Protein AF-A0A401SLL2-F1 (afdb_monomer)

Organism: Chiloscyllium punctatum (NCBI:txid137246)

Nearest PDB structures (foldseek):
  3jcm-assembly1_N  TM=8.603E-01  e=2.961E-40  Saccharomyces cerevisiae S288C
  2zj8-assembly1_A  TM=7.951E-01  e=1.320E-30  Pyrococcus furiosus
  6ro1-assembly1_A  TM=6.504E-01  e=1.255E-24  Homo sapiens
  6bb8-assembly1_A  TM=6.537E-01  e=3.709E-24  Neurospora crassa
  7s7c-assembly1_A  TM=6.342E-01  e=1.038E-23  Homo sapiens

pLDDT: mean 78.73, std 22.01, range [20.64, 98.0]

InterPro domains:
  IPR001650 Helicase, C-terminal domain-like [PF00271] (369-467)
  IPR001650 Helicase, C-terminal domain-like [PS51194] (328-529)
  IPR001650 Helicase, C-terminal domain-like [SM00490] (378-468)
  IPR011545 DEAD/DEAH-box helicase domain [PF00270] (92-275)
  IPR014001 Helicase superfamily 1/2, ATP-binding domain [PS51192] (99-287)
  IPR014001 Helicase superfamily 1/2, ATP-binding domain [SM00487] (86-301)
  IPR027417 P-loop containing nucleoside triphosphate hydrolase [G3DSA:3.40.50.300] (80-296)
  IPR027417 P-loop containing nucleoside triphosphate hydrolase [G3DSA:3.40.50.300] (297-491)
  IPR027417 P-loop containing nucleoside triphosphate hydrolase [SSF52540] (102-480)
  IPR036388 Winged helix-like DNA-binding domain superfamily [G3DSA:1.10.10.10] (499-579)
  IPR036390 Winged helix DNA-binding domain superfamily [SSF46785] (497-596)
  IPR052247 Meiotic Crossover Helicase [PTHR47835] (80-617)
  IPR057842 MER3 helicase-like, winged helix domain [PF23445] (498-556)

Mean predicted aligned error: 12.1 Å

Foldseek 3Di:
DDDDDDDDDDDDDDDPDDDDDDDDDDDDDDDDDDDDDDDDDDDDDDDDDDDDDPDDPPPPPPDDDQPWCPPVVCVLCVVQCLLVVPDRGQDPVCVVCLCQQQVDLFAEEEAAAQPNPVVVSVVSNVSNVPSVDDPPPALAAAEEEDADPLVLVVVQVSCCVRCVVVPAAEDEFEPVDDPVCPVVVNRHRYYRYYLVRLLLVCLVPQPCSSLLSYAEYEAEALLCLLPQPRNLSNQLSLLLSLLVQVVVVVVDPDPPPHGRHHYYYHNFAPPQQLVQQLNDNVPDGGHGYYDDLVSNQAREDEAEAADADDPPDDPVNLLLVCLLVVQVVCVVFQPLWAEEEADQDPVSLLSSLVSCLVVDQRDADPVLLVVLVVLLVQAPDPSQSVSSSRLEHEDEPPGDPSNNVSVQVCQQVRSRRYYYYYLVCLRNRQRAIQEYEYREQWHDDPNDIDGDDLVSVSSSVSSHDDRPPHNYGYYYYYYHPVCRVVVVVSVVSPDHRAGSNLVQVLLSVLSCLSSVSAFFLVSVLVSCCSGSNVSRCLVPVVVVPDPDDNPCSSVVVSVSVVVSVVLCVVLPQWDADPVRTIDGDVLSSVCNNVVPGPVVSVVVSVDPVPDDPVRVVD

Sequence (618 aa):
MHAPIKHKTFEIALNNSLKDQSQLRFRSDNSVLSTTLLNDNSKGHSRHQHEETFDNLNYLTTSHHKAEAKDESAPSLSRNRNVFKEFPYFNYIQSKALDDLLYTEKNFVICSPTGSGKTVLFELAIVRLLMQVPKPWSNIKIVYMAPIKALCNQRNEDWKEKFGPIGLNCKELTGDTEMDDYFEIQDTHIIITTPEKWDTMTRKWRDNSLVQLVRLFLIDEVHVVKDECRGATLEVVVSRMKTAQLAVSRMCNHFNDKALRFVAVSATIPNVEDIAEWLSDGKGPGTATKIDESFRPVKLRKVVLGFPCSSTQTEFKFDLSLNYKMANIIQTYSEQKPALVFCATRKGVQQAASVLAKDAKFIMTPDHKQRLQKYTNSIKDSKLRDLLIYGVGYHHAGMDVSDRKATEAAFTAGDVPVLFTTSTLAMGVNLPAHLVVIKSTVHYAGGMFQEYSETDILQMMGRAGRPQFDTTATVVIMTRIQTKDKYTQMLDGVHTIESSLHKHLVEHLNAEIILNTITDVNVALEWIRSTFLYIRAFKNPNHYGKNESFLKLHLSLQHYFSRNLHALSSIGLIKMDEEINFKPTETGRLMARYCIAFDTMKLFYLVTGSETLNELVT

Radius of gyration: 28.36 Å; Cα contacts (8 Å, |Δi|>4): 890; chains: 1; bounding box: 73×83×79 Å

Structure (mmCIF, N/CA/C/O backbone):
data_AF-A0A401SLL2-F1
#
_entry.id   AF-A0A401SLL2-F1
#
loop_
_atom_site.group_PDB
_atom_site.id
_atom_site.type_symbol
_atom_site.label_atom_id
_atom_site.label_alt_id
_atom_site.label_comp_id
_atom_site.label_asym_id
_atom_site.label_entity_id
_atom_site.label_seq_id
_atom_site.pdbx_PDB_ins_code
_atom_site.Cartn_x
_atom_site.Cartn_y
_atom_site.Cartn_z
_atom_site.occupancy
_atom_site.B_iso_or_equiv
_atom_site.auth_seq_id
_atom_site.auth_comp_id
_atom_site.auth_asym_id
_atom_site.auth_atom_id
_atom_site.pdbx_PDB_model_num
ATOM 1 N N . MET A 1 1 ? 44.101 -0.768 23.902 1.00 31.48 1 MET A N 1
ATOM 2 C CA . MET A 1 1 ? 42.758 -0.373 24.381 1.00 31.48 1 MET A CA 1
ATOM 3 C C . MET A 1 1 ? 42.382 0.959 23.746 1.00 31.48 1 MET A C 1
ATOM 5 O O . MET A 1 1 ? 42.830 1.986 24.224 1.00 31.48 1 MET A O 1
ATOM 9 N N . HIS A 1 2 ? 41.597 0.945 22.670 1.00 23.80 2 HIS A N 1
ATOM 10 C CA . HIS A 1 2 ? 40.882 2.122 22.169 1.00 23.80 2 HIS A CA 1
ATOM 11 C C . HIS A 1 2 ? 39.556 1.636 21.580 1.00 23.80 2 HIS A C 1
ATOM 13 O O . HIS A 1 2 ? 39.548 0.836 20.649 1.00 23.80 2 HIS A O 1
ATOM 19 N N . ALA A 1 3 ? 38.449 2.054 22.193 1.00 23.83 3 ALA A N 1
ATOM 20 C CA . ALA A 1 3 ? 37.090 1.768 21.744 1.00 23.83 3 ALA A CA 1
ATOM 21 C C . ALA A 1 3 ? 36.615 2.873 20.779 1.00 23.83 3 ALA A C 1
ATOM 23 O O . ALA A 1 3 ? 36.970 4.037 20.989 1.00 23.83 3 ALA A O 1
ATOM 24 N N . PRO A 1 4 ? 35.818 2.552 19.744 1.00 26.28 4 PRO A N 1
ATOM 25 C CA . PRO A 1 4 ? 35.406 3.521 18.739 1.00 26.28 4 PRO A CA 1
ATOM 26 C C . PRO A 1 4 ? 34.200 4.353 19.202 1.00 26.28 4 PRO A C 1
ATOM 28 O O . PRO A 1 4 ? 33.251 3.855 19.812 1.00 26.28 4 PRO A O 1
ATOM 31 N N . ILE A 1 5 ? 34.248 5.641 18.870 1.00 24.56 5 ILE A N 1
ATOM 32 C CA . ILE A 1 5 ? 33.210 6.644 19.114 1.00 24.56 5 ILE A CA 1
ATOM 33 C C . ILE A 1 5 ? 32.054 6.410 18.128 1.00 24.56 5 ILE A C 1
ATOM 35 O O . ILE A 1 5 ? 32.251 6.415 16.915 1.00 24.56 5 ILE A O 1
ATOM 39 N N . LYS A 1 6 ? 30.835 6.210 18.643 1.00 24.77 6 LYS A N 1
ATOM 40 C CA . LYS A 1 6 ? 29.602 6.138 17.842 1.00 24.77 6 LYS A CA 1
ATOM 41 C C . LYS A 1 6 ? 29.131 7.553 17.488 1.00 24.77 6 LYS A C 1
ATOM 43 O O . LYS A 1 6 ? 28.774 8.315 18.385 1.00 24.77 6 LYS A O 1
ATOM 48 N N . HIS A 1 7 ? 29.070 7.886 16.201 1.00 23.77 7 HIS A N 1
ATOM 49 C CA . HIS A 1 7 ? 28.390 9.091 15.724 1.00 23.77 7 HIS A CA 1
ATOM 50 C C . HIS A 1 7 ? 26.866 8.928 15.867 1.00 23.77 7 HIS A C 1
ATOM 52 O O . HIS A 1 7 ? 26.292 7.960 15.373 1.00 23.77 7 HIS A O 1
ATOM 58 N N . LYS A 1 8 ? 26.212 9.864 16.566 1.00 23.73 8 LYS A N 1
ATOM 59 C CA . LYS A 1 8 ? 24.753 10.043 16.558 1.00 23.73 8 LYS A CA 1
ATOM 60 C C . LYS A 1 8 ? 24.407 11.152 15.569 1.00 23.73 8 LYS A C 1
ATOM 62 O O . LYS A 1 8 ? 24.936 12.254 15.689 1.00 23.73 8 LYS A O 1
ATOM 67 N N . THR A 1 9 ? 23.513 10.865 14.633 1.00 23.12 9 THR A N 1
ATOM 68 C CA . THR A 1 9 ? 22.916 11.852 13.727 1.00 23.12 9 THR A CA 1
ATOM 69 C C . THR A 1 9 ? 21.749 12.537 14.443 1.00 23.12 9 THR A C 1
ATOM 71 O O . THR A 1 9 ? 20.909 11.855 15.027 1.00 23.12 9 THR A O 1
ATOM 74 N N . PHE A 1 10 ? 21.699 13.868 14.418 1.00 24.45 10 PHE A N 1
ATOM 75 C CA . PHE A 1 10 ? 20.557 14.665 14.876 1.00 24.45 10 PHE A CA 1
ATOM 76 C C . PHE A 1 10 ? 20.069 15.521 13.702 1.00 24.45 10 PHE A C 1
ATOM 78 O O . PHE A 1 10 ? 20.880 16.190 13.065 1.00 24.45 10 PHE A O 1
ATOM 85 N N . GLU A 1 11 ? 18.765 15.511 13.426 1.00 24.86 11 GLU A N 1
ATOM 86 C CA . GLU A 1 11 ? 18.124 16.481 12.534 1.00 24.86 11 GLU A CA 1
ATOM 87 C C . GLU A 1 11 ? 17.775 17.742 13.332 1.00 24.86 11 GLU A C 1
ATOM 89 O O . GLU A 1 11 ? 17.109 17.672 14.366 1.00 24.86 11 GLU A O 1
ATOM 94 N N . ILE A 1 12 ? 18.238 18.901 12.864 1.00 23.59 12 ILE A N 1
ATOM 95 C CA . ILE A 1 12 ? 17.865 20.216 13.394 1.00 23.59 12 ILE A CA 1
ATOM 96 C C . ILE A 1 12 ? 17.010 20.900 12.328 1.00 23.59 12 ILE A C 1
ATOM 98 O O . ILE A 1 12 ? 17.465 21.101 11.203 1.00 23.59 12 ILE A O 1
ATOM 102 N N . ALA A 1 13 ? 15.781 21.274 12.682 1.00 27.17 13 ALA A N 1
ATOM 103 C CA . ALA A 1 13 ? 14.927 22.096 11.835 1.00 27.17 13 ALA A CA 1
ATOM 104 C C . ALA A 1 13 ? 15.448 23.545 11.817 1.00 27.17 13 ALA A C 1
ATOM 106 O O . ALA A 1 13 ? 15.509 24.207 12.854 1.00 27.17 13 ALA A O 1
ATOM 107 N N . LEU A 1 14 ? 15.832 24.040 10.638 1.00 24.25 14 LEU A N 1
ATOM 108 C CA . LEU A 1 14 ? 16.165 25.447 10.412 1.00 24.25 14 LEU A CA 1
ATOM 109 C C . LEU A 1 14 ? 14.873 26.236 10.155 1.00 24.25 14 LEU A C 1
ATOM 111 O O . LEU A 1 14 ? 14.240 26.075 9.114 1.00 24.25 14 LEU A O 1
ATOM 115 N N . ASN A 1 15 ? 14.494 27.105 11.094 1.00 26.30 15 ASN A N 1
ATOM 116 C CA . ASN A 1 15 ? 13.473 28.128 10.864 1.00 26.30 15 ASN A CA 1
ATOM 117 C C . ASN A 1 15 ? 14.078 29.280 10.050 1.00 26.30 15 ASN A C 1
ATOM 119 O O . ASN A 1 15 ? 15.069 29.886 10.459 1.00 26.30 15 ASN A O 1
ATOM 123 N N . ASN A 1 16 ? 13.454 29.624 8.923 1.00 26.41 16 ASN A N 1
ATOM 124 C CA . ASN A 1 16 ? 13.786 30.824 8.158 1.00 26.41 16 ASN A CA 1
ATOM 125 C C . ASN A 1 16 ? 13.341 32.084 8.920 1.00 26.41 16 ASN A C 1
ATOM 127 O O . ASN A 1 16 ? 12.218 32.553 8.773 1.00 26.41 16 ASN A O 1
ATOM 131 N N . SER A 1 17 ? 14.252 32.651 9.709 1.00 25.50 17 SER A N 1
ATOM 132 C CA . SER A 1 17 ? 14.246 34.063 10.093 1.00 25.50 17 SER A CA 1
ATOM 133 C C . SER A 1 17 ? 15.694 34.543 10.150 1.00 25.50 17 SER A C 1
ATOM 135 O O . SER A 1 17 ? 16.411 34.302 11.117 1.00 25.50 17 SER A O 1
ATOM 137 N N . LEU A 1 18 ? 16.145 35.196 9.080 1.00 24.98 18 LEU A N 1
ATOM 138 C CA . LEU A 1 18 ? 17.442 35.865 9.027 1.00 24.98 18 LEU A CA 1
ATOM 139 C C . LEU A 1 18 ? 17.437 37.078 9.968 1.00 24.98 18 LEU A C 1
ATOM 141 O O . LEU A 1 18 ? 16.912 38.130 9.609 1.00 24.98 18 LEU A O 1
ATOM 145 N N . LYS A 1 19 ? 18.053 36.932 11.144 1.00 25.53 19 LYS A N 1
ATOM 146 C CA . LYS A 1 19 ? 19.106 37.819 11.674 1.00 25.53 19 LYS A CA 1
ATOM 147 C C . LYS A 1 19 ? 19.623 37.277 13.015 1.00 25.53 19 LYS A C 1
ATOM 149 O O . LYS A 1 19 ? 18.863 36.768 13.827 1.00 25.53 19 LYS A O 1
ATOM 154 N N . ASP A 1 20 ? 20.927 37.458 13.180 1.00 25.52 20 ASP A N 1
ATOM 155 C CA . ASP A 1 20 ? 21.780 37.234 14.350 1.00 25.52 20 ASP A CA 1
ATOM 156 C C . ASP A 1 20 ? 22.435 35.854 14.556 1.00 25.52 20 ASP A C 1
ATOM 158 O O . ASP A 1 20 ? 21.840 34.782 14.525 1.00 25.52 20 ASP A O 1
ATOM 162 N N . GLN A 1 21 ? 23.758 35.946 14.709 1.00 23.92 21 GLN A N 1
ATOM 163 C CA . GLN A 1 21 ? 24.774 34.900 14.713 1.00 23.92 21 GLN A CA 1
ATOM 164 C C . GLN A 1 21 ? 24.574 33.879 15.845 1.00 23.92 21 GLN A C 1
ATOM 166 O O . GLN A 1 21 ? 24.638 34.225 17.024 1.00 23.92 21 GLN A O 1
ATOM 171 N N . SER A 1 22 ? 24.456 32.592 15.513 1.00 23.75 22 SER A N 1
ATOM 172 C CA . SER A 1 22 ? 24.534 31.508 16.497 1.00 23.75 22 SER A CA 1
ATOM 173 C C . SER A 1 22 ? 25.997 31.209 16.867 1.00 23.75 22 SER A C 1
ATOM 175 O O . SER A 1 22 ? 26.697 30.505 16.138 1.00 23.75 22 SER A O 1
ATOM 177 N N . GLN A 1 23 ? 26.468 31.716 18.013 1.00 22.56 23 GLN A N 1
ATOM 178 C CA . GLN A 1 23 ? 27.661 31.187 18.689 1.00 22.56 23 GLN A CA 1
ATOM 179 C C . GLN A 1 23 ? 27.301 29.892 19.437 1.00 22.56 23 GLN A C 1
ATOM 181 O O . GLN A 1 23 ? 26.509 29.908 20.377 1.00 22.56 23 GLN A O 1
ATOM 186 N N . LEU A 1 24 ? 27.922 28.772 19.057 1.00 20.64 24 LEU A N 1
ATOM 187 C CA . LEU A 1 24 ? 27.938 27.535 19.844 1.00 20.64 24 LEU A CA 1
ATOM 188 C C . LEU A 1 24 ? 28.725 27.768 21.147 1.00 20.64 24 LEU A C 1
ATOM 190 O O . LEU A 1 24 ? 29.927 28.023 21.105 1.00 20.64 24 LEU A O 1
ATOM 194 N N . ARG A 1 25 ? 28.074 27.659 22.312 1.00 21.09 25 ARG A N 1
ATOM 195 C CA . ARG A 1 25 ? 28.744 27.595 23.624 1.00 21.09 25 ARG A CA 1
ATOM 196 C C . ARG A 1 25 ? 28.339 26.322 24.362 1.00 21.09 25 ARG A C 1
ATOM 198 O O . ARG A 1 25 ? 27.187 26.167 24.747 1.00 21.09 25 ARG A O 1
ATOM 205 N N . PHE A 1 26 ? 29.311 25.447 24.609 1.00 21.34 26 PHE A N 1
ATOM 206 C CA . PHE A 1 26 ? 29.228 24.427 25.653 1.00 21.34 26 PHE A CA 1
ATOM 207 C C . PHE A 1 26 ? 29.495 25.091 27.007 1.00 21.34 26 PHE A C 1
ATOM 209 O O . PHE A 1 26 ? 30.497 25.795 27.144 1.00 21.34 26 PHE A O 1
ATOM 216 N N . ARG A 1 27 ? 28.647 24.858 28.016 1.00 21.62 27 ARG A N 1
ATOM 217 C CA . ARG A 1 27 ? 28.998 25.136 29.416 1.00 21.62 27 ARG A CA 1
ATOM 218 C C . ARG A 1 27 ? 28.480 24.055 30.359 1.00 21.62 27 ARG A C 1
ATOM 220 O O . ARG A 1 27 ? 27.327 23.649 30.287 1.00 21.62 27 ARG A O 1
ATOM 227 N N . SER A 1 28 ? 29.411 23.625 31.203 1.00 21.47 28 SER A N 1
ATOM 228 C CA . SER A 1 28 ? 29.289 22.772 32.377 1.00 21.47 28 SER A CA 1
ATOM 229 C C . SER A 1 28 ? 28.672 23.512 33.565 1.00 21.47 28 SER A C 1
ATOM 231 O O . SER A 1 28 ? 28.677 24.742 33.610 1.00 21.47 28 SER A O 1
ATOM 233 N N . ASP A 1 29 ? 28.200 22.719 34.523 1.00 23.06 29 ASP A N 1
ATOM 234 C CA . ASP A 1 29 ? 27.522 23.100 35.759 1.00 23.06 29 ASP A CA 1
ATOM 235 C C . ASP A 1 29 ? 28.223 24.151 36.640 1.00 23.06 29 ASP A C 1
ATOM 237 O O . ASP A 1 29 ? 29.448 24.278 36.666 1.00 23.06 29 ASP A O 1
ATOM 241 N N . ASN A 1 30 ? 27.367 24.763 37.467 1.00 22.86 30 ASN A N 1
ATOM 242 C CA . ASN A 1 30 ? 27.579 25.563 38.678 1.00 22.86 30 ASN A CA 1
ATOM 243 C C . ASN A 1 30 ? 27.634 27.098 38.570 1.00 22.86 30 ASN A C 1
ATOM 245 O O . ASN A 1 30 ? 28.366 27.697 37.788 1.00 22.86 30 ASN A O 1
ATOM 249 N N . SER A 1 31 ? 26.934 27.683 39.553 1.00 23.41 31 SER A N 1
ATOM 250 C CA . SER A 1 31 ? 27.032 29.016 40.172 1.00 23.41 31 SER A CA 1
ATOM 251 C C . SER A 1 31 ? 25.944 30.073 39.880 1.00 23.41 31 SER A C 1
ATOM 253 O O . SER A 1 31 ? 25.708 30.529 38.767 1.00 23.41 31 SER A O 1
ATOM 255 N N . VAL A 1 32 ? 25.296 30.412 41.000 1.00 22.66 32 VAL A N 1
ATOM 256 C CA . VAL A 1 32 ? 24.453 31.549 41.410 1.00 22.66 32 VAL A CA 1
ATOM 257 C C . VAL A 1 32 ? 24.896 32.910 40.835 1.00 22.66 32 VAL A C 1
ATOM 259 O O . VAL A 1 32 ? 26.077 33.225 40.920 1.00 22.66 32 VAL A O 1
ATOM 262 N N . LEU A 1 33 ? 23.950 33.747 40.367 1.00 22.92 33 LEU A N 1
ATOM 263 C CA . LEU A 1 33 ? 23.648 35.115 40.867 1.00 22.92 33 LEU A CA 1
ATOM 264 C C . LEU A 1 33 ? 22.879 35.996 39.854 1.00 22.92 33 LEU A C 1
ATOM 266 O O . LEU A 1 33 ? 23.301 36.189 38.721 1.00 22.92 33 LEU A O 1
ATOM 270 N N . SER A 1 34 ? 21.761 36.541 40.353 1.00 21.25 34 SER A N 1
ATOM 271 C CA . SER A 1 34 ? 21.148 37.870 40.137 1.00 21.25 34 SER A CA 1
ATOM 272 C C . SER A 1 34 ? 21.254 38.591 38.785 1.00 21.25 34 SER A C 1
ATOM 274 O O . SER A 1 34 ? 22.347 38.956 38.356 1.00 21.25 34 SER A O 1
ATOM 276 N N . THR A 1 35 ? 20.110 39.037 38.245 1.00 22.53 35 THR A N 1
ATOM 277 C CA . THR A 1 35 ? 20.022 40.362 37.588 1.00 22.53 35 THR A CA 1
ATOM 278 C C . THR A 1 35 ? 18.584 40.909 37.526 1.00 22.53 35 THR A C 1
ATOM 280 O O . THR A 1 35 ? 17.718 40.398 36.828 1.00 22.53 35 THR A O 1
ATOM 283 N N . THR A 1 36 ? 18.361 41.909 38.378 1.00 22.09 36 THR A N 1
ATOM 284 C CA . THR A 1 36 ? 17.729 43.228 38.188 1.00 22.09 36 THR A CA 1
ATOM 285 C C . THR A 1 36 ? 16.671 43.459 37.094 1.00 22.09 36 THR A C 1
ATOM 287 O O . THR A 1 36 ? 16.937 43.379 35.899 1.00 22.09 36 THR A O 1
ATOM 290 N N . LEU A 1 37 ? 15.501 43.913 37.560 1.00 21.72 37 LEU A N 1
ATOM 291 C CA . LEU A 1 37 ? 14.467 44.655 36.833 1.00 21.72 37 LEU A CA 1
ATOM 292 C C . LEU A 1 37 ? 14.968 46.043 36.407 1.00 21.72 37 LEU A C 1
ATOM 294 O O . LEU A 1 37 ? 15.508 46.767 37.240 1.00 21.72 37 LEU A O 1
ATOM 298 N N . LEU A 1 38 ? 14.664 46.446 35.173 1.00 22.81 38 LEU A N 1
ATOM 299 C CA . LEU A 1 38 ? 14.522 47.848 34.773 1.00 22.81 38 LEU A CA 1
ATOM 300 C C . LEU A 1 38 ? 13.327 47.962 33.815 1.00 22.81 38 LEU A C 1
ATOM 302 O O . LEU A 1 38 ? 13.306 47.363 32.742 1.00 22.81 38 LEU A O 1
ATOM 306 N N . ASN A 1 39 ? 12.323 48.700 34.279 1.00 21.81 39 ASN A N 1
ATOM 307 C CA . ASN A 1 39 ? 11.150 49.169 33.548 1.00 21.81 39 ASN A CA 1
ATOM 308 C C . ASN A 1 39 ? 11.466 50.542 32.946 1.00 21.81 39 ASN A C 1
ATOM 310 O O . ASN A 1 39 ? 12.170 51.305 33.601 1.00 21.81 39 ASN A O 1
ATOM 314 N N . ASP A 1 40 ? 10.893 50.840 31.776 1.00 22.09 40 ASP A N 1
ATOM 315 C CA . ASP A 1 40 ? 10.378 52.152 31.323 1.00 22.09 40 ASP A CA 1
ATOM 316 C C . ASP A 1 40 ? 10.356 52.198 29.780 1.00 22.09 40 ASP A C 1
ATOM 318 O O . ASP A 1 40 ? 11.234 51.647 29.130 1.00 22.09 40 ASP A O 1
ATOM 322 N N . ASN A 1 41 ? 9.455 52.875 29.067 1.00 22.30 41 ASN A N 1
ATOM 323 C CA . ASN A 1 41 ? 8.109 53.374 29.325 1.00 22.30 41 ASN A CA 1
ATOM 324 C C . ASN A 1 41 ? 7.574 53.902 27.971 1.00 22.30 41 ASN A C 1
ATOM 326 O O . ASN A 1 41 ? 8.239 54.691 27.306 1.00 22.30 41 ASN A O 1
ATOM 330 N N . SER A 1 42 ? 6.316 53.584 27.661 1.00 22.66 42 SER A N 1
ATOM 331 C CA . SER A 1 42 ? 5.324 54.463 27.008 1.00 22.66 42 SER A CA 1
ATOM 332 C C . SER A 1 42 ? 5.315 54.789 25.487 1.00 22.66 42 SER A C 1
ATOM 334 O O . SER A 1 42 ? 6.318 55.139 24.875 1.00 22.66 42 SER A O 1
ATOM 336 N N . LYS A 1 43 ? 4.048 54.870 25.010 1.00 23.64 43 LYS A N 1
ATOM 337 C CA . LYS A 1 43 ? 3.440 55.578 23.847 1.00 23.64 43 LYS A CA 1
ATOM 338 C C . LYS A 1 43 ? 3.414 54.809 22.513 1.00 23.64 43 LYS A C 1
ATOM 340 O O . LYS A 1 43 ? 4.439 54.338 22.061 1.00 23.64 43 LYS A O 1
ATOM 345 N N . GLY A 1 44 ? 2.303 54.663 21.783 1.00 22.03 44 GLY A N 1
ATOM 346 C CA . GLY A 1 44 ? 0.930 55.178 21.880 1.00 22.03 44 GLY A CA 1
ATOM 347 C C . GLY A 1 44 ? 0.309 55.262 20.466 1.00 22.03 44 GLY A C 1
ATOM 348 O O . GLY A 1 44 ? 1.027 55.608 19.538 1.00 22.03 44 GLY A O 1
ATOM 349 N N . HIS A 1 45 ? -1.007 55.000 20.354 1.00 23.83 45 HIS A N 1
ATOM 350 C CA . HIS A 1 45 ? -1.916 55.182 19.185 1.00 23.83 45 HIS A CA 1
ATOM 351 C C . HIS A 1 45 ? -1.880 54.084 18.099 1.00 23.83 45 HIS A C 1
ATOM 353 O O . HIS A 1 45 ? -0.819 53.606 17.739 1.00 23.83 45 HIS A O 1
ATOM 359 N N . SER A 1 46 ? -2.980 53.612 17.500 1.00 22.84 46 SER A N 1
ATOM 360 C CA . SER A 1 46 ? -4.431 53.818 17.662 1.00 22.84 46 SER A CA 1
ATOM 361 C C . SER A 1 46 ? -5.148 52.666 16.936 1.00 22.84 46 SER A C 1
ATOM 363 O O . SER A 1 46 ? -4.758 52.293 15.832 1.00 22.84 46 SER A O 1
ATOM 365 N N . ARG A 1 47 ? -6.190 52.103 17.560 1.00 22.05 47 ARG A N 1
ATOM 366 C CA . ARG A 1 47 ? -7.095 51.091 16.991 1.00 22.05 47 ARG A CA 1
ATOM 367 C C . ARG A 1 47 ? -8.069 51.747 16.007 1.00 22.05 47 ARG A C 1
ATOM 369 O O . ARG A 1 47 ? -8.745 52.692 16.399 1.00 22.05 47 ARG A O 1
ATOM 376 N N . HIS A 1 48 ? -8.221 51.175 14.814 1.00 23.75 48 HIS A N 1
ATOM 377 C CA . HIS A 1 48 ? -9.461 51.273 14.045 1.00 23.75 48 HIS A CA 1
ATOM 378 C C . HIS A 1 48 ? -10.172 49.919 14.081 1.00 23.75 48 HIS A C 1
ATOM 380 O O . HIS A 1 48 ? -9.602 48.889 13.728 1.00 23.75 48 HIS A O 1
ATOM 386 N N . GLN A 1 49 ? -11.397 49.953 14.600 1.00 22.73 49 GLN A N 1
ATOM 387 C CA . GLN A 1 49 ? -12.375 48.875 14.589 1.00 22.73 49 GLN A CA 1
ATOM 388 C C . GLN A 1 49 ? -12.941 48.717 13.173 1.00 22.73 49 GLN A C 1
ATOM 390 O O . GLN A 1 49 ? -13.351 49.703 12.570 1.00 22.73 49 GLN A O 1
ATOM 395 N N . HIS A 1 50 ? -13.021 47.478 12.698 1.00 24.05 50 HIS A N 1
ATOM 396 C CA . HIS A 1 50 ? -14.061 47.034 11.776 1.00 24.05 50 HIS A CA 1
ATOM 397 C C . HIS A 1 50 ? -14.590 45.707 12.329 1.00 24.05 50 HIS A C 1
ATOM 399 O O . HIS A 1 50 ? -14.010 44.645 12.119 1.00 24.05 50 HIS A O 1
ATOM 405 N N . GLU A 1 51 ? -15.650 45.808 13.131 1.00 23.58 51 GLU A N 1
ATOM 406 C CA . GLU A 1 51 ? -16.607 44.724 13.329 1.00 23.58 51 GLU A CA 1
ATOM 407 C C . GLU A 1 51 ? -17.507 44.710 12.093 1.00 23.58 51 GLU A C 1
ATOM 409 O O . GLU A 1 51 ? -18.318 45.614 11.910 1.00 23.58 51 GLU A O 1
ATOM 414 N N . GLU A 1 52 ? -17.364 43.695 11.243 1.00 23.86 52 GLU A N 1
ATOM 415 C CA . GLU A 1 52 ? -18.444 43.282 10.351 1.00 23.86 52 GLU A CA 1
ATOM 416 C C . GLU A 1 52 ? -18.869 41.858 10.715 1.00 23.86 52 GLU A C 1
ATOM 418 O O . GLU A 1 52 ? -18.114 40.887 10.666 1.00 23.86 52 GLU A O 1
ATOM 423 N N . THR A 1 53 ? -20.116 41.808 11.159 1.00 24.17 53 THR A N 1
ATOM 424 C CA . THR A 1 53 ? -20.981 40.672 11.446 1.00 24.17 53 THR A CA 1
ATOM 425 C C . THR A 1 53 ? -20.946 39.595 10.354 1.00 24.17 53 THR A C 1
ATOM 427 O O . THR A 1 53 ? -21.434 39.802 9.243 1.00 24.17 53 THR A O 1
ATOM 430 N N . PHE A 1 54 ? -20.438 38.407 10.697 1.00 25.14 54 PHE A N 1
ATOM 431 C CA . PHE A 1 54 ? -20.560 37.175 9.910 1.00 25.14 54 PHE A CA 1
ATOM 432 C C . PHE A 1 54 ? -21.910 36.499 10.190 1.00 25.14 54 PHE A C 1
ATOM 434 O O . PHE A 1 54 ? -21.976 35.506 10.901 1.00 25.14 54 PHE A O 1
ATOM 441 N N . ASP A 1 55 ? -22.979 37.026 9.603 1.00 24.75 55 ASP A N 1
ATOM 442 C CA . ASP A 1 55 ? -24.282 36.355 9.523 1.00 24.75 55 ASP A CA 1
ATOM 443 C C . ASP A 1 55 ? -24.874 36.625 8.137 1.00 24.75 55 ASP A C 1
ATOM 445 O O . ASP A 1 55 ? -25.733 37.484 7.991 1.00 24.75 55 ASP A O 1
ATOM 449 N N . ASN A 1 56 ? -24.342 35.970 7.090 1.00 23.72 56 ASN A N 1
ATOM 450 C CA . ASN A 1 56 ? -24.986 35.873 5.762 1.00 23.72 56 ASN A CA 1
ATOM 451 C C . ASN A 1 56 ? -24.297 34.904 4.766 1.00 23.72 56 ASN A C 1
ATOM 453 O O . ASN A 1 56 ? -24.347 35.115 3.558 1.00 23.72 56 ASN A O 1
ATOM 457 N N . LEU A 1 57 ? -23.679 33.802 5.224 1.00 24.30 57 LEU A N 1
ATOM 458 C CA . LEU A 1 57 ? -23.067 32.803 4.316 1.00 24.30 57 LEU A CA 1
ATOM 459 C C . LEU A 1 57 ? -23.900 31.527 4.073 1.00 24.30 57 LEU A C 1
ATOM 461 O O . LEU A 1 57 ? -23.410 30.588 3.451 1.00 24.30 57 LEU A O 1
ATOM 465 N N . ASN A 1 58 ? -25.163 31.484 4.512 1.00 24.92 58 ASN A N 1
ATOM 466 C CA . ASN A 1 58 ? -26.009 30.280 4.430 1.00 24.92 58 ASN A CA 1
ATOM 467 C C . ASN A 1 58 ? -26.977 30.219 3.229 1.00 24.92 58 ASN A C 1
ATOM 469 O O . ASN A 1 58 ? -27.836 29.344 3.204 1.00 24.92 58 ASN A O 1
ATOM 473 N N . TYR A 1 59 ? -26.838 31.081 2.212 1.00 23.58 59 TYR A N 1
ATOM 474 C CA . TYR A 1 59 ? -27.780 31.113 1.074 1.00 23.58 59 TYR A CA 1
ATOM 475 C C . TYR A 1 59 ? -27.165 30.993 -0.335 1.00 23.58 59 TYR A C 1
ATOM 477 O O . TYR A 1 59 ? -27.876 31.189 -1.316 1.00 23.58 59 TYR A O 1
ATOM 485 N N . LEU A 1 60 ? -25.888 30.610 -0.482 1.00 22.98 60 LEU A N 1
ATOM 486 C CA . LEU A 1 60 ? -25.215 30.566 -1.800 1.00 22.98 60 LEU A CA 1
ATOM 487 C C . LEU A 1 60 ? -24.577 29.219 -2.208 1.00 22.98 60 LEU A C 1
ATOM 489 O O . LEU A 1 60 ? -23.833 29.175 -3.181 1.00 22.98 60 LEU A O 1
ATOM 493 N N . THR A 1 61 ? -24.882 28.096 -1.547 1.00 25.02 61 THR A N 1
ATOM 494 C CA . THR A 1 61 ? -24.239 26.787 -1.837 1.00 25.02 61 THR A CA 1
ATOM 495 C C . THR A 1 61 ? -25.124 25.730 -2.516 1.00 25.02 61 THR A C 1
ATOM 497 O O . THR A 1 61 ? -24.764 24.554 -2.555 1.00 25.02 61 THR A O 1
ATOM 500 N N . THR A 1 62 ? -26.247 26.105 -3.133 1.00 25.91 62 THR A N 1
ATOM 501 C CA . THR A 1 62 ? -27.160 25.169 -3.826 1.00 25.91 62 THR A CA 1
ATOM 502 C C . THR A 1 62 ? -27.181 25.332 -5.350 1.00 25.91 62 THR A C 1
ATOM 504 O O . THR A 1 62 ? -28.237 25.441 -5.963 1.00 25.91 62 THR A O 1
ATOM 507 N N . SER A 1 63 ? -26.014 25.285 -5.999 1.00 25.86 63 SER A N 1
ATOM 508 C CA . SER A 1 63 ? -25.928 25.001 -7.446 1.00 25.86 63 SER A CA 1
ATOM 509 C C . SER A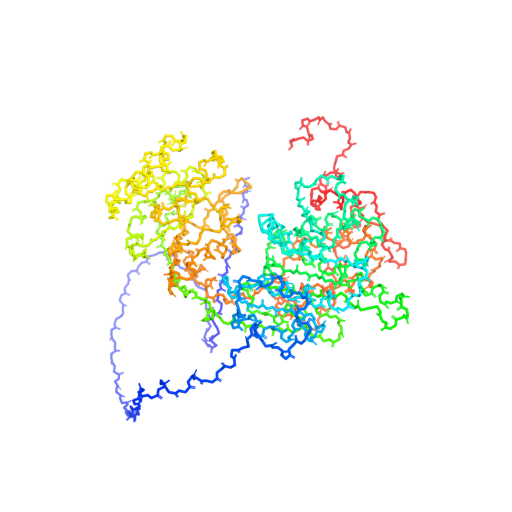 1 63 ? -24.618 24.295 -7.822 1.00 25.86 63 SER A C 1
ATOM 511 O O . SER A 1 63 ? -23.800 24.787 -8.589 1.00 25.86 63 SER A O 1
ATOM 513 N N . HIS A 1 64 ? -24.392 23.102 -7.272 1.00 34.47 64 HIS A N 1
ATOM 514 C CA . HIS A 1 64 ? -23.317 22.229 -7.745 1.00 34.47 64 HIS A CA 1
ATOM 515 C C . HIS A 1 64 ? -23.909 21.008 -8.445 1.00 34.47 64 HIS A C 1
ATOM 517 O O . HIS A 1 64 ? -24.686 20.259 -7.852 1.00 34.47 64 HIS A O 1
ATOM 523 N N . HIS A 1 65 ? -23.547 20.848 -9.722 1.00 32.59 65 HIS A N 1
ATOM 524 C CA . HIS A 1 65 ? -23.891 19.726 -10.589 1.00 32.59 65 HIS A CA 1
ATOM 525 C C . HIS A 1 65 ? -23.679 18.386 -9.867 1.00 32.59 65 HIS A C 1
ATOM 527 O O . HIS A 1 65 ? -22.555 17.908 -9.714 1.00 32.59 65 HIS A O 1
ATOM 533 N N . LYS A 1 66 ? -24.772 17.752 -9.435 1.00 31.81 66 LYS A N 1
ATOM 534 C CA . LYS A 1 66 ? -24.790 16.311 -9.190 1.00 31.81 66 LYS A CA 1
ATOM 535 C C . LYS A 1 66 ? -24.750 15.659 -10.568 1.00 31.81 66 LYS A C 1
ATOM 537 O O . LYS A 1 66 ? -25.771 15.641 -11.244 1.00 31.81 66 LYS A O 1
ATOM 542 N N . ALA A 1 67 ? -23.583 15.186 -11.003 1.00 39.25 67 ALA A N 1
ATOM 543 C CA . ALA A 1 67 ? -23.515 14.313 -12.170 1.00 39.25 67 ALA A CA 1
ATOM 544 C C . ALA A 1 67 ? -24.322 13.056 -11.831 1.00 39.25 67 ALA A C 1
ATOM 546 O O . ALA A 1 67 ? -23.951 12.284 -10.939 1.00 39.25 67 ALA A O 1
ATOM 547 N N . GLU A 1 68 ? -25.493 12.909 -12.444 1.00 36.12 68 GLU A N 1
ATOM 548 C CA . GLU A 1 68 ? -26.317 11.747 -12.185 1.00 36.12 68 GLU A CA 1
ATOM 549 C C . GLU A 1 68 ? -25.590 10.502 -12.720 1.00 36.12 68 GLU A C 1
ATOM 551 O O . GLU A 1 68 ? -25.186 10.499 -13.876 1.00 36.12 68 GLU A O 1
ATOM 556 N N . ALA A 1 69 ? -25.504 9.379 -11.985 1.00 42.28 69 ALA A N 1
ATOM 557 C CA . ALA A 1 69 ? -25.189 8.105 -12.666 1.00 42.28 69 ALA A CA 1
ATOM 558 C C . ALA A 1 69 ? -26.400 7.593 -13.487 1.00 42.28 69 ALA A C 1
ATOM 560 O O . ALA A 1 69 ? -26.415 6.464 -13.987 1.00 42.28 69 ALA A O 1
ATOM 561 N N . LYS A 1 70 ? -27.441 8.432 -13.595 1.00 33.91 70 LYS A N 1
ATOM 562 C CA . LYS A 1 70 ? -28.553 8.376 -14.541 1.00 33.91 70 LYS A CA 1
ATOM 563 C C . LYS A 1 70 ? -28.389 9.327 -15.727 1.00 33.91 70 LYS A C 1
ATOM 565 O O . LYS A 1 70 ? -29.332 9.397 -16.500 1.00 33.91 70 LYS A O 1
ATOM 570 N N . ASP A 1 71 ? -27.268 10.032 -15.887 1.00 37.78 71 ASP A N 1
ATOM 571 C CA . ASP A 1 71 ? -27.103 10.936 -17.023 1.00 37.78 71 ASP A CA 1
ATOM 572 C C . ASP A 1 71 ? -27.114 10.125 -18.334 1.00 37.78 71 ASP A C 1
ATOM 574 O O . ASP A 1 71 ? -26.112 9.558 -18.777 1.00 37.78 71 ASP A O 1
ATOM 578 N N . GLU A 1 72 ? -28.307 10.002 -18.924 1.00 37.41 72 GLU A N 1
ATOM 579 C CA . GLU A 1 72 ? -28.588 9.325 -20.193 1.00 37.41 72 GLU A CA 1
ATOM 580 C C . GLU A 1 72 ? -27.877 10.023 -21.365 1.00 37.41 72 GLU A C 1
ATOM 582 O O . GLU A 1 72 ? -27.847 9.491 -22.476 1.00 37.41 72 GLU A O 1
ATOM 587 N N . SER A 1 73 ? -27.238 11.173 -21.116 1.00 36.94 73 SER A N 1
ATOM 588 C CA . SER A 1 73 ? -26.416 11.899 -22.081 1.00 36.94 73 SER A CA 1
ATOM 589 C C . SER A 1 73 ? -25.020 11.296 -22.311 1.00 36.94 73 SER A C 1
ATOM 591 O O . SER A 1 73 ? -24.354 11.692 -23.268 1.00 36.94 73 SER A O 1
ATOM 593 N N . ALA A 1 74 ? -24.592 10.291 -21.529 1.00 42.97 74 ALA A N 1
ATOM 594 C CA . ALA A 1 74 ? -23.400 9.483 -21.808 1.00 42.97 74 ALA A CA 1
ATOM 595 C C . ALA A 1 74 ? -23.792 8.100 -22.382 1.00 42.97 74 ALA A C 1
ATOM 597 O O . ALA A 1 74 ? -23.688 7.081 -21.687 1.00 42.97 74 ALA A O 1
ATOM 598 N N . PRO A 1 75 ? -24.201 8.001 -23.668 1.00 41.94 75 PRO A N 1
ATOM 599 C CA . PRO A 1 75 ? -24.637 6.747 -24.300 1.00 41.94 75 PRO A CA 1
ATOM 600 C C . PRO A 1 75 ? -23.575 5.633 -24.258 1.00 41.94 75 PRO A C 1
ATOM 602 O O . PRO A 1 75 ? -23.878 4.465 -24.499 1.00 41.94 75 PRO A O 1
ATOM 605 N N . SER A 1 76 ? -22.335 5.976 -23.913 1.00 49.69 76 SER A N 1
ATOM 606 C CA . SER A 1 76 ? -21.151 5.129 -23.911 1.00 49.69 76 SER A CA 1
ATOM 607 C C . SER A 1 76 ? -20.944 4.330 -22.601 1.00 49.69 76 SER A C 1
ATOM 609 O O . SER A 1 76 ? -20.414 3.220 -22.661 1.00 49.69 76 SER A O 1
ATOM 611 N N . LEU A 1 77 ? -21.439 4.805 -21.444 1.00 57.69 77 LEU A N 1
ATOM 612 C CA . LEU A 1 77 ? -21.352 4.082 -20.156 1.00 57.69 77 LEU A CA 1
ATOM 613 C C . LEU A 1 77 ? -22.448 3.018 -19.981 1.00 57.69 77 LEU A C 1
ATOM 615 O O . LEU A 1 77 ? -22.294 2.065 -19.216 1.00 57.69 77 LEU A O 1
ATOM 619 N N . SER A 1 78 ? -23.556 3.178 -20.709 1.00 54.53 78 SER A N 1
ATOM 620 C CA . SER A 1 78 ? -24.765 2.347 -20.624 1.00 54.53 78 SER A CA 1
ATOM 621 C C . SER A 1 78 ? -24.483 0.843 -20.767 1.00 54.53 78 SER A C 1
ATOM 623 O O . SER A 1 78 ? -25.072 0.033 -20.053 1.00 54.53 78 SER A O 1
ATOM 625 N N . ARG A 1 79 ? -23.522 0.464 -21.624 1.00 60.81 79 ARG A N 1
ATOM 626 C CA . ARG A 1 79 ? -23.160 -0.935 -21.921 1.00 60.81 79 ARG A CA 1
ATOM 627 C C . ARG A 1 79 ? -22.432 -1.655 -20.782 1.00 60.81 79 ARG A C 1
ATOM 629 O O . ARG A 1 79 ? -22.519 -2.874 -20.705 1.00 60.81 79 ARG A O 1
ATOM 636 N N . ASN A 1 80 ? -21.737 -0.922 -19.910 1.00 67.62 80 ASN A N 1
ATOM 637 C CA . ASN A 1 80 ? -20.977 -1.479 -18.780 1.00 67.62 80 ASN A CA 1
ATOM 638 C C . ASN A 1 80 ? -21.523 -1.009 -17.421 1.00 67.62 80 ASN A C 1
ATOM 640 O O . ASN A 1 80 ? -20.864 -1.161 -16.394 1.00 67.62 80 ASN A O 1
ATOM 644 N N . ARG A 1 81 ? -22.751 -0.472 -17.392 1.00 69.69 81 ARG A N 1
ATOM 645 C CA . ARG A 1 81 ? -23.393 0.062 -16.180 1.00 69.69 81 ARG A CA 1
ATOM 646 C C . ARG A 1 81 ? -23.515 -0.967 -15.054 1.00 69.69 81 ARG A C 1
ATOM 648 O O . ARG A 1 81 ? -23.484 -0.594 -13.886 1.00 69.69 81 ARG A O 1
ATOM 655 N N . ASN A 1 82 ? -23.592 -2.252 -15.398 1.00 75.88 82 ASN A N 1
ATOM 656 C CA . ASN A 1 82 ? -23.682 -3.349 -14.434 1.00 75.88 82 ASN A CA 1
ATOM 657 C C . ASN A 1 82 ? -22.499 -3.396 -13.448 1.00 75.88 82 ASN A C 1
ATOM 659 O O . ASN A 1 82 ? -22.676 -3.903 -12.343 1.00 75.88 82 ASN A O 1
ATOM 663 N N . VAL A 1 83 ? -21.338 -2.826 -13.807 1.00 80.69 83 VAL A N 1
ATOM 664 C CA . VAL A 1 83 ? -20.169 -2.704 -12.911 1.00 80.69 83 VAL A CA 1
ATOM 665 C C . VAL A 1 83 ? -20.472 -1.804 -11.706 1.00 80.69 83 VAL A C 1
ATOM 667 O O . VAL A 1 83 ? -19.998 -2.073 -10.607 1.00 80.69 83 VAL A O 1
ATOM 670 N N . PHE A 1 84 ? -21.308 -0.777 -11.884 1.00 85.12 84 PHE A N 1
ATOM 671 C CA . PHE A 1 84 ? -21.601 0.253 -10.877 1.00 85.12 84 PHE A CA 1
ATOM 672 C C . PHE A 1 84 ? -23.010 0.125 -10.273 1.00 85.12 84 PHE A C 1
ATOM 674 O O 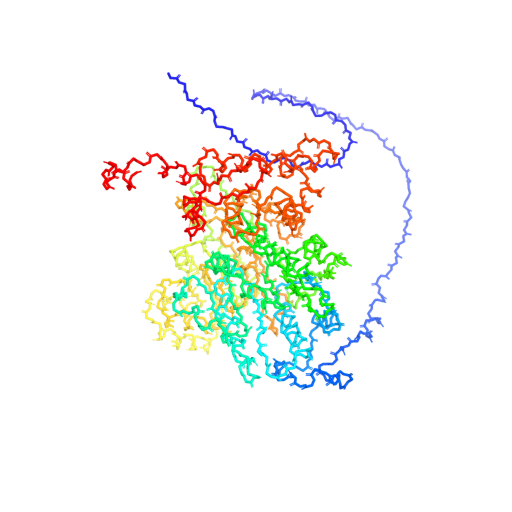. PHE A 1 84 ? -23.579 1.100 -9.794 1.00 85.12 84 PHE A O 1
ATOM 681 N N . LYS A 1 85 ? -23.600 -1.078 -10.294 1.00 78.50 85 LYS A N 1
ATOM 682 C CA . LYS A 1 85 ? -24.992 -1.328 -9.859 1.00 78.50 85 LYS A CA 1
ATOM 683 C C . LYS A 1 85 ? -25.280 -0.992 -8.386 1.00 78.50 85 LYS A C 1
ATOM 685 O O . LYS A 1 85 ? -26.440 -0.851 -8.014 1.00 78.50 85 LYS A O 1
ATOM 690 N N . GLU A 1 86 ? -24.247 -0.898 -7.552 1.00 78.00 86 GLU A N 1
ATOM 691 C CA . GLU A 1 86 ? -24.362 -0.719 -6.099 1.00 78.00 86 GLU A CA 1
ATOM 692 C C . GLU A 1 86 ? -24.797 0.689 -5.683 1.00 78.00 86 GLU A C 1
ATOM 694 O O . GLU A 1 86 ? -25.330 0.866 -4.588 1.00 78.00 86 GLU A O 1
ATOM 699 N N . PHE A 1 87 ? -24.583 1.695 -6.533 1.00 79.62 87 PHE A N 1
ATOM 700 C CA . PHE A 1 87 ? -24.928 3.074 -6.212 1.00 79.62 87 PHE A CA 1
ATOM 701 C C . PHE A 1 87 ? -25.545 3.803 -7.416 1.00 79.62 87 PHE A C 1
ATOM 703 O O . PHE A 1 87 ? -25.076 3.6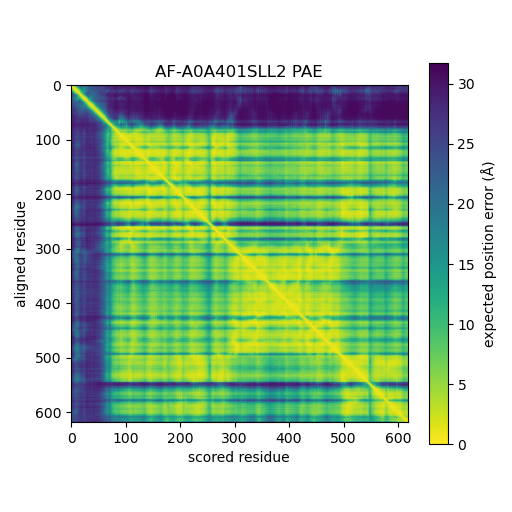75 -8.544 1.00 79.62 87 PHE A O 1
ATOM 710 N N . PRO A 1 88 ? -26.594 4.616 -7.195 1.00 78.94 88 PRO A N 1
ATOM 711 C CA . PRO A 1 88 ? -27.270 5.346 -8.268 1.00 78.94 88 PRO A CA 1
ATOM 712 C C . PRO A 1 88 ? -26.543 6.626 -8.701 1.00 78.94 88 PRO A C 1
ATOM 714 O O . PRO A 1 88 ? -26.938 7.233 -9.695 1.00 78.94 88 PRO A O 1
ATOM 717 N N . TYR A 1 89 ? -25.527 7.063 -7.949 1.00 82.69 89 TYR A N 1
ATOM 718 C CA . TYR A 1 89 ? -24.809 8.321 -8.154 1.00 82.69 89 TYR A CA 1
ATOM 719 C C . TYR A 1 89 ? -23.337 8.172 -7.780 1.00 82.69 89 TYR A C 1
ATOM 721 O O . TYR A 1 89 ? -23.025 7.605 -6.732 1.00 82.69 89 TYR A O 1
ATOM 729 N N . PHE A 1 90 ? -22.450 8.731 -8.602 1.00 87.44 90 PHE A N 1
ATOM 730 C CA . PHE A 1 90 ? -21.049 8.902 -8.235 1.00 87.44 90 PHE A CA 1
ATOM 731 C C . PHE A 1 90 ? -20.921 9.976 -7.149 1.00 87.44 90 PHE A C 1
ATOM 733 O O . PHE A 1 90 ? -21.650 10.972 -7.134 1.00 87.44 90 PHE A O 1
ATOM 740 N N . ASN A 1 91 ? -19.995 9.772 -6.216 1.00 87.94 91 ASN A N 1
ATOM 741 C CA . ASN A 1 91 ? -19.673 10.792 -5.226 1.00 87.94 91 ASN A CA 1
ATOM 742 C C . ASN A 1 91 ? -18.876 11.946 -5.861 1.00 87.94 91 ASN A C 1
ATOM 744 O O . ASN A 1 91 ? -18.393 11.841 -6.983 1.00 87.94 91 ASN A O 1
ATOM 748 N N . TYR A 1 92 ? -18.693 13.044 -5.124 1.00 87.94 92 TYR A N 1
ATOM 749 C CA . TYR A 1 92 ? -17.999 14.235 -5.628 1.00 87.94 92 TYR A CA 1
ATOM 750 C C . TYR A 1 92 ? -16.623 13.938 -6.253 1.00 87.94 92 TYR A C 1
ATOM 752 O O . TYR A 1 92 ? -16.293 14.476 -7.307 1.00 87.94 92 TYR A O 1
ATOM 760 N N . ILE A 1 93 ? -15.827 13.068 -5.625 1.00 88.88 93 ILE A N 1
ATOM 761 C CA . ILE A 1 93 ? -14.463 12.749 -6.070 1.00 88.88 93 ILE A CA 1
ATOM 762 C C . ILE A 1 93 ? -14.502 11.933 -7.361 1.00 88.88 93 ILE A C 1
ATOM 764 O O . ILE A 1 93 ? -13.744 12.207 -8.288 1.00 88.88 93 ILE A O 1
ATOM 768 N N . GLN A 1 94 ? -15.418 10.969 -7.433 1.00 91.12 94 GLN A N 1
ATOM 769 C CA . GLN A 1 94 ? -15.659 10.156 -8.621 1.00 91.12 94 GLN A CA 1
ATOM 770 C C . GLN A 1 94 ? -16.161 11.011 -9.789 1.00 91.12 94 GLN A C 1
ATOM 772 O O . GLN A 1 94 ? -15.620 10.900 -10.883 1.00 91.12 94 GLN A O 1
ATOM 777 N N . SER A 1 95 ? -17.116 11.914 -9.551 1.00 90.19 95 SER A N 1
ATOM 778 C CA . SER A 1 95 ? -17.643 12.823 -10.574 1.00 90.19 95 SER A CA 1
ATOM 779 C C . SER A 1 95 ? -16.588 13.807 -11.076 1.00 90.19 95 SER A C 1
ATOM 781 O O . SER A 1 95 ? -16.498 14.044 -12.273 1.00 90.19 95 SER A O 1
ATOM 783 N N . LYS A 1 96 ? -15.741 14.342 -10.186 1.00 90.19 96 LYS A N 1
ATOM 784 C CA . LYS A 1 96 ? -14.657 15.258 -10.572 1.00 90.19 96 LYS A CA 1
ATOM 785 C C . LYS A 1 96 ? -13.583 14.578 -11.426 1.00 90.19 96 LYS A C 1
ATOM 787 O O . LYS A 1 96 ? -13.026 15.216 -12.307 1.00 90.19 96 LYS A O 1
ATOM 792 N N . ALA A 1 97 ? -13.292 13.305 -11.167 1.00 91.75 97 ALA A N 1
ATOM 793 C CA . ALA A 1 97 ? -12.319 12.526 -11.934 1.00 91.75 97 ALA A CA 1
ATOM 794 C C . ALA A 1 97 ? -12.913 11.875 -13.200 1.00 91.75 97 ALA A C 1
ATOM 796 O O . ALA A 1 97 ? -12.175 11.291 -13.993 1.00 91.75 97 ALA A O 1
ATOM 797 N N . LEU A 1 98 ? -14.237 11.934 -13.377 1.00 90.56 98 LEU A N 1
ATOM 798 C CA . LEU A 1 98 ? -14.957 11.212 -14.422 1.00 90.56 98 LEU A CA 1
ATOM 799 C C . LEU A 1 98 ? -14.484 11.617 -15.819 1.00 90.56 98 LEU A C 1
ATOM 801 O O . LEU A 1 98 ? -14.165 10.745 -16.629 1.00 90.56 98 LEU A O 1
ATOM 805 N N . ASP A 1 99 ? -14.394 12.923 -16.076 1.00 89.06 99 ASP A N 1
ATOM 806 C CA . ASP A 1 99 ? -14.052 13.439 -17.399 1.00 89.06 99 ASP A CA 1
ATOM 807 C C . ASP A 1 99 ? -12.619 13.081 -17.796 1.00 89.06 99 ASP A C 1
ATOM 809 O O . ASP A 1 99 ? -12.368 12.595 -18.902 1.00 89.06 99 ASP A O 1
ATOM 813 N N . ASP A 1 100 ? -11.687 13.224 -16.855 1.00 91.00 100 ASP A N 1
ATOM 814 C CA . ASP A 1 100 ? -10.291 12.849 -17.054 1.00 91.00 100 ASP A CA 1
ATOM 815 C C . ASP A 1 100 ? -10.140 11.346 -17.322 1.00 91.00 100 ASP A C 1
ATOM 817 O O . ASP A 1 100 ? -9.372 10.934 -18.197 1.00 91.00 100 ASP A O 1
ATOM 821 N N . LEU A 1 101 ? -10.888 10.499 -16.613 1.00 91.69 101 LEU A N 1
ATOM 822 C CA . LEU A 1 101 ? -10.779 9.047 -16.748 1.00 91.69 101 LEU A CA 1
ATOM 823 C C . LEU A 1 101 ? -11.475 8.507 -18.002 1.00 91.69 101 LEU A C 1
ATOM 825 O O . LEU A 1 101 ? -10.911 7.637 -18.669 1.00 91.69 101 LEU A O 1
ATOM 829 N N . LEU A 1 102 ? -12.660 9.013 -18.348 1.00 88.31 102 LEU A N 1
ATOM 830 C CA . LEU A 1 102 ? -13.479 8.480 -19.441 1.00 88.31 102 LEU A CA 1
ATOM 831 C C . LEU A 1 102 ? -13.295 9.181 -20.782 1.00 88.31 102 LEU A C 1
ATOM 833 O O . LEU A 1 102 ? -13.522 8.549 -21.815 1.00 88.31 102 LEU A O 1
ATOM 837 N N . TYR A 1 103 ? -12.938 10.462 -20.803 1.00 87.31 103 TYR A N 1
ATOM 838 C CA . TYR A 1 103 ? -12.883 11.236 -22.047 1.00 87.31 103 TYR A CA 1
ATOM 839 C C . TYR A 1 103 ? -11.463 11.622 -22.455 1.00 87.31 103 TYR A C 1
ATOM 841 O O . TYR A 1 103 ? -11.261 12.069 -23.583 1.00 87.31 103 TYR A O 1
ATOM 849 N N . THR A 1 104 ? -10.466 11.368 -21.603 1.00 87.56 104 THR A N 1
ATOM 850 C CA . THR A 1 104 ? -9.052 11.574 -21.937 1.00 87.56 104 THR A CA 1
ATOM 851 C C . THR A 1 104 ? -8.260 10.268 -21.917 1.00 87.56 104 THR A C 1
ATOM 853 O O . THR A 1 104 ? -8.610 9.315 -21.223 1.00 87.56 104 THR A O 1
ATOM 856 N N . GLU A 1 105 ? -7.154 10.248 -22.663 1.00 84.00 105 GLU A N 1
ATOM 857 C CA . GLU A 1 105 ? -6.155 9.169 -22.635 1.00 84.00 105 GLU A CA 1
ATOM 858 C C . GLU A 1 105 ? -4.935 9.523 -21.779 1.00 84.00 105 GLU A C 1
ATOM 860 O O . GLU A 1 105 ? -3.960 8.777 -21.754 1.00 84.00 105 GLU A O 1
ATOM 865 N N . LYS A 1 106 ? -4.956 10.671 -21.089 1.00 90.12 106 LYS A N 1
ATOM 866 C CA . LYS A 1 106 ? -3.814 11.106 -20.288 1.00 90.12 106 LYS A CA 1
ATOM 867 C C . LYS A 1 106 ? -3.626 10.183 -19.091 1.00 90.12 106 LYS A C 1
ATOM 869 O O . LYS A 1 106 ? -4.593 9.665 -18.514 1.00 90.12 106 LYS A O 1
ATOM 874 N N . ASN A 1 107 ? -2.366 10.027 -18.697 1.00 94.00 107 ASN A N 1
ATOM 875 C CA . ASN A 1 107 ? -2.027 9.432 -17.413 1.00 94.00 107 ASN A CA 1
ATOM 876 C C . ASN A 1 107 ? -2.646 10.283 -16.304 1.00 94.00 107 ASN A C 1
ATOM 878 O O . ASN A 1 107 ? -2.671 11.510 -16.406 1.00 94.00 107 ASN A O 1
ATOM 882 N N . PHE A 1 108 ? -3.192 9.637 -15.283 1.00 95.25 108 PHE A N 1
ATOM 883 C CA . PHE A 1 108 ? -4.000 10.299 -14.266 1.00 95.25 108 PHE A CA 1
ATOM 884 C C . PHE A 1 108 ? -3.460 9.991 -12.879 1.00 95.25 108 PHE A C 1
ATOM 886 O O . PHE A 1 108 ? -3.206 8.832 -12.549 1.00 95.25 108 PHE A O 1
ATOM 893 N N . VAL A 1 109 ? -3.308 11.026 -12.059 1.00 96.00 109 VAL A N 1
ATOM 894 C CA . VAL A 1 109 ? -2.879 10.905 -10.669 1.00 96.00 109 VAL A CA 1
ATOM 895 C C . VAL A 1 109 ? -3.850 11.653 -9.783 1.00 96.00 109 VAL A C 1
ATOM 897 O O . VAL A 1 109 ? -4.127 12.830 -10.011 1.00 96.00 109 VAL A O 1
ATOM 900 N N . ILE A 1 110 ? -4.336 10.990 -8.739 1.00 94.38 110 ILE A N 1
ATOM 901 C CA . ILE A 1 110 ? -5.213 11.620 -7.759 1.00 94.38 110 ILE A CA 1
ATOM 902 C C . ILE A 1 110 ? -4.754 11.374 -6.328 1.00 94.38 110 ILE A C 1
ATOM 904 O O . ILE A 1 110 ? -4.569 10.241 -5.879 1.00 94.38 110 ILE A O 1
ATOM 908 N N . CYS A 1 111 ? -4.641 12.472 -5.589 1.00 92.25 111 CYS A N 1
ATOM 909 C CA . CYS A 1 111 ? -4.568 12.465 -4.139 1.00 92.25 111 CYS A CA 1
ATOM 910 C C . CYS A 1 111 ? -5.983 12.655 -3.593 1.00 92.25 111 CYS A C 1
ATOM 912 O O . CYS A 1 111 ? -6.568 13.723 -3.779 1.00 92.25 111 CYS A O 1
ATOM 914 N N . SER A 1 112 ? -6.551 11.636 -2.944 1.00 89.50 112 SER A N 1
ATOM 915 C CA . SER A 1 112 ? -7.841 11.776 -2.262 1.00 89.50 112 SER A CA 1
ATOM 916 C C . SER A 1 112 ? -7.946 10.919 -0.996 1.00 89.50 112 SER A C 1
ATOM 918 O O . SER A 1 112 ? -7.469 9.778 -1.000 1.00 89.50 112 SER A O 1
ATOM 920 N N . PRO A 1 113 ? -8.614 11.411 0.067 1.00 83.56 113 PRO A N 1
ATOM 921 C CA . PRO A 1 113 ? -8.614 10.778 1.390 1.00 83.56 113 PRO A CA 1
ATOM 922 C C . PRO A 1 113 ? -9.026 9.299 1.397 1.00 83.56 113 PRO A C 1
ATOM 924 O O . PRO A 1 113 ? -9.757 8.817 0.531 1.00 83.56 113 PRO A O 1
ATOM 927 N N . THR A 1 114 ? -8.581 8.528 2.388 1.00 80.06 114 THR A N 1
ATOM 928 C CA . THR A 1 114 ? -9.047 7.138 2.560 1.00 80.06 114 THR A CA 1
ATOM 929 C C . THR A 1 114 ? -10.557 7.098 2.809 1.00 80.06 114 THR A C 1
ATOM 931 O O . THR A 1 114 ? -11.103 7.938 3.519 1.00 80.06 114 THR A O 1
ATOM 934 N N . GLY A 1 115 ? -11.245 6.138 2.184 1.00 75.19 115 GLY A N 1
ATOM 935 C CA . GLY A 1 115 ? -12.707 6.022 2.249 1.00 75.19 115 GLY A CA 1
ATOM 936 C C . GLY A 1 115 ? -13.477 6.878 1.234 1.00 75.19 115 GLY A C 1
ATOM 937 O O . GLY A 1 115 ? -14.698 6.791 1.187 1.00 75.19 115 GLY A O 1
ATOM 938 N N . SER A 1 116 ? -12.800 7.648 0.374 1.00 80.81 116 SER A N 1
ATOM 939 C CA . SER A 1 116 ? -13.429 8.450 -0.692 1.00 80.81 116 SER A CA 1
ATOM 940 C C . SER A 1 116 ? -13.972 7.653 -1.888 1.00 80.81 116 SER A C 1
ATOM 942 O O . SER A 1 116 ? -14.502 8.240 -2.828 1.00 80.81 116 SER A O 1
ATOM 944 N N . GLY A 1 117 ? -13.823 6.326 -1.902 1.00 82.50 117 GLY A N 1
ATOM 945 C CA . GLY A 1 117 ? -14.233 5.492 -3.036 1.00 82.50 117 GLY A CA 1
ATOM 946 C C . GLY A 1 117 ? -13.250 5.490 -4.213 1.00 82.50 117 GLY A C 1
ATOM 947 O O . GLY A 1 117 ? -13.689 5.349 -5.353 1.00 82.50 117 GLY A O 1
ATOM 948 N N . LYS A 1 118 ? -11.936 5.616 -3.945 1.00 88.56 118 LYS A N 1
ATOM 949 C CA . LYS A 1 118 ? -10.846 5.565 -4.948 1.00 88.56 118 LYS A CA 1
ATOM 950 C C . LYS A 1 118 ? -10.913 4.359 -5.887 1.00 88.56 118 LYS A C 1
ATOM 952 O O . LYS A 1 118 ? -10.577 4.498 -7.055 1.00 88.56 118 LYS A O 1
ATOM 957 N N . THR A 1 119 ? -11.388 3.207 -5.409 1.00 90.44 119 THR A N 1
ATOM 958 C CA . THR A 1 119 ? -11.532 1.992 -6.226 1.00 90.44 119 THR A CA 1
ATOM 959 C C . THR A 1 119 ? -12.327 2.236 -7.507 1.00 90.44 119 THR A C 1
ATOM 961 O O . THR A 1 119 ? -11.946 1.752 -8.567 1.00 90.44 119 THR A O 1
ATOM 964 N N . VAL A 1 120 ? -13.398 3.028 -7.435 1.00 91.94 120 VAL A N 1
ATOM 965 C CA . VAL A 1 120 ? -14.266 3.297 -8.591 1.00 91.94 120 VAL A CA 1
ATOM 966 C C . VAL A 1 120 ? -13.505 4.010 -9.712 1.00 91.94 120 VAL A C 1
ATOM 968 O O . VAL A 1 120 ? -13.815 3.828 -10.883 1.00 91.94 120 VAL A O 1
ATOM 971 N N . LEU A 1 121 ? -12.451 4.763 -9.389 1.00 94.19 121 LEU A N 1
ATOM 972 C CA . LEU A 1 121 ? -11.608 5.430 -10.386 1.00 94.19 121 LEU A CA 1
ATOM 973 C C . LEU A 1 121 ? -10.852 4.419 -11.259 1.00 94.19 121 LEU A C 1
ATOM 975 O O . LEU A 1 121 ? -10.716 4.610 -12.467 1.00 94.19 121 LEU A O 1
ATOM 979 N N . PHE A 1 122 ? -10.411 3.310 -10.666 1.00 95.56 122 PHE A N 1
ATOM 980 C CA . PHE A 1 122 ? -9.808 2.202 -11.401 1.00 95.56 122 PHE A CA 1
ATOM 981 C C . PHE A 1 122 ? -10.821 1.499 -12.298 1.00 95.56 122 PHE A C 1
ATOM 983 O O . PHE A 1 122 ? -10.534 1.224 -13.460 1.00 95.56 122 PHE A O 1
ATOM 990 N N . GLU A 1 123 ? -12.022 1.257 -11.782 1.00 94.31 123 GLU A N 1
ATOM 991 C CA . GLU A 1 123 ? -13.108 0.635 -12.538 1.00 94.31 123 GLU A CA 1
ATOM 992 C C . GLU A 1 123 ? -13.516 1.502 -13.742 1.00 94.31 123 GLU A C 1
ATOM 994 O O . GLU A 1 123 ? -13.697 0.979 -14.841 1.00 94.31 123 GLU A O 1
ATOM 999 N N . LEU A 1 124 ? -13.567 2.830 -13.579 1.00 93.31 124 LEU A N 1
ATOM 1000 C CA . LEU A 1 124 ? -13.794 3.783 -14.672 1.00 93.31 124 LEU A CA 1
ATOM 1001 C C . LEU A 1 124 ? -12.692 3.710 -15.738 1.00 93.31 124 LEU A C 1
ATOM 1003 O O . LEU A 1 124 ? -12.995 3.688 -16.932 1.00 93.31 124 LEU A O 1
ATOM 1007 N N . ALA A 1 125 ? -11.423 3.617 -15.328 1.00 94.50 125 ALA A N 1
ATOM 1008 C CA . ALA A 1 125 ? -10.301 3.466 -16.255 1.00 94.50 125 ALA A CA 1
ATOM 1009 C C . ALA A 1 125 ? -10.364 2.144 -17.043 1.00 94.50 125 ALA A C 1
ATOM 1011 O O . ALA A 1 125 ? -10.104 2.125 -18.248 1.00 94.50 125 ALA A O 1
ATOM 1012 N N . ILE A 1 126 ? -10.758 1.047 -16.383 1.00 94.06 126 ILE A N 1
ATOM 1013 C CA . ILE A 1 126 ? -10.978 -0.256 -17.027 1.00 94.06 126 ILE A CA 1
ATOM 1014 C C . ILE A 1 126 ? -12.108 -0.144 -18.046 1.00 94.06 126 ILE A C 1
ATOM 1016 O O . ILE A 1 126 ? -11.920 -0.486 -19.211 1.00 94.06 126 ILE A O 1
ATOM 1020 N N . VAL A 1 127 ? -13.263 0.390 -17.642 1.00 91.06 127 VAL A N 1
ATOM 1021 C CA . VAL A 1 127 ? -14.419 0.568 -18.530 1.00 91.06 127 VAL A CA 1
ATOM 1022 C C . VAL A 1 127 ? -14.047 1.419 -19.745 1.00 91.06 127 VAL A C 1
ATOM 1024 O O . VAL A 1 127 ? -14.375 1.031 -20.867 1.00 91.06 127 VAL A O 1
ATOM 1027 N N . ARG A 1 128 ? -13.281 2.505 -19.560 1.00 91.50 128 ARG A N 1
ATOM 1028 C CA . ARG A 1 128 ? -12.753 3.311 -20.670 1.00 91.50 128 ARG A CA 1
ATOM 1029 C C . ARG A 1 128 ? -11.943 2.470 -21.654 1.00 91.50 128 ARG A C 1
ATOM 1031 O O . ARG A 1 128 ? -12.162 2.586 -22.859 1.00 91.50 128 ARG A O 1
ATOM 1038 N N . LEU A 1 129 ? -11.034 1.622 -21.175 1.00 90.81 129 LEU A N 1
ATOM 1039 C CA . LEU A 1 129 ? -10.248 0.752 -22.052 1.00 90.81 129 LEU A CA 1
ATOM 1040 C C . LEU A 1 129 ? -11.152 -0.208 -22.842 1.00 90.81 129 LEU A C 1
ATOM 1042 O O . LEU A 1 129 ? -11.012 -0.324 -24.059 1.00 90.81 129 LEU A O 1
ATOM 1046 N N . LEU A 1 130 ? -12.120 -0.846 -22.182 1.00 89.00 130 LEU A N 1
ATOM 1047 C CA . LEU A 1 130 ? -13.039 -1.795 -22.825 1.00 89.00 130 LEU A CA 1
ATOM 1048 C C . LEU A 1 130 ? -13.935 -1.141 -23.880 1.00 89.00 130 LEU A C 1
ATOM 1050 O O . LEU A 1 130 ? -14.330 -1.795 -24.840 1.00 89.00 130 LEU A O 1
ATOM 1054 N N . MET A 1 131 ? -14.258 0.143 -23.719 1.00 86.12 131 MET A N 1
ATOM 1055 C CA . MET A 1 131 ? -15.028 0.908 -24.705 1.00 86.12 131 MET A CA 1
ATOM 1056 C C . MET A 1 131 ? -14.231 1.195 -25.981 1.00 86.12 131 MET A C 1
ATOM 1058 O O . MET A 1 131 ? -14.821 1.426 -27.034 1.00 86.12 131 MET A O 1
ATOM 1062 N N . GLN A 1 132 ? -12.902 1.197 -25.893 1.00 84.94 132 GLN A N 1
ATOM 1063 C CA . GLN A 1 132 ? -12.024 1.470 -27.026 1.00 84.94 132 GLN A CA 1
ATOM 1064 C C . GLN A 1 132 ? -11.587 0.225 -27.788 1.00 84.94 132 GLN A C 1
ATOM 1066 O O . GLN A 1 132 ? -11.179 0.344 -28.945 1.00 84.94 132 GLN A O 1
ATOM 1071 N N . VAL A 1 133 ? -11.582 -0.929 -27.123 1.00 84.44 133 VAL A N 1
ATOM 1072 C CA . VAL A 1 133 ? -11.095 -2.186 -27.689 1.00 84.44 133 VAL A CA 1
ATOM 1073 C C . VAL A 1 133 ? -12.301 -3.017 -28.132 1.00 84.44 133 VAL A C 1
ATOM 1075 O O . VAL A 1 133 ? -13.166 -3.319 -27.303 1.00 84.44 133 VAL A O 1
ATOM 1078 N N . PRO A 1 134 ? -12.398 -3.386 -29.423 1.00 81.62 134 PRO A N 1
ATOM 1079 C CA . PRO A 1 134 ? -13.490 -4.221 -29.904 1.00 81.62 134 PRO A CA 1
ATOM 1080 C C . PRO A 1 134 ? -13.426 -5.620 -29.278 1.00 81.62 134 PRO A C 1
ATOM 1082 O O . PRO A 1 134 ? -12.361 -6.096 -28.893 1.00 81.62 134 PRO A O 1
ATOM 1085 N N . LYS A 1 135 ? -14.579 -6.290 -29.184 1.00 81.38 135 LYS A N 1
ATOM 1086 C CA . LYS A 1 135 ? -14.639 -7.696 -28.767 1.00 81.38 135 LYS A CA 1
ATOM 1087 C C . LYS A 1 135 ? -14.209 -8.621 -29.924 1.00 81.38 135 LYS A C 1
ATOM 1089 O O . LYS A 1 135 ? -14.533 -8.302 -31.068 1.00 81.38 135 LYS A O 1
ATOM 1094 N N . PRO A 1 136 ? -13.588 -9.783 -29.641 1.00 82.06 136 PRO A N 1
ATOM 1095 C CA . PRO A 1 136 ? -13.151 -10.251 -28.322 1.00 82.06 136 PRO A CA 1
ATOM 1096 C C . PRO A 1 136 ? -11.950 -9.444 -27.810 1.00 82.06 136 PRO A C 1
ATOM 1098 O O . PRO A 1 136 ? -11.123 -8.996 -28.596 1.00 82.06 136 PRO A O 1
ATOM 1101 N N . TRP A 1 137 ? -11.837 -9.273 -26.490 1.00 83.25 137 TRP A N 1
ATOM 1102 C CA . TRP A 1 137 ? -10.723 -8.555 -25.852 1.00 83.25 137 TRP A CA 1
ATOM 1103 C C . TRP A 1 137 ? -9.430 -9.387 -25.820 1.00 83.25 137 TRP A C 1
ATOM 1105 O O . TRP A 1 137 ? -8.759 -9.497 -24.797 1.00 83.25 137 TRP A O 1
ATOM 1115 N N . SER A 1 138 ? -9.079 -9.986 -26.956 1.00 76.56 138 SER A N 1
ATOM 1116 C CA . SER A 1 138 ? -7.825 -10.703 -27.148 1.00 76.56 138 SER A CA 1
ATOM 1117 C C . SER A 1 138 ? -6.653 -9.722 -27.129 1.00 76.56 138 SER A C 1
ATOM 1119 O O . SER A 1 138 ? -6.740 -8.647 -27.721 1.00 76.56 138 SER A O 1
ATOM 1121 N N . ASN A 1 139 ? -5.543 -10.114 -26.503 1.00 78.88 139 ASN A N 1
ATOM 1122 C CA . ASN A 1 139 ? -4.271 -9.376 -26.508 1.00 78.88 139 ASN A CA 1
ATOM 1123 C C . ASN A 1 139 ? -4.271 -8.031 -25.761 1.00 78.88 139 ASN A C 1
ATOM 1125 O O . ASN A 1 139 ? -3.443 -7.172 -26.051 1.00 78.88 139 ASN A O 1
ATOM 1129 N N . ILE A 1 140 ? -5.150 -7.847 -24.771 1.00 88.06 140 ILE A N 1
ATOM 1130 C CA . ILE A 1 140 ? -5.034 -6.734 -23.820 1.00 88.06 140 ILE A CA 1
ATOM 1131 C C . ILE A 1 140 ? -4.771 -7.252 -22.413 1.00 88.06 140 ILE A C 1
ATOM 1133 O O . ILE A 1 140 ? -5.358 -8.246 -21.983 1.00 88.06 140 ILE A O 1
ATOM 1137 N N . LYS A 1 141 ? -3.901 -6.555 -21.683 1.00 91.81 141 LYS A N 1
ATOM 1138 C CA . LYS A 1 141 ? -3.659 -6.797 -20.260 1.00 91.81 141 LYS A CA 1
ATOM 1139 C C . LYS A 1 141 ? -3.860 -5.510 -19.473 1.00 91.81 141 LYS A C 1
ATOM 1141 O O . LYS A 1 141 ? -3.395 -4.435 -19.865 1.00 91.81 141 LYS A O 1
ATOM 1146 N N . ILE A 1 142 ? -4.553 -5.640 -18.351 1.00 95.75 142 ILE A N 1
ATOM 1147 C CA . ILE A 1 142 ? -4.714 -4.606 -17.335 1.00 95.75 142 ILE A CA 1
ATOM 1148 C C . ILE A 1 142 ? -3.950 -5.085 -16.110 1.00 95.75 142 ILE A C 1
ATOM 1150 O O . ILE A 1 142 ? -4.200 -6.185 -15.623 1.00 95.75 142 ILE A O 1
ATOM 1154 N N . VAL A 1 143 ? -3.033 -4.269 -15.605 1.00 96.44 143 VAL A N 1
ATOM 1155 C CA . VAL A 1 143 ? -2.286 -4.577 -14.384 1.00 96.44 143 VAL A CA 1
ATOM 1156 C C . VAL A 1 143 ? -2.786 -3.664 -13.281 1.00 96.44 143 VAL A C 1
ATOM 1158 O O . VAL A 1 143 ? -2.736 -2.447 -13.422 1.00 96.44 143 VAL A O 1
ATOM 1161 N N . TYR A 1 144 ? -3.259 -4.244 -12.185 1.00 97.81 144 TYR A N 1
ATOM 1162 C CA . TYR A 1 144 ? -3.529 -3.540 -10.943 1.00 97.81 144 TYR A CA 1
ATOM 1163 C C . TYR A 1 144 ? -2.481 -3.909 -9.905 1.00 97.81 144 TYR A C 1
ATOM 1165 O O . TYR A 1 144 ? -2.275 -5.079 -9.578 1.00 97.81 144 TYR A O 1
ATOM 1173 N N . MET A 1 145 ? -1.820 -2.880 -9.395 1.00 96.00 145 MET A N 1
ATOM 1174 C CA . MET A 1 145 ? -0.742 -2.980 -8.439 1.00 96.00 145 MET A CA 1
ATOM 1175 C C . MET A 1 145 ? -1.189 -2.404 -7.106 1.00 96.00 145 MET A C 1
ATOM 1177 O O . MET A 1 145 ? -1.425 -1.204 -6.997 1.00 96.00 145 MET A O 1
ATOM 1181 N N . ALA A 1 146 ? -1.259 -3.258 -6.091 1.00 92.88 146 ALA A N 1
ATOM 1182 C CA . ALA A 1 146 ? -1.519 -2.842 -4.721 1.00 92.88 146 ALA A CA 1
ATOM 1183 C C . ALA A 1 146 ? -0.279 -3.037 -3.853 1.00 92.88 146 ALA A C 1
ATOM 1185 O O . ALA A 1 146 ? 0.504 -3.968 -4.073 1.00 92.88 146 ALA A O 1
ATOM 1186 N N . PRO A 1 147 ? -0.113 -2.228 -2.797 1.00 87.50 147 PRO A N 1
ATOM 1187 C CA . PRO A 1 147 ? 1.043 -2.354 -1.938 1.00 87.50 147 PRO A CA 1
ATOM 1188 C C . PRO A 1 147 ? 0.996 -3.626 -1.107 1.00 87.50 147 PRO A C 1
ATOM 1190 O O . PRO A 1 147 ? 2.020 -4.014 -0.594 1.00 87.50 147 PRO A O 1
ATOM 1193 N N . ILE A 1 148 ? -0.121 -4.323 -0.920 1.00 85.75 148 ILE A N 1
ATOM 1194 C CA . ILE A 1 148 ? -0.146 -5.511 -0.052 1.00 85.75 148 ILE A CA 1
ATOM 1195 C C . ILE A 1 148 ? -1.001 -6.627 -0.617 1.00 85.75 148 ILE A C 1
ATOM 1197 O O . ILE A 1 148 ? -2.026 -6.381 -1.252 1.00 85.75 148 ILE A O 1
ATOM 1201 N N . LYS A 1 149 ? -0.610 -7.869 -0.301 1.00 86.44 149 LYS A N 1
ATOM 1202 C CA . LYS A 1 149 ? -1.349 -9.073 -0.703 1.00 86.44 149 LYS A CA 1
ATOM 1203 C C . LYS A 1 149 ? -2.805 -9.029 -0.242 1.00 86.44 149 LYS A C 1
ATOM 1205 O O . LYS A 1 149 ? -3.693 -9.454 -0.963 1.00 86.44 149 LYS A O 1
ATOM 1210 N N . ALA A 1 150 ? -3.071 -8.488 0.944 1.00 82.44 150 ALA A N 1
ATOM 1211 C CA . ALA A 1 150 ? -4.426 -8.456 1.479 1.00 82.44 150 ALA A CA 1
ATOM 1212 C C . ALA A 1 150 ? -5.357 -7.536 0.659 1.00 82.44 150 ALA A C 1
ATOM 1214 O O . ALA A 1 150 ? -6.511 -7.885 0.429 1.00 82.44 150 ALA A O 1
ATOM 1215 N N . LEU A 1 151 ? -4.842 -6.409 0.141 1.00 85.25 151 LEU A N 1
ATOM 1216 C CA . LEU A 1 151 ? -5.581 -5.578 -0.819 1.00 85.25 151 LEU A CA 1
ATOM 1217 C C . LEU A 1 151 ? -5.733 -6.290 -2.168 1.00 85.25 151 LEU A C 1
ATOM 1219 O O . LEU A 1 151 ? -6.804 -6.209 -2.758 1.00 85.25 151 LEU A O 1
ATOM 1223 N N . CYS A 1 152 ? -4.712 -7.029 -2.624 1.00 90.88 152 CYS A N 1
ATOM 1224 C CA . CYS A 1 152 ? -4.803 -7.845 -3.841 1.00 90.88 152 CYS A CA 1
ATOM 1225 C C . CYS A 1 152 ? -5.964 -8.846 -3.754 1.00 90.88 152 CYS A C 1
ATOM 1227 O O . CYS A 1 152 ? -6.855 -8.799 -4.596 1.00 90.88 152 CYS A O 1
ATOM 1229 N N . ASN A 1 153 ? -6.012 -9.662 -2.697 1.00 87.94 153 ASN A N 1
ATOM 1230 C CA . ASN A 1 153 ? -7.103 -10.609 -2.446 1.00 87.94 153 ASN A CA 1
ATOM 1231 C C . ASN A 1 153 ? -8.470 -9.909 -2.450 1.00 87.94 153 ASN A C 1
ATOM 1233 O O . ASN A 1 153 ? -9.375 -10.292 -3.190 1.00 87.94 153 ASN A O 1
ATOM 1237 N N . GLN A 1 154 ? -8.593 -8.809 -1.699 1.00 86.75 154 GLN A N 1
ATOM 1238 C CA . GLN A 1 154 ? -9.841 -8.049 -1.604 1.00 86.75 154 GLN A CA 1
ATOM 1239 C C . GLN A 1 154 ? -10.293 -7.468 -2.955 1.00 86.75 154 GLN A C 1
ATOM 1241 O O . GLN A 1 154 ? -11.490 -7.305 -3.193 1.00 86.75 154 GLN A O 1
ATOM 1246 N N . ARG A 1 155 ? -9.361 -7.065 -3.828 1.00 91.62 155 ARG A N 1
ATOM 1247 C CA . ARG A 1 155 ? -9.696 -6.589 -5.179 1.00 91.62 155 ARG A CA 1
ATOM 1248 C C . ARG A 1 155 ? -9.988 -7.737 -6.134 1.00 91.62 155 ARG A C 1
ATOM 1250 O O . ARG A 1 155 ? -10.851 -7.587 -6.986 1.00 91.62 155 ARG A O 1
ATOM 1257 N N . ASN A 1 156 ? -9.318 -8.873 -5.981 1.00 92.44 156 ASN A N 1
ATOM 1258 C CA . ASN A 1 156 ? -9.529 -10.060 -6.801 1.00 92.44 156 ASN A CA 1
ATOM 1259 C C . ASN A 1 156 ? -10.940 -10.619 -6.630 1.00 92.44 156 ASN A C 1
ATOM 1261 O O . ASN A 1 156 ? -11.601 -10.895 -7.625 1.00 92.44 156 ASN A O 1
ATOM 1265 N N . GLU A 1 157 ? -11.422 -10.732 -5.393 1.00 90.81 157 GLU A N 1
ATOM 1266 C CA . GLU A 1 157 ? -12.796 -11.161 -5.107 1.00 90.81 157 GLU A CA 1
ATOM 1267 C C . GLU A 1 157 ? -13.829 -10.188 -5.705 1.00 90.81 157 GLU A C 1
ATOM 1269 O O . GLU A 1 157 ? -14.686 -10.603 -6.484 1.00 90.81 157 GLU A O 1
ATOM 1274 N N . ASP A 1 158 ? -13.677 -8.887 -5.432 1.00 90.81 158 ASP A N 1
ATOM 1275 C CA . ASP A 1 158 ? -14.572 -7.819 -5.913 1.00 90.81 158 ASP A CA 1
ATOM 1276 C C . ASP A 1 158 ? -14.632 -7.763 -7.453 1.00 90.81 158 ASP A C 1
ATOM 1278 O O . ASP A 1 158 ? -15.696 -7.779 -8.074 1.00 90.81 158 ASP A O 1
ATOM 1282 N N . TRP A 1 159 ? -13.475 -7.770 -8.116 1.00 94.31 159 TRP A N 1
ATOM 1283 C CA . TRP A 1 159 ? -13.406 -7.648 -9.571 1.00 94.31 159 TRP A CA 1
ATOM 1284 C C . TRP A 1 159 ? -13.752 -8.932 -10.315 1.00 94.31 159 TRP A C 1
ATOM 1286 O O . TRP A 1 159 ? -14.218 -8.847 -11.451 1.00 94.31 159 TRP A O 1
ATOM 1296 N N . LYS A 1 160 ? -13.594 -10.114 -9.708 1.00 93.19 160 LYS A N 1
ATOM 1297 C CA . LYS A 1 160 ? -14.162 -11.351 -10.266 1.00 93.19 160 LYS A CA 1
ATOM 1298 C C . LYS A 1 160 ? -15.684 -11.280 -10.312 1.00 93.19 160 LYS A C 1
ATOM 1300 O O . LYS A 1 160 ? -16.266 -11.626 -11.337 1.00 93.19 160 LYS A O 1
ATOM 1305 N N . GLU A 1 161 ? -16.318 -10.785 -9.251 1.00 91.69 161 GLU A N 1
ATOM 1306 C CA . GLU A 1 161 ? -17.774 -10.632 -9.207 1.00 91.69 161 GLU A CA 1
ATOM 1307 C C . GLU A 1 161 ? -18.274 -9.560 -10.189 1.00 91.69 161 GLU A C 1
ATOM 1309 O O . GLU A 1 161 ? -19.257 -9.778 -10.900 1.00 91.69 161 GLU A O 1
ATOM 1314 N N . LYS A 1 162 ? -17.579 -8.418 -10.282 1.00 90.88 162 LYS A N 1
ATOM 1315 C CA . LYS A 1 162 ? -17.978 -7.299 -11.156 1.00 90.88 162 LYS A CA 1
ATOM 1316 C C . LYS A 1 162 ? -17.686 -7.526 -12.638 1.00 90.88 162 LYS A C 1
ATOM 1318 O O . LYS A 1 162 ? -18.543 -7.254 -13.478 1.00 90.88 162 LYS A O 1
ATOM 1323 N N . PHE A 1 163 ? -16.481 -7.986 -12.975 1.00 91.62 163 PHE A N 1
ATOM 1324 C CA . PHE A 1 163 ? -16.009 -8.070 -14.361 1.00 91.62 163 PHE A CA 1
ATOM 1325 C C . PHE A 1 163 ? -16.104 -9.480 -14.964 1.00 91.62 163 PHE A C 1
ATOM 1327 O O . PHE A 1 163 ? -16.168 -9.605 -16.189 1.00 91.62 163 PHE A O 1
ATOM 1334 N N . GLY A 1 164 ? -16.206 -10.528 -14.140 1.00 89.75 164 GLY A N 1
ATOM 1335 C CA . GLY A 1 164 ? -16.420 -11.905 -14.598 1.00 89.75 164 GLY A CA 1
ATOM 1336 C C . GLY A 1 164 ? -17.657 -12.064 -15.495 1.00 89.75 164 GLY A C 1
ATOM 1337 O O . GLY A 1 164 ? -17.521 -12.570 -16.610 1.00 89.75 164 GLY A O 1
ATOM 1338 N N . PRO A 1 165 ? -18.844 -11.547 -15.110 1.00 89.19 165 PRO A N 1
ATOM 1339 C CA . PRO A 1 165 ? -20.053 -11.604 -15.944 1.00 89.19 165 PRO A CA 1
ATOM 1340 C C . PRO A 1 165 ? -19.937 -10.868 -17.287 1.00 89.19 165 PRO A C 1
ATOM 1342 O O . PRO A 1 165 ? -20.716 -11.112 -18.204 1.00 89.19 165 PRO A O 1
ATOM 1345 N N . ILE A 1 166 ? -18.977 -9.948 -17.406 1.00 86.62 166 ILE A N 1
ATOM 1346 C CA . ILE A 1 166 ? -18.724 -9.161 -18.618 1.00 86.62 166 ILE A CA 1
ATOM 1347 C C . ILE A 1 166 ? -17.773 -9.911 -19.575 1.00 86.62 166 ILE A C 1
ATOM 1349 O O . ILE A 1 166 ? -17.665 -9.544 -20.750 1.00 86.62 166 ILE A O 1
ATOM 1353 N N . GLY A 1 167 ? -17.151 -10.999 -19.102 1.00 87.12 167 GLY A N 1
ATOM 1354 C CA . GLY A 1 167 ? -16.236 -11.858 -19.854 1.00 87.12 167 GLY A CA 1
ATOM 1355 C C . GLY A 1 167 ? -14.755 -11.561 -19.608 1.00 87.12 167 GLY A C 1
ATOM 1356 O O . GLY A 1 167 ? -13.926 -11.957 -20.421 1.00 87.12 167 GLY A O 1
ATOM 1357 N N . LEU A 1 168 ? -14.412 -10.843 -18.531 1.00 90.81 168 LEU A N 1
ATOM 1358 C CA . LEU A 1 168 ? -13.020 -10.598 -18.154 1.00 90.81 168 LEU A CA 1
ATOM 1359 C C . LEU A 1 168 ? -12.563 -11.579 -17.079 1.00 90.81 168 LEU A C 1
ATOM 1361 O O . LEU A 1 168 ? -13.178 -11.712 -16.023 1.00 90.81 168 LEU A O 1
ATOM 1365 N N . ASN A 1 169 ? -11.417 -12.198 -17.336 1.00 91.62 169 ASN A N 1
ATOM 1366 C CA . ASN A 1 169 ? -10.757 -13.084 -16.386 1.00 91.62 169 ASN A CA 1
ATOM 1367 C C . ASN A 1 169 ? -9.818 -12.280 -15.484 1.00 91.62 169 ASN A C 1
ATOM 1369 O O . ASN A 1 169 ? -8.901 -11.616 -15.979 1.00 91.62 169 ASN A O 1
ATOM 1373 N N . CYS A 1 170 ? -10.032 -12.374 -14.173 1.00 92.88 170 CYS A N 1
ATOM 1374 C CA . CYS A 1 170 ? -9.198 -11.757 -13.145 1.00 92.88 170 CYS A CA 1
ATOM 1375 C C . CYS A 1 170 ? -8.351 -12.829 -12.449 1.00 92.88 170 CYS A C 1
ATOM 1377 O O . CYS A 1 170 ? -8.896 -13.828 -11.965 1.00 92.88 170 CYS A O 1
ATOM 1379 N N . LYS A 1 171 ? -7.038 -12.607 -12.347 1.00 91.56 171 LYS A N 1
ATOM 1380 C CA . LYS A 1 171 ? -6.120 -13.482 -11.604 1.00 91.56 171 LYS A CA 1
ATOM 1381 C C . LYS A 1 171 ? -5.274 -12.653 -10.648 1.00 91.56 171 LYS A C 1
ATOM 1383 O O . LYS A 1 171 ? -4.753 -11.594 -10.998 1.00 91.56 171 LYS A O 1
ATOM 1388 N N . GLU A 1 172 ? -5.124 -13.176 -9.441 1.00 91.94 172 GLU A N 1
ATOM 1389 C CA . GLU A 1 172 ? -4.201 -12.649 -8.449 1.00 91.94 172 GLU A CA 1
ATOM 1390 C C . GLU A 1 172 ? -2.850 -13.347 -8.568 1.00 91.94 172 GLU A C 1
ATOM 1392 O O . GLU A 1 172 ? -2.770 -14.574 -8.553 1.00 91.94 172 GLU A O 1
ATOM 1397 N N . LEU A 1 173 ? -1.796 -12.543 -8.656 1.00 88.75 173 LEU A N 1
ATOM 1398 C CA . LEU A 1 173 ? -0.409 -12.964 -8.646 1.00 88.75 173 LEU A CA 1
ATOM 1399 C C . LEU A 1 173 ? 0.264 -12.339 -7.426 1.00 88.75 173 LEU A C 1
ATOM 1401 O O . LEU A 1 173 ? 0.657 -11.174 -7.431 1.00 88.75 173 LEU A O 1
ATOM 1405 N N . THR A 1 174 ? 0.441 -13.122 -6.371 1.00 84.00 174 THR A N 1
ATOM 1406 C CA . THR A 1 174 ? 1.182 -12.705 -5.177 1.00 84.00 174 THR A CA 1
ATOM 1407 C C . THR A 1 174 ? 2.265 -13.726 -4.833 1.00 84.00 174 THR A C 1
ATOM 1409 O O . THR A 1 174 ? 2.540 -14.666 -5.582 1.00 84.00 174 THR A O 1
ATOM 1412 N N . GLY A 1 175 ? 2.979 -13.509 -3.726 1.00 72.56 175 GLY A N 1
ATOM 1413 C CA . GLY A 1 175 ? 4.058 -14.405 -3.295 1.00 72.56 175 GLY A CA 1
ATOM 1414 C C . GLY A 1 175 ? 3.618 -15.854 -3.046 1.00 72.56 175 GLY A C 1
ATOM 1415 O O . GLY A 1 175 ? 4.473 -16.725 -3.081 1.00 72.56 175 GLY A O 1
ATOM 1416 N N . ASP A 1 176 ? 2.319 -16.098 -2.844 1.00 66.12 176 ASP A N 1
ATOM 1417 C CA . ASP A 1 176 ? 1.763 -17.430 -2.550 1.00 66.12 176 ASP A CA 1
ATOM 1418 C C . ASP A 1 176 ? 1.321 -18.182 -3.823 1.00 66.12 176 ASP A C 1
ATOM 1420 O O . ASP A 1 176 ? 0.951 -19.346 -3.760 1.00 66.12 176 ASP A O 1
ATOM 1424 N N . THR A 1 177 ? 1.368 -17.514 -4.980 1.00 68.00 177 THR A N 1
ATOM 1425 C CA . THR A 1 177 ? 1.019 -18.058 -6.299 1.00 68.00 177 THR A CA 1
ATOM 1426 C C . THR A 1 177 ? 2.162 -18.920 -6.842 1.00 68.00 177 THR A C 1
ATOM 1428 O O . THR A 1 177 ? 3.302 -18.430 -6.932 1.00 68.00 177 THR A O 1
ATOM 1431 N N . GLU A 1 178 ? 1.859 -20.164 -7.213 1.00 64.19 178 GLU A N 1
ATOM 1432 C CA . GLU A 1 178 ? 2.826 -21.158 -7.685 1.00 64.19 178 GLU A CA 1
ATOM 1433 C C . GLU A 1 178 ? 3.315 -20.849 -9.111 1.00 64.19 178 GLU A C 1
ATOM 1435 O O . GLU A 1 178 ? 2.854 -19.923 -9.780 1.00 64.19 178 GLU A O 1
ATOM 1440 N N . MET A 1 179 ? 4.338 -21.575 -9.570 1.00 57.75 179 MET A N 1
ATOM 1441 C CA . MET A 1 179 ? 4.941 -21.342 -10.888 1.00 57.75 179 MET A CA 1
ATOM 1442 C C . MET A 1 179 ? 4.037 -21.834 -12.036 1.00 57.75 179 MET A C 1
ATOM 1444 O O . MET A 1 179 ? 4.140 -21.321 -13.145 1.00 57.75 179 MET A O 1
ATOM 1448 N N . ASP A 1 180 ? 3.125 -22.774 -11.797 1.00 54.44 180 ASP A N 1
ATOM 1449 C CA . ASP A 1 180 ? 2.245 -23.305 -12.851 1.00 54.44 180 ASP A CA 1
ATOM 1450 C C . ASP A 1 180 ? 1.174 -22.289 -13.291 1.00 54.44 180 ASP A C 1
ATOM 1452 O O . ASP A 1 180 ? 0.685 -22.331 -14.422 1.00 54.44 180 ASP A O 1
ATOM 1456 N N . ASP A 1 181 ? 0.922 -21.269 -12.464 1.00 60.16 181 ASP A N 1
ATOM 1457 C CA . ASP A 1 181 ? 0.015 -20.158 -12.757 1.00 60.16 181 ASP A CA 1
ATOM 1458 C C . ASP A 1 181 ? 0.492 -19.260 -13.923 1.00 60.16 181 ASP A C 1
ATOM 1460 O O . ASP A 1 181 ? -0.279 -18.431 -14.406 1.00 60.16 181 ASP A O 1
ATOM 1464 N N . TYR A 1 182 ? 1.738 -19.388 -14.414 1.00 65.19 182 TYR A N 1
ATOM 1465 C CA . TYR A 1 182 ? 2.238 -18.547 -15.518 1.00 65.19 182 TYR A CA 1
ATOM 1466 C C . TYR A 1 182 ? 1.566 -18.832 -16.864 1.00 65.19 182 TYR A C 1
ATOM 1468 O O . TYR A 1 182 ? 1.426 -17.906 -17.668 1.00 65.19 182 TYR A O 1
ATOM 1476 N N . PHE A 1 183 ? 1.135 -20.072 -17.114 1.00 67.50 183 PHE A N 1
ATOM 1477 C CA . PHE A 1 183 ? 0.390 -20.411 -18.331 1.00 67.50 183 PHE A CA 1
ATOM 1478 C C . PHE A 1 183 ? -1.000 -19.762 -18.321 1.00 67.50 183 PHE A C 1
ATOM 1480 O O . PHE A 1 183 ? -1.433 -19.209 -19.329 1.00 67.50 183 PHE A O 1
ATOM 1487 N N . GLU A 1 184 ? -1.643 -19.699 -17.153 1.00 70.19 184 GLU A N 1
ATOM 1488 C CA . GLU A 1 184 ? -2.969 -19.092 -16.979 1.00 70.19 184 GLU A CA 1
ATOM 1489 C C . GLU A 1 184 ? -2.972 -17.562 -17.165 1.00 70.19 184 GLU A C 1
ATOM 1491 O O . GLU A 1 184 ? -4.005 -16.954 -17.464 1.00 70.19 184 GLU A O 1
ATOM 1496 N N . ILE A 1 185 ? -1.813 -16.901 -17.041 1.00 77.25 185 ILE A N 1
ATOM 1497 C CA . ILE A 1 185 ? -1.698 -15.450 -17.272 1.00 77.25 185 ILE A CA 1
ATOM 1498 C C . ILE A 1 185 ? -2.000 -15.095 -18.733 1.00 77.25 185 ILE A C 1
ATOM 1500 O O . ILE A 1 185 ? -2.492 -13.994 -19.008 1.00 77.25 185 ILE A O 1
ATOM 1504 N N . GLN A 1 186 ? -1.750 -16.005 -19.681 1.00 78.44 186 GLN A N 1
ATOM 1505 C CA . GLN A 1 186 ? -2.016 -15.758 -21.101 1.00 78.44 186 GLN A CA 1
ATOM 1506 C C . GLN A 1 186 ? -3.510 -15.535 -21.378 1.00 78.44 186 GLN A C 1
ATOM 1508 O O . GLN A 1 186 ? -3.840 -14.617 -22.131 1.00 78.44 186 GLN A O 1
ATOM 1513 N N . ASP A 1 187 ? -4.396 -16.226 -20.660 1.00 83.25 187 ASP A N 1
ATOM 1514 C CA . ASP A 1 187 ? -5.859 -16.107 -20.798 1.00 83.25 187 ASP A CA 1
ATOM 1515 C C . ASP A 1 187 ? -6.494 -15.103 -19.814 1.00 83.25 187 ASP A C 1
ATOM 1517 O O . ASP A 1 187 ? -7.704 -14.842 -19.824 1.00 83.25 187 ASP A O 1
ATOM 1521 N N . THR A 1 188 ? -5.676 -14.505 -18.945 1.00 90.12 188 THR A N 1
ATOM 1522 C CA . THR A 1 188 ? -6.112 -13.514 -17.954 1.00 90.12 188 THR A CA 1
ATOM 1523 C C . THR A 1 188 ? -6.183 -12.114 -18.565 1.00 90.12 188 THR A C 1
ATOM 1525 O O . THR A 1 188 ? -5.263 -11.692 -19.256 1.00 90.12 188 THR A O 1
ATOM 1528 N N . HIS A 1 189 ? -7.223 -11.336 -18.273 1.00 93.06 189 HIS A N 1
ATOM 1529 C CA . HIS A 1 189 ? -7.337 -9.952 -18.753 1.00 93.06 189 HIS A CA 1
ATOM 1530 C C . HIS A 1 189 ? -6.881 -8.939 -17.696 1.00 93.06 189 HIS A C 1
ATOM 1532 O O . HIS A 1 189 ? -6.188 -7.974 -18.023 1.00 93.06 189 HIS A O 1
ATOM 1538 N N . ILE A 1 190 ? -7.253 -9.168 -16.431 1.00 95.31 190 ILE A N 1
ATOM 1539 C CA . ILE A 1 190 ? -6.903 -8.310 -15.297 1.00 95.31 190 ILE A CA 1
ATOM 1540 C C . ILE A 1 190 ? -5.963 -9.068 -14.358 1.00 95.31 190 ILE A C 1
ATOM 1542 O O . ILE A 1 190 ? -6.331 -10.087 -13.772 1.00 95.31 190 ILE A O 1
ATOM 1546 N N . ILE A 1 191 ? -4.752 -8.546 -14.207 1.00 94.88 191 ILE A N 1
ATOM 1547 C CA . ILE A 1 191 ? -3.704 -9.088 -13.348 1.00 94.88 191 ILE A CA 1
ATOM 1548 C C . ILE A 1 191 ? -3.613 -8.223 -12.096 1.00 94.88 191 ILE A C 1
ATOM 1550 O O . ILE A 1 191 ? -3.315 -7.035 -12.179 1.00 94.88 191 ILE A O 1
ATOM 1554 N N . ILE A 1 192 ? -3.842 -8.823 -10.935 1.00 95.56 192 ILE A N 1
ATOM 1555 C CA . ILE A 1 192 ? -3.800 -8.158 -9.629 1.00 95.56 192 ILE A CA 1
ATOM 1556 C C . ILE A 1 192 ? -2.536 -8.621 -8.913 1.00 95.56 192 ILE A C 1
ATOM 1558 O O . ILE A 1 192 ? -2.364 -9.816 -8.695 1.00 95.56 192 ILE A O 1
ATOM 1562 N N . THR A 1 193 ? -1.633 -7.708 -8.567 1.00 94.69 193 THR A N 1
ATOM 1563 C CA . THR A 1 193 ? -0.286 -8.071 -8.099 1.00 94.69 193 THR A CA 1
ATOM 1564 C C . THR A 1 193 ? 0.293 -7.067 -7.106 1.00 94.69 193 THR A C 1
ATOM 1566 O O . THR A 1 193 ? -0.162 -5.929 -7.001 1.00 94.69 193 THR A O 1
ATOM 1569 N N . THR A 1 194 ? 1.349 -7.473 -6.397 1.00 93.81 194 THR A N 1
ATOM 1570 C CA . THR A 1 194 ? 2.232 -6.546 -5.670 1.00 93.81 194 THR A CA 1
ATOM 1571 C C . THR A 1 194 ? 3.407 -6.096 -6.551 1.00 93.81 194 THR A C 1
ATOM 1573 O O . THR A 1 194 ? 3.707 -6.780 -7.543 1.00 93.81 194 THR A O 1
ATOM 1576 N N . PRO A 1 195 ? 4.104 -4.990 -6.208 1.00 92.94 195 PRO A N 1
ATOM 1577 C CA . PRO A 1 195 ? 5.311 -4.562 -6.916 1.00 92.94 195 PRO A CA 1
ATOM 1578 C C . PRO A 1 195 ? 6.370 -5.664 -7.022 1.00 92.94 195 PRO A C 1
ATOM 1580 O O . PRO A 1 195 ? 6.903 -5.905 -8.099 1.00 92.94 195 PRO A O 1
ATOM 1583 N N . GLU A 1 196 ? 6.622 -6.396 -5.936 1.00 90.88 196 GLU A N 1
ATOM 1584 C CA . GLU A 1 196 ? 7.674 -7.419 -5.858 1.00 90.88 196 GLU A CA 1
ATOM 1585 C C . GLU A 1 196 ? 7.361 -8.637 -6.725 1.00 90.88 196 GLU A C 1
ATOM 1587 O O . GLU A 1 196 ? 8.245 -9.178 -7.397 1.00 90.88 196 GLU A O 1
ATOM 1592 N N . LYS A 1 197 ? 6.095 -9.079 -6.729 1.00 90.06 197 LYS A N 1
ATOM 1593 C CA . LYS A 1 197 ? 5.689 -10.217 -7.557 1.00 90.06 197 LYS A CA 1
ATOM 1594 C C . LYS A 1 197 ? 5.718 -9.840 -9.034 1.00 90.06 197 LYS A C 1
ATOM 1596 O O . LYS A 1 197 ? 6.207 -10.641 -9.827 1.00 90.06 197 LYS A O 1
ATOM 1601 N N . TRP A 1 198 ? 5.277 -8.633 -9.395 1.00 90.75 198 TRP A N 1
ATOM 1602 C CA . TRP A 1 198 ? 5.351 -8.152 -10.776 1.00 90.75 198 TRP A CA 1
ATOM 1603 C C . TRP A 1 198 ? 6.797 -7.969 -11.247 1.00 90.75 198 TRP A C 1
ATOM 1605 O O . TRP A 1 198 ? 7.143 -8.374 -12.356 1.00 90.75 198 TRP A O 1
ATOM 1615 N N . ASP A 1 199 ? 7.669 -7.430 -10.393 1.00 89.12 199 ASP A N 1
ATOM 1616 C CA . ASP A 1 199 ? 9.097 -7.302 -10.678 1.00 89.12 199 ASP A CA 1
ATOM 1617 C C . ASP A 1 199 ? 9.738 -8.676 -10.921 1.00 89.12 199 ASP A C 1
ATOM 1619 O O . ASP A 1 199 ? 10.339 -8.915 -11.965 1.00 89.12 199 ASP A O 1
ATOM 1623 N N . THR A 1 200 ? 9.515 -9.632 -10.017 1.00 86.44 200 THR A N 1
ATOM 1624 C CA . THR A 1 200 ? 10.014 -11.010 -10.170 1.00 86.44 200 THR A CA 1
ATOM 1625 C C . THR A 1 200 ? 9.465 -11.688 -11.428 1.00 86.44 200 THR A C 1
ATOM 1627 O O . THR A 1 200 ? 10.168 -12.451 -12.089 1.00 86.44 200 THR A O 1
ATOM 1630 N N . MET A 1 201 ? 8.198 -11.435 -11.755 1.00 83.50 201 MET A N 1
ATOM 1631 C CA . MET A 1 201 ? 7.522 -12.008 -12.915 1.00 83.50 201 MET A CA 1
ATOM 1632 C C . MET A 1 201 ? 8.126 -11.480 -14.219 1.00 83.50 201 MET A C 1
ATOM 1634 O O . MET A 1 201 ? 8.562 -12.267 -15.059 1.00 83.50 201 MET A O 1
ATOM 1638 N N . THR A 1 202 ? 8.241 -10.160 -14.341 1.00 83.44 202 THR A N 1
ATOM 1639 C CA . THR A 1 202 ? 8.824 -9.513 -15.522 1.00 83.44 202 THR A CA 1
ATOM 1640 C C . THR A 1 202 ? 10.312 -9.836 -15.679 1.00 83.44 202 THR A C 1
ATOM 1642 O O . THR A 1 202 ? 10.758 -10.010 -16.804 1.00 83.44 202 THR A O 1
ATOM 1645 N N . ARG A 1 203 ? 11.058 -10.068 -14.585 1.00 77.81 203 ARG A N 1
ATOM 1646 C CA . ARG A 1 203 ? 12.452 -10.566 -14.626 1.00 77.81 203 ARG A CA 1
ATOM 1647 C C . ARG A 1 203 ? 12.614 -11.977 -15.203 1.00 77.81 203 ARG A C 1
ATOM 1649 O O . ARG A 1 203 ? 13.674 -12.313 -15.726 1.00 77.81 203 ARG A O 1
ATOM 1656 N N . LYS A 1 204 ? 11.608 -12.842 -15.052 1.00 70.75 204 LYS A N 1
ATOM 1657 C CA . LYS A 1 204 ? 11.664 -14.246 -15.506 1.00 70.75 204 LYS A CA 1
ATOM 1658 C C . LYS A 1 204 ? 11.173 -14.424 -16.943 1.00 70.75 204 LYS A C 1
ATOM 1660 O O . LYS A 1 204 ? 11.516 -15.424 -17.576 1.00 70.75 204 LYS A O 1
ATOM 1665 N N . TRP A 1 205 ? 10.370 -13.489 -17.447 1.00 68.19 205 TRP A N 1
ATOM 1666 C CA . TRP A 1 205 ? 9.737 -13.597 -18.756 1.00 68.19 205 TRP A CA 1
ATOM 1667 C C . TRP A 1 205 ? 10.704 -13.169 -19.865 1.00 68.19 205 TRP A C 1
ATOM 1669 O O . TRP A 1 205 ? 10.899 -11.984 -20.113 1.00 68.19 205 TRP A O 1
ATOM 1679 N N . ARG A 1 206 ? 11.323 -14.158 -20.523 1.00 54.28 206 ARG A N 1
ATOM 1680 C CA . ARG A 1 206 ? 12.472 -13.973 -21.431 1.00 54.28 206 ARG A CA 1
ATOM 1681 C C . ARG A 1 206 ? 12.235 -13.011 -22.604 1.00 54.28 206 ARG A C 1
ATOM 1683 O O . ARG A 1 206 ? 13.192 -12.371 -23.020 1.00 54.28 206 ARG A O 1
ATOM 1690 N N . ASP A 1 207 ? 10.995 -12.876 -23.079 1.00 60.12 207 ASP A N 1
ATOM 1691 C CA . ASP A 1 207 ? 10.701 -12.151 -24.326 1.00 60.12 207 ASP A CA 1
ATOM 1692 C C . ASP A 1 207 ? 9.961 -10.816 -24.134 1.00 60.12 207 ASP A C 1
ATOM 1694 O O . ASP A 1 207 ? 9.537 -10.216 -25.117 1.00 60.12 207 ASP A O 1
ATOM 1698 N N . ASN A 1 208 ? 9.744 -10.345 -22.894 1.00 63.75 208 ASN A N 1
ATOM 1699 C CA . ASN A 1 208 ? 8.972 -9.123 -22.581 1.00 63.75 208 ASN A CA 1
ATOM 1700 C C . ASN A 1 208 ? 7.577 -9.024 -23.245 1.00 63.75 208 ASN A C 1
ATOM 1702 O O . ASN A 1 208 ? 6.913 -7.994 -23.139 1.00 63.75 208 ASN A O 1
ATOM 1706 N N . SER A 1 209 ? 7.083 -10.092 -23.876 1.00 72.44 209 SER A N 1
ATOM 1707 C CA . SER A 1 209 ? 5.857 -10.078 -24.675 1.00 72.44 209 SER A CA 1
ATOM 1708 C C . SER A 1 209 ? 4.637 -9.702 -23.844 1.00 72.44 209 SER A C 1
ATOM 1710 O O . SER A 1 209 ? 3.806 -8.924 -24.296 1.00 72.44 209 SER A O 1
ATOM 1712 N N . LEU A 1 210 ? 4.563 -10.151 -22.586 1.00 79.44 210 LEU A N 1
ATOM 1713 C CA . LEU A 1 210 ? 3.475 -9.749 -21.699 1.00 79.44 210 LEU A CA 1
ATOM 1714 C C . LEU A 1 210 ? 3.481 -8.242 -21.415 1.00 79.44 210 LEU A C 1
ATOM 1716 O O . LEU A 1 210 ? 2.417 -7.630 -21.420 1.00 79.44 210 LEU A O 1
ATOM 1720 N N . VAL A 1 211 ? 4.657 -7.649 -21.178 1.00 81.19 211 VAL A N 1
ATOM 1721 C CA . VAL A 1 211 ? 4.807 -6.214 -20.881 1.00 81.19 211 VAL A CA 1
ATOM 1722 C C . VAL A 1 211 ? 4.276 -5.370 -22.040 1.00 81.19 211 VAL A C 1
ATOM 1724 O O . VAL A 1 211 ? 3.608 -4.369 -21.802 1.00 81.19 211 VAL A O 1
ATOM 1727 N N . GLN A 1 212 ? 4.497 -5.821 -23.277 1.00 80.62 212 GLN A N 1
ATOM 1728 C CA . GLN A 1 212 ? 4.015 -5.161 -24.495 1.00 80.62 212 GLN A CA 1
ATOM 1729 C C . GLN A 1 212 ? 2.486 -5.236 -24.660 1.00 80.62 212 GLN A C 1
ATOM 1731 O O . GLN A 1 212 ? 1.893 -4.363 -25.287 1.00 80.62 212 GLN A O 1
ATOM 1736 N N . LEU A 1 213 ? 1.831 -6.249 -24.080 1.00 85.81 213 LEU A N 1
ATOM 1737 C CA . LEU A 1 213 ? 0.369 -6.396 -24.108 1.00 85.81 213 LEU A CA 1
ATOM 1738 C C . LEU A 1 213 ? -0.343 -5.544 -23.045 1.00 85.81 213 LEU A C 1
ATOM 1740 O O . LEU A 1 213 ? -1.576 -5.455 -23.046 1.00 85.81 213 LEU A O 1
ATOM 1744 N N . VAL A 1 214 ? 0.396 -4.943 -22.106 1.00 90.88 214 VAL A N 1
ATOM 1745 C CA . VAL A 1 214 ? -0.201 -4.109 -21.060 1.00 90.88 214 VAL A CA 1
ATOM 1746 C C . VAL A 1 214 ? -0.647 -2.782 -21.654 1.00 90.88 214 VAL A C 1
ATOM 1748 O O . VAL A 1 214 ? 0.141 -2.019 -22.199 1.00 90.88 214 VAL A O 1
ATOM 1751 N N . ARG A 1 215 ? -1.940 -2.487 -21.513 1.00 91.44 215 ARG A N 1
ATOM 1752 C CA . ARG A 1 215 ? -2.564 -1.259 -22.033 1.00 91.44 215 ARG A CA 1
ATOM 1753 C C . ARG A 1 215 ? -2.970 -0.287 -20.935 1.00 91.44 215 ARG A C 1
ATOM 1755 O O . ARG A 1 215 ? -3.097 0.907 -21.192 1.00 91.44 215 ARG A O 1
ATOM 1762 N N . LEU A 1 216 ? -3.151 -0.789 -19.717 1.00 94.69 216 LEU A N 1
ATOM 1763 C CA . LEU A 1 216 ? -3.553 -0.006 -18.557 1.00 94.69 216 LEU A CA 1
ATOM 1764 C C . LEU A 1 216 ? -2.820 -0.511 -17.314 1.00 94.69 216 LEU A C 1
ATOM 1766 O O . LEU A 1 216 ? -2.859 -1.705 -17.011 1.00 94.69 216 LEU A O 1
ATOM 1770 N N . PHE A 1 217 ? -2.177 0.408 -16.600 1.00 96.50 217 PHE A N 1
ATOM 1771 C CA . PHE A 1 217 ? -1.442 0.140 -15.370 1.00 96.50 217 PHE A CA 1
ATOM 1772 C C . PHE A 1 217 ? -2.013 0.986 -14.232 1.00 96.50 217 PHE A C 1
ATOM 1774 O O . PHE A 1 217 ? -1.942 2.216 -14.237 1.00 96.50 217 PHE A O 1
ATOM 1781 N N . LEU A 1 218 ? -2.611 0.312 -13.260 1.00 97.75 218 LEU A N 1
ATOM 1782 C CA . LEU A 1 218 ? -3.337 0.896 -12.144 1.00 97.75 218 LEU A CA 1
ATOM 1783 C C . LEU A 1 218 ? -2.469 0.771 -10.891 1.00 97.75 218 LEU A C 1
ATOM 1785 O O . LEU A 1 218 ? -2.106 -0.339 -10.511 1.00 97.75 218 LEU A O 1
ATOM 1789 N N . ILE A 1 219 ? -2.119 1.891 -10.264 1.00 96.94 219 ILE A N 1
ATOM 1790 C CA . ILE A 1 219 ? -1.245 1.937 -9.085 1.00 96.94 219 ILE A CA 1
ATOM 1791 C C . ILE A 1 219 ? -2.064 2.405 -7.890 1.00 96.94 219 ILE A C 1
ATOM 1793 O O . ILE A 1 219 ? -2.462 3.571 -7.819 1.00 96.94 219 ILE A O 1
ATOM 1797 N N . ASP A 1 220 ? -2.307 1.500 -6.951 1.00 94.00 220 ASP A N 1
ATOM 1798 C CA . ASP A 1 220 ? -2.931 1.819 -5.674 1.00 94.00 220 ASP A CA 1
ATOM 1799 C C . ASP A 1 220 ? -1.883 2.203 -4.634 1.00 94.00 220 ASP A C 1
ATOM 1801 O O . ASP A 1 220 ? -0.791 1.637 -4.586 1.00 94.00 220 ASP A O 1
ATOM 1805 N N . GLU A 1 221 ? -2.230 3.180 -3.804 1.00 90.38 221 GLU A N 1
ATOM 1806 C CA . GLU A 1 221 ? -1.366 3.757 -2.777 1.00 90.38 221 GLU A CA 1
ATOM 1807 C C . GLU A 1 221 ? 0.038 4.125 -3.290 1.00 90.38 221 GLU A C 1
ATOM 1809 O O . GLU A 1 221 ? 1.055 3.780 -2.690 1.00 90.38 221 GLU A O 1
ATOM 1814 N N . VAL A 1 222 ? 0.110 4.892 -4.387 1.00 93.06 222 VAL A N 1
ATOM 1815 C CA . VAL A 1 222 ? 1.384 5.311 -5.018 1.00 93.06 222 VAL A CA 1
ATOM 1816 C C . VAL A 1 222 ? 2.361 6.015 -4.060 1.00 93.06 222 VAL A C 1
ATOM 1818 O O . VAL A 1 222 ? 3.564 6.037 -4.309 1.00 93.06 222 VAL A O 1
ATOM 1821 N N . HIS A 1 223 ? 1.884 6.531 -2.919 1.00 89.94 223 HIS A N 1
ATOM 1822 C CA . HIS A 1 223 ? 2.743 7.074 -1.863 1.00 89.94 223 HIS A CA 1
ATOM 1823 C C . HIS A 1 223 ? 3.746 6.056 -1.305 1.00 89.94 223 HIS A C 1
ATOM 1825 O O . HIS A 1 223 ? 4.751 6.467 -0.733 1.00 89.94 223 HIS A O 1
ATOM 1831 N N . VAL A 1 224 ? 3.513 4.752 -1.494 1.00 90.00 224 VAL A N 1
ATOM 1832 C CA . VAL A 1 224 ? 4.444 3.676 -1.122 1.00 90.00 224 VAL A CA 1
ATOM 1833 C C . VAL A 1 224 ? 5.790 3.791 -1.842 1.00 90.00 224 VAL A C 1
ATOM 1835 O O . VAL A 1 224 ? 6.766 3.223 -1.373 1.00 90.00 224 VAL A O 1
ATOM 1838 N N . VAL A 1 225 ? 5.911 4.606 -2.897 1.00 92.06 225 VAL A N 1
ATOM 1839 C CA . VAL A 1 225 ? 7.208 4.938 -3.516 1.00 92.06 225 VAL A CA 1
ATOM 1840 C C . VAL A 1 225 ? 8.240 5.512 -2.521 1.00 92.06 225 VAL A C 1
ATOM 1842 O O . VAL A 1 225 ? 9.440 5.327 -2.723 1.00 92.06 225 VAL A O 1
ATOM 1845 N N . LYS A 1 226 ? 7.797 6.137 -1.415 1.00 89.44 226 LYS A N 1
ATOM 1846 C CA . LYS A 1 226 ? 8.693 6.612 -0.341 1.00 89.44 226 LYS A CA 1
ATOM 1847 C C . LYS A 1 226 ? 9.177 5.521 0.606 1.00 89.44 226 LYS A C 1
ATOM 1849 O O . LYS A 1 226 ? 10.130 5.745 1.348 1.00 89.44 226 LYS A O 1
ATOM 1854 N N . ASP A 1 227 ? 8.516 4.366 0.623 1.00 87.38 227 ASP A N 1
ATOM 1855 C CA . ASP A 1 227 ? 8.880 3.256 1.499 1.00 87.38 227 ASP A CA 1
ATOM 1856 C C . ASP A 1 227 ? 10.318 2.809 1.214 1.00 87.38 227 ASP A C 1
ATOM 1858 O O . ASP A 1 227 ? 10.708 2.647 0.056 1.00 87.38 227 ASP A O 1
ATOM 1862 N N . GLU A 1 228 ? 11.118 2.633 2.265 1.00 82.19 228 GLU A N 1
ATOM 1863 C CA . GLU A 1 228 ? 12.548 2.348 2.119 1.00 82.19 228 GLU A CA 1
ATOM 1864 C C . GLU A 1 228 ? 12.813 0.993 1.465 1.00 82.19 228 GLU A C 1
ATOM 1866 O O . GLU A 1 228 ? 13.723 0.882 0.651 1.00 82.19 228 GLU A O 1
ATOM 1871 N N . CYS A 1 229 ? 12.008 -0.019 1.790 1.00 78.19 229 CYS A N 1
ATOM 1872 C CA . CYS A 1 229 ? 12.224 -1.387 1.327 1.00 78.19 229 CYS A CA 1
ATOM 1873 C C . CYS A 1 229 ? 11.525 -1.648 -0.012 1.00 78.19 229 CYS A C 1
ATOM 1875 O O . CYS A 1 229 ? 12.048 -2.339 -0.882 1.00 78.19 229 CYS A O 1
ATOM 1877 N N . ARG A 1 230 ? 10.306 -1.125 -0.170 1.00 86.25 230 ARG A N 1
ATOM 1878 C CA . ARG A 1 230 ? 9.379 -1.525 -1.241 1.00 86.25 230 ARG A CA 1
ATOM 1879 C C . ARG A 1 230 ? 9.213 -0.456 -2.310 1.00 86.25 230 ARG A C 1
ATOM 1881 O O . ARG A 1 230 ? 8.912 -0.778 -3.461 1.00 86.25 230 ARG A O 1
ATOM 1888 N N . GLY A 1 231 ? 9.454 0.806 -1.955 1.00 91.12 231 GLY A N 1
ATOM 1889 C CA . GLY A 1 231 ? 9.275 1.948 -2.845 1.00 91.12 231 GLY A CA 1
ATOM 1890 C C . GLY A 1 231 ? 10.174 1.891 -4.076 1.00 91.12 231 GLY A C 1
ATOM 1891 O O . GLY A 1 231 ? 9.700 2.109 -5.191 1.00 91.12 231 GLY A O 1
ATOM 1892 N N . ALA A 1 232 ? 11.434 1.476 -3.900 1.00 92.56 232 ALA A N 1
ATOM 1893 C CA . ALA A 1 232 ? 12.385 1.290 -4.999 1.00 92.56 232 ALA A CA 1
ATOM 1894 C C . ALA A 1 232 ? 11.878 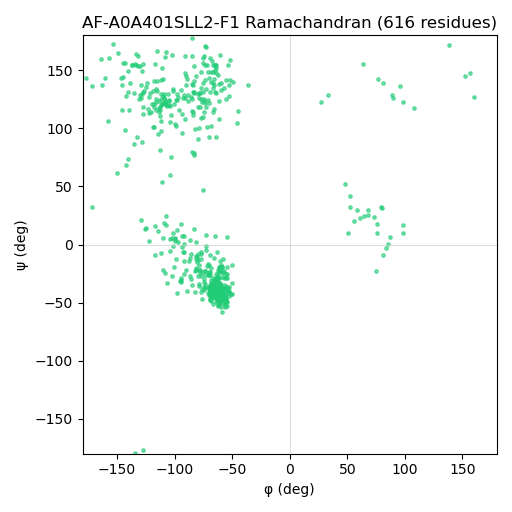0.289 -6.055 1.00 92.56 232 ALA A C 1
ATOM 1896 O O . ALA A 1 232 ? 12.004 0.529 -7.255 1.00 92.56 232 ALA A O 1
ATOM 1897 N N . THR A 1 233 ? 11.227 -0.794 -5.618 1.00 93.50 233 THR A N 1
ATOM 1898 C CA . THR A 1 233 ? 10.681 -1.816 -6.523 1.00 93.50 233 THR A CA 1
ATOM 1899 C C . THR A 1 233 ? 9.503 -1.278 -7.334 1.00 93.50 233 THR A C 1
ATOM 1901 O O . THR A 1 233 ? 9.457 -1.485 -8.547 1.00 93.50 233 THR A O 1
ATOM 1904 N N . LEU A 1 234 ? 8.574 -0.553 -6.696 1.00 94.75 234 LEU A N 1
ATOM 1905 C CA . LEU A 1 234 ? 7.469 0.115 -7.397 1.00 94.75 234 LEU A CA 1
ATOM 1906 C C . LEU A 1 234 ? 8.003 1.087 -8.456 1.00 94.75 234 LEU A C 1
ATOM 1908 O O . LEU A 1 234 ? 7.551 1.076 -9.601 1.00 94.75 234 LEU A O 1
ATOM 1912 N N . GLU A 1 235 ? 8.988 1.901 -8.079 1.00 95.44 235 GLU A N 1
ATOM 1913 C CA . GLU A 1 235 ? 9.587 2.894 -8.965 1.00 95.44 235 GLU A CA 1
ATOM 1914 C C . GLU A 1 235 ? 10.227 2.256 -10.205 1.00 95.44 235 GLU A C 1
ATOM 1916 O O . GLU A 1 235 ? 10.006 2.705 -11.333 1.00 95.44 235 GLU A O 1
ATOM 1921 N N . VAL A 1 236 ? 10.988 1.181 -10.001 1.00 92.62 236 VAL A N 1
ATOM 1922 C CA . VAL A 1 236 ? 11.693 0.445 -11.058 1.00 92.62 236 VAL A CA 1
ATOM 1923 C C . VAL A 1 236 ? 10.724 -0.245 -12.000 1.00 92.62 236 VAL A C 1
ATOM 1925 O O . VAL A 1 236 ? 10.894 -0.149 -13.212 1.00 92.62 236 VAL A O 1
ATOM 1928 N N . VAL A 1 237 ? 9.674 -0.877 -11.473 1.00 92.88 237 VAL A N 1
ATOM 1929 C CA . VAL A 1 237 ? 8.633 -1.498 -12.298 1.00 92.88 237 VAL A CA 1
ATOM 1930 C C . VAL A 1 237 ? 7.984 -0.474 -13.221 1.00 92.88 237 VAL A C 1
ATOM 1932 O O . VAL A 1 237 ? 7.893 -0.706 -14.424 1.00 92.88 237 VAL A O 1
ATOM 1935 N N . VAL A 1 238 ? 7.549 0.666 -12.684 1.00 93.50 238 VAL A N 1
ATOM 1936 C CA . VAL A 1 238 ? 6.899 1.712 -13.486 1.00 93.50 238 VAL A CA 1
ATOM 1937 C C . VAL A 1 238 ? 7.862 2.258 -14.541 1.00 93.50 238 VAL A C 1
ATOM 1939 O O . VAL A 1 238 ? 7.484 2.417 -15.702 1.00 93.50 238 VAL A O 1
ATOM 1942 N N . SER A 1 239 ? 9.122 2.476 -14.163 1.00 90.94 239 SER A N 1
ATOM 1943 C CA . SER A 1 239 ? 10.175 2.940 -15.075 1.00 90.94 239 SER A CA 1
ATOM 1944 C C . SER A 1 239 ? 10.429 1.931 -16.202 1.00 90.94 239 SER A C 1
ATOM 1946 O O . SER A 1 239 ? 10.449 2.307 -17.371 1.00 90.94 239 SER A O 1
ATOM 1948 N N . ARG A 1 240 ? 10.494 0.629 -15.886 1.00 88.38 240 ARG A N 1
ATOM 1949 C CA . ARG A 1 240 ? 10.612 -0.464 -16.865 1.00 88.38 240 ARG A CA 1
ATOM 1950 C C . ARG A 1 240 ? 9.439 -0.486 -17.841 1.00 88.38 240 ARG A C 1
ATOM 1952 O O . ARG A 1 240 ? 9.661 -0.585 -19.044 1.00 88.38 240 ARG A O 1
ATOM 1959 N N . MET A 1 241 ? 8.205 -0.353 -17.349 1.00 88.25 241 MET A N 1
ATOM 1960 C CA . MET A 1 241 ? 7.013 -0.304 -18.205 1.00 88.25 241 MET A CA 1
ATOM 1961 C C . MET A 1 241 ? 7.072 0.878 -19.186 1.00 88.25 241 MET A C 1
ATOM 1963 O O . MET A 1 241 ? 6.761 0.717 -20.365 1.00 88.25 241 MET A O 1
ATOM 1967 N N . LYS A 1 242 ? 7.529 2.052 -18.728 1.00 87.00 242 LYS A N 1
ATOM 1968 C CA . LYS A 1 242 ? 7.728 3.230 -19.588 1.00 87.00 242 LYS A CA 1
ATOM 1969 C C . LYS A 1 242 ? 8.808 2.989 -20.644 1.00 87.00 242 LYS A C 1
ATOM 1971 O O . LYS A 1 242 ? 8.566 3.236 -21.823 1.00 87.00 242 LYS A O 1
ATOM 1976 N N . THR A 1 243 ? 9.979 2.489 -20.248 1.00 82.19 243 THR A N 1
ATOM 1977 C CA . THR A 1 243 ? 11.090 2.215 -21.176 1.00 82.19 243 THR A CA 1
ATOM 1978 C C . THR A 1 243 ? 10.711 1.162 -22.218 1.00 82.19 243 THR A C 1
ATOM 1980 O O . THR A 1 243 ? 10.962 1.366 -23.405 1.00 82.19 243 THR A O 1
ATOM 1983 N N . ALA A 1 244 ? 10.040 0.081 -21.811 1.00 79.88 244 ALA A N 1
ATOM 1984 C CA . ALA A 1 244 ? 9.569 -0.957 -22.726 1.00 79.88 244 ALA A CA 1
ATOM 1985 C C . ALA A 1 244 ? 8.565 -0.404 -23.751 1.00 79.88 244 ALA A C 1
ATOM 1987 O O . ALA A 1 244 ? 8.685 -0.679 -24.944 1.00 79.88 244 ALA A O 1
ATOM 1988 N N . GLN A 1 245 ? 7.623 0.439 -23.316 1.00 77.44 245 GLN A N 1
ATOM 1989 C CA . GLN A 1 245 ? 6.659 1.070 -24.219 1.00 77.44 245 GLN A CA 1
ATOM 1990 C C . GLN A 1 245 ? 7.332 2.016 -25.224 1.00 77.44 245 GLN A C 1
ATOM 1992 O O . GLN A 1 245 ? 6.947 2.055 -26.396 1.00 77.44 245 GLN A O 1
ATOM 1997 N N . LEU A 1 246 ? 8.341 2.776 -24.787 1.00 75.62 246 LEU A N 1
ATOM 1998 C CA . LEU A 1 246 ? 9.122 3.647 -25.669 1.00 75.62 246 LEU A CA 1
ATOM 1999 C C . LEU A 1 246 ? 9.894 2.839 -26.716 1.00 75.62 246 LEU A C 1
ATOM 2001 O O . LEU A 1 246 ? 9.904 3.222 -27.885 1.00 75.62 246 LEU A O 1
ATOM 2005 N N . ALA A 1 247 ? 10.488 1.709 -26.326 1.00 73.44 247 ALA A N 1
ATOM 2006 C CA . ALA A 1 247 ? 11.174 0.811 -27.252 1.00 73.44 247 ALA A CA 1
ATOM 2007 C C . ALA A 1 247 ? 10.217 0.257 -28.323 1.00 73.44 247 ALA A C 1
ATOM 2009 O O . ALA A 1 247 ? 10.517 0.350 -29.512 1.00 73.44 247 ALA A O 1
ATOM 2010 N N . VAL A 1 248 ? 9.026 -0.213 -27.928 1.00 71.25 248 VAL A N 1
ATOM 2011 C CA . VAL A 1 248 ? 7.986 -0.678 -28.869 1.00 71.25 248 VAL A CA 1
ATOM 2012 C C . VAL A 1 248 ? 7.552 0.441 -29.817 1.00 71.25 248 VAL A C 1
ATOM 2014 O O . VAL A 1 248 ? 7.481 0.242 -31.028 1.00 71.25 248 VAL A O 1
ATOM 2017 N N . SER A 1 249 ? 7.331 1.644 -29.284 1.00 69.31 249 SER A N 1
ATOM 2018 C CA . SER A 1 249 ? 6.906 2.804 -30.081 1.00 69.31 249 SER A CA 1
ATOM 2019 C C . SER A 1 249 ? 7.958 3.233 -31.114 1.00 69.31 249 SER A C 1
ATOM 2021 O O . SER A 1 249 ? 7.600 3.740 -32.171 1.00 69.31 249 SER A O 1
ATOM 2023 N N . ARG A 1 250 ? 9.254 3.026 -30.830 1.00 70.69 250 ARG A N 1
ATOM 2024 C CA . ARG A 1 250 ? 10.359 3.292 -31.771 1.00 70.69 250 ARG A CA 1
ATOM 2025 C C . ARG A 1 250 ? 10.453 2.236 -32.883 1.00 70.69 250 ARG A C 1
ATOM 2027 O O . ARG A 1 250 ? 10.902 2.562 -33.976 1.00 70.69 250 ARG A O 1
ATOM 2034 N N . MET A 1 251 ? 10.055 0.990 -32.616 1.00 61.94 251 MET A N 1
ATOM 2035 C CA . MET A 1 251 ? 10.121 -0.113 -33.587 1.00 61.94 251 MET A CA 1
ATOM 2036 C C . MET A 1 251 ? 8.901 -0.162 -34.519 1.00 61.94 251 MET A C 1
ATOM 2038 O O . MET A 1 251 ? 9.027 -0.501 -35.696 1.00 61.94 251 MET A O 1
ATOM 2042 N N . CYS A 1 252 ? 7.719 0.191 -34.015 1.00 55.97 252 CYS A N 1
ATOM 2043 C CA . CYS A 1 252 ? 6.475 0.159 -34.774 1.00 55.97 252 CYS A CA 1
ATOM 2044 C C . CYS A 1 252 ? 6.188 1.529 -35.418 1.00 55.97 252 CYS A C 1
ATOM 2046 O O . CYS A 1 252 ? 5.565 2.391 -34.811 1.00 55.97 252 CYS A O 1
ATOM 2048 N N . ASN A 1 253 ? 6.556 1.718 -36.693 1.00 46.66 253 ASN A N 1
ATOM 2049 C CA . ASN A 1 253 ? 6.234 2.919 -37.499 1.00 46.66 253 ASN A CA 1
ATOM 2050 C C . ASN A 1 253 ? 4.721 3.121 -37.782 1.00 46.66 253 ASN A C 1
ATOM 2052 O O . ASN A 1 253 ? 4.336 3.972 -38.586 1.00 46.66 253 ASN A O 1
ATOM 2056 N N . HIS A 1 254 ? 3.837 2.324 -37.178 1.00 46.09 254 HIS A N 1
ATOM 2057 C CA . HIS A 1 254 ? 2.391 2.486 -37.292 1.00 46.09 254 HIS A CA 1
ATOM 2058 C C . HIS A 1 254 ? 1.876 3.390 -36.169 1.00 46.09 254 HIS A C 1
ATOM 2060 O O . HIS A 1 254 ? 1.763 2.987 -35.017 1.00 46.09 254 HIS A O 1
ATOM 2066 N N . PHE A 1 255 ? 1.494 4.607 -36.557 1.00 41.19 255 PHE A N 1
ATOM 2067 C CA . PHE A 1 255 ? 0.935 5.703 -35.750 1.00 41.19 255 PHE A CA 1
ATOM 2068 C C . PHE A 1 255 ? -0.316 5.376 -34.896 1.00 41.19 255 PHE A C 1
ATOM 2070 O O . PHE A 1 255 ? -0.8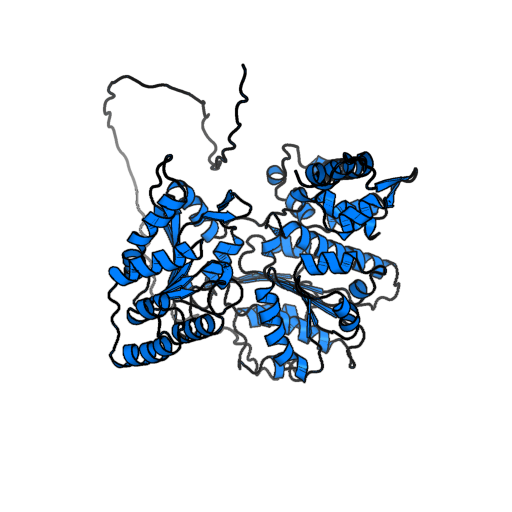96 6.287 -34.309 1.00 41.19 255 PHE A O 1
ATOM 2077 N N . ASN A 1 256 ? -0.752 4.115 -34.810 1.00 44.03 256 ASN A N 1
ATOM 2078 C CA . ASN A 1 256 ? -2.015 3.714 -34.186 1.00 44.03 256 ASN A CA 1
ATOM 2079 C C . ASN A 1 256 ? -1.899 2.709 -33.030 1.00 44.03 256 ASN A C 1
ATOM 2081 O O . ASN A 1 256 ? -2.934 2.330 -32.474 1.00 44.03 256 ASN A O 1
ATOM 2085 N N . ASP A 1 257 ? -0.692 2.312 -32.613 1.00 52.44 257 ASP A N 1
ATOM 2086 C CA . ASP A 1 257 ? -0.547 1.483 -31.413 1.00 52.44 257 ASP A CA 1
ATOM 2087 C C . ASP A 1 257 ? -0.629 2.353 -30.151 1.00 52.44 257 ASP A C 1
ATOM 2089 O O . ASP A 1 257 ? 0.323 2.981 -29.689 1.00 52.44 257 ASP A O 1
ATOM 2093 N N . LYS A 1 258 ? -1.860 2.481 -29.657 1.00 63.47 258 LYS A N 1
ATOM 2094 C CA . LYS A 1 258 ? -2.237 3.288 -28.493 1.00 63.47 258 LYS A CA 1
ATOM 2095 C C . LYS A 1 258 ? -1.380 2.933 -27.266 1.00 63.47 258 LYS A C 1
ATOM 2097 O O . LYS A 1 258 ? -1.301 1.773 -26.867 1.00 63.47 258 LYS A O 1
ATOM 2102 N N . ALA A 1 259 ? -0.797 3.969 -26.668 1.00 76.31 259 ALA A N 1
ATOM 2103 C CA . ALA A 1 259 ? 0.166 3.897 -25.577 1.00 76.31 259 ALA A CA 1
ATOM 2104 C C . ALA A 1 259 ? -0.403 3.310 -24.271 1.00 76.31 259 ALA A C 1
ATOM 2106 O O . ALA A 1 259 ? -1.600 3.399 -23.992 1.00 76.31 259 ALA A O 1
ATOM 2107 N N . LEU A 1 260 ? 0.496 2.747 -23.459 1.00 89.12 260 LEU A N 1
ATOM 2108 C CA . LEU A 1 260 ? 0.249 2.371 -22.069 1.00 89.12 260 LEU A CA 1
ATOM 2109 C C . LEU A 1 260 ? -0.258 3.574 -21.261 1.00 89.12 260 LEU A C 1
ATOM 2111 O O . LEU A 1 260 ? 0.420 4.600 -21.194 1.00 89.12 260 LEU A O 1
ATOM 2115 N N . ARG A 1 261 ? -1.409 3.418 -20.600 1.00 93.12 261 ARG A N 1
ATOM 2116 C CA . ARG A 1 261 ? -1.972 4.433 -19.702 1.00 93.12 261 ARG A CA 1
ATOM 2117 C C . ARG A 1 261 ? -1.721 4.085 -18.236 1.00 93.12 261 ARG A C 1
ATOM 2119 O O . ARG A 1 261 ? -2.023 2.974 -17.805 1.00 93.12 261 ARG A O 1
ATOM 2126 N N . PHE A 1 262 ? -1.246 5.050 -17.455 1.00 95.56 262 PHE A N 1
ATOM 2127 C CA . PHE A 1 262 ? -1.096 4.952 -16.003 1.00 95.56 262 PHE A CA 1
ATOM 2128 C C . PHE A 1 262 ? -2.234 5.669 -15.276 1.00 95.56 262 PHE A C 1
ATOM 2130 O O . PHE A 1 262 ? -2.559 6.817 -15.584 1.00 95.56 262 PHE A O 1
ATOM 2137 N N . VAL A 1 263 ? -2.803 5.012 -14.268 1.00 96.81 263 VAL A N 1
ATOM 2138 C CA . VAL A 1 263 ? -3.741 5.621 -13.318 1.00 96.81 263 VAL A CA 1
ATOM 2139 C C . VAL A 1 263 ? -3.236 5.336 -11.914 1.00 96.81 263 VAL A C 1
ATOM 2141 O O . VAL A 1 263 ? -3.222 4.186 -11.485 1.00 96.81 263 VAL A O 1
ATOM 2144 N N . ALA A 1 264 ? -2.806 6.372 -11.202 1.00 96.44 264 ALA A N 1
ATOM 2145 C CA . ALA A 1 264 ? -2.258 6.264 -9.858 1.00 96.44 264 ALA A CA 1
ATOM 2146 C C . ALA A 1 264 ? -3.154 6.977 -8.844 1.00 96.44 264 ALA A C 1
ATOM 2148 O O . ALA A 1 264 ? -3.557 8.125 -9.038 1.00 96.44 264 ALA A O 1
ATOM 2149 N N . VAL A 1 265 ? -3.454 6.309 -7.736 1.00 94.50 265 VAL A N 1
ATOM 2150 C CA . VAL A 1 265 ? -4.279 6.871 -6.662 1.00 94.50 265 VAL A CA 1
ATOM 2151 C C . VAL A 1 265 ? -3.561 6.718 -5.326 1.00 94.50 265 VAL A C 1
ATOM 2153 O O . VAL A 1 265 ? -2.786 5.786 -5.120 1.00 94.50 265 VAL A O 1
ATOM 2156 N N . SER A 1 266 ? -3.792 7.645 -4.401 1.00 90.62 266 SER A N 1
ATOM 2157 C CA . SER A 1 266 ? -3.305 7.533 -3.021 1.00 90.62 266 SER A CA 1
ATOM 2158 C C . SER A 1 266 ? -4.037 8.507 -2.100 1.00 90.62 266 SER A C 1
ATOM 2160 O O . SER A 1 266 ? -4.638 9.482 -2.556 1.00 90.62 266 SER A O 1
ATOM 2162 N N . ALA A 1 267 ? -4.004 8.228 -0.796 1.00 82.69 267 ALA A N 1
ATOM 2163 C CA . ALA A 1 267 ? -4.516 9.126 0.235 1.00 82.69 267 ALA A CA 1
ATOM 2164 C C . ALA A 1 267 ? -3.640 10.354 0.508 1.00 82.69 267 ALA A C 1
ATOM 2166 O O . ALA A 1 267 ? -4.167 11.420 0.813 1.00 82.69 267 ALA A O 1
ATOM 2167 N N . THR A 1 268 ? -2.322 10.217 0.404 1.00 76.50 268 THR A N 1
ATOM 2168 C CA . THR A 1 268 ? -1.371 11.209 0.919 1.00 76.50 268 THR A CA 1
ATOM 2169 C C . THR A 1 268 ? -0.277 11.471 -0.106 1.00 76.50 268 THR A C 1
ATOM 2171 O O . THR A 1 268 ? 0.766 10.824 -0.070 1.00 76.50 268 THR A O 1
ATOM 2174 N N . ILE A 1 269 ? -0.521 12.395 -1.039 1.00 83.56 269 ILE A N 1
ATOM 2175 C CA . ILE A 1 269 ? 0.461 12.870 -2.025 1.00 83.56 269 ILE A CA 1
ATOM 2176 C C . ILE A 1 269 ? 0.515 14.408 -1.980 1.00 83.56 269 ILE A C 1
ATOM 2178 O O . ILE A 1 269 ? -0.234 15.074 -2.700 1.00 83.56 269 ILE A O 1
ATOM 2182 N N . PRO A 1 270 ? 1.359 15.018 -1.129 1.00 85.44 270 PRO A N 1
ATOM 2183 C CA . PRO A 1 270 ? 1.428 16.478 -1.043 1.00 85.44 270 PRO A CA 1
ATOM 2184 C C . PRO A 1 270 ? 1.896 17.124 -2.351 1.00 85.44 270 PRO A C 1
ATOM 2186 O O . PRO A 1 270 ? 1.347 18.160 -2.728 1.00 85.44 270 PRO A O 1
ATOM 2189 N N . ASN A 1 271 ? 2.837 16.463 -3.034 1.00 91.88 271 ASN A N 1
ATOM 2190 C CA . ASN A 1 271 ? 3.442 16.802 -4.322 1.00 91.88 271 ASN A CA 1
ATOM 2191 C C . ASN A 1 271 ? 2.897 15.922 -5.464 1.00 91.88 271 ASN A C 1
ATOM 2193 O O . ASN A 1 271 ? 3.637 15.178 -6.111 1.00 91.88 271 ASN A O 1
ATOM 2197 N N . VAL A 1 272 ? 1.581 15.967 -5.692 1.00 92.69 272 VAL A N 1
ATOM 2198 C CA . VAL A 1 272 ? 0.905 15.153 -6.723 1.00 92.69 272 VAL A CA 1
ATOM 2199 C C . VAL A 1 272 ? 1.390 15.458 -8.137 1.00 92.69 272 VAL A C 1
ATOM 2201 O O . VAL A 1 272 ? 1.436 14.574 -8.991 1.00 92.69 272 VAL A O 1
ATOM 2204 N N . GLU A 1 273 ? 1.834 16.687 -8.354 1.00 93.81 273 GLU A N 1
ATOM 2205 C CA . GLU A 1 273 ? 2.387 17.180 -9.605 1.00 93.81 273 GLU A CA 1
ATOM 2206 C C . GLU A 1 273 ? 3.692 16.455 -9.960 1.00 93.81 273 GLU A C 1
ATOM 2208 O O . GLU A 1 273 ? 3.903 16.122 -11.122 1.00 93.81 273 GLU A O 1
ATOM 2213 N N . ASP A 1 274 ? 4.529 16.123 -8.971 1.00 94.69 274 ASP A N 1
ATOM 2214 C CA . ASP A 1 274 ? 5.781 15.389 -9.198 1.00 94.69 274 ASP A CA 1
ATOM 2215 C C . ASP A 1 274 ? 5.521 13.943 -9.625 1.00 94.69 274 ASP A C 1
ATOM 2217 O O . ASP A 1 274 ? 6.236 13.400 -10.465 1.00 94.69 274 ASP A O 1
ATOM 2221 N N . ILE A 1 275 ? 4.489 13.311 -9.057 1.00 94.88 275 ILE A N 1
ATOM 2222 C CA . ILE A 1 275 ? 4.068 11.959 -9.444 1.00 94.88 275 ILE A CA 1
ATOM 2223 C C . ILE A 1 275 ? 3.452 11.984 -10.849 1.00 94.88 275 ILE A C 1
ATOM 2225 O O . ILE A 1 275 ? 3.692 11.081 -11.645 1.00 94.88 275 ILE A O 1
ATOM 2229 N N . ALA A 1 276 ? 2.696 13.027 -11.193 1.00 94.38 276 ALA A N 1
ATOM 2230 C CA . ALA A 1 276 ? 2.145 13.193 -12.536 1.00 94.38 276 ALA A CA 1
ATOM 2231 C C . ALA A 1 276 ? 3.221 13.494 -13.594 1.00 94.38 276 ALA A C 1
ATOM 2233 O O . ALA A 1 276 ? 3.128 13.009 -14.723 1.00 94.38 276 ALA A O 1
ATOM 2234 N N . GLU A 1 277 ? 4.259 14.250 -13.230 1.00 93.62 277 GLU A N 1
ATOM 2235 C CA . GLU A 1 277 ? 5.459 14.456 -14.046 1.00 93.62 277 GLU A CA 1
ATOM 2236 C C . GLU A 1 277 ? 6.228 13.140 -14.224 1.00 93.62 277 GLU A C 1
ATOM 2238 O O . GLU A 1 277 ? 6.638 12.798 -15.336 1.00 93.62 277 GLU A O 1
ATOM 2243 N N . TRP A 1 278 ? 6.346 12.346 -13.157 1.00 93.94 278 TRP A N 1
ATOM 2244 C CA . TRP A 1 278 ? 6.975 11.028 -13.202 1.00 93.94 278 TRP A CA 1
ATOM 2245 C C . TRP A 1 278 ? 6.246 10.063 -14.118 1.00 93.94 278 TRP A C 1
ATOM 2247 O O . TRP A 1 278 ? 6.885 9.363 -14.898 1.00 93.94 278 TRP A O 1
ATOM 2257 N N . LEU A 1 279 ? 4.920 10.059 -14.098 1.00 92.62 279 LEU A N 1
ATOM 2258 C CA . LEU A 1 279 ? 4.113 9.211 -14.966 1.00 92.62 279 LEU A CA 1
ATOM 2259 C C . LEU A 1 279 ? 3.905 9.807 -16.366 1.00 92.62 279 LEU A C 1
ATOM 2261 O O . LEU A 1 279 ? 3.051 9.322 -17.096 1.00 92.62 279 LEU A O 1
ATOM 2265 N N . SER A 1 280 ? 4.649 10.837 -16.774 1.00 86.69 280 SER A N 1
ATOM 2266 C CA . SER A 1 280 ? 4.530 11.418 -18.119 1.00 86.69 280 SER A CA 1
ATOM 2267 C C . SER A 1 280 ? 4.949 10.452 -19.238 1.00 86.69 280 SER A C 1
ATOM 2269 O O . SER A 1 280 ? 5.820 9.594 -19.066 1.00 86.69 280 SER A O 1
ATOM 2271 N N . ASP A 1 281 ? 4.328 10.619 -20.408 1.00 75.81 281 ASP A N 1
ATOM 2272 C CA . ASP A 1 281 ? 4.560 9.843 -21.637 1.00 75.81 281 ASP A CA 1
ATOM 2273 C C . ASP A 1 281 ? 5.317 10.648 -22.719 1.00 75.81 281 ASP A C 1
ATOM 2275 O O . ASP A 1 281 ? 5.312 10.292 -23.896 1.00 75.81 281 ASP A O 1
ATOM 2279 N N . GLY A 1 282 ? 5.952 11.762 -22.336 1.00 71.19 282 GLY A N 1
ATOM 2280 C CA . GLY A 1 282 ? 6.673 12.660 -23.246 1.00 71.19 282 GLY A CA 1
ATOM 2281 C C . GLY A 1 282 ? 5.794 13.655 -24.017 1.00 71.19 282 GLY A C 1
ATOM 2282 O O . GLY A 1 282 ? 6.335 14.580 -24.618 1.00 71.19 282 GLY A O 1
ATOM 2283 N N . LYS A 1 283 ? 4.456 13.537 -23.964 1.00 71.56 283 LYS A N 1
ATOM 2284 C CA . LYS A 1 283 ? 3.507 14.514 -24.548 1.00 71.56 283 LYS A CA 1
ATOM 2285 C C . LYS A 1 283 ? 3.062 15.595 -23.553 1.00 71.56 283 LYS A C 1
ATOM 2287 O O . LYS A 1 283 ? 2.267 16.469 -23.894 1.00 71.56 283 LYS A O 1
ATOM 2292 N N . GLY A 1 284 ? 3.574 15.529 -22.328 1.00 73.19 284 GLY A N 1
ATOM 2293 C CA . GLY A 1 284 ? 3.272 16.427 -21.219 1.00 73.19 284 GLY A CA 1
ATOM 2294 C C . GLY A 1 284 ? 3.116 15.656 -19.904 1.00 73.19 284 GLY A C 1
ATOM 2295 O O . GLY A 1 284 ? 3.111 14.423 -19.911 1.00 73.19 284 GLY A O 1
ATOM 2296 N N . PRO A 1 285 ? 3.008 16.357 -18.763 1.00 78.19 285 PRO A N 1
ATOM 2297 C CA . PRO A 1 285 ? 2.698 15.711 -17.494 1.00 78.19 285 PRO A CA 1
ATOM 2298 C C . PRO A 1 285 ? 1.300 15.082 -17.532 1.00 78.19 285 PRO A C 1
ATOM 2300 O O . PRO A 1 285 ? 0.405 15.554 -18.245 1.00 78.19 285 PRO A O 1
ATOM 2303 N N . GLY A 1 286 ? 1.110 14.024 -16.742 1.00 83.19 286 GLY A N 1
ATOM 2304 C CA . GLY A 1 286 ? -0.219 13.473 -16.494 1.00 83.19 286 GLY A CA 1
ATOM 2305 C C . GLY A 1 286 ? -1.148 14.501 -15.842 1.00 83.19 286 GLY A C 1
ATOM 2306 O O . GLY A 1 286 ? -0.707 15.506 -15.280 1.00 83.19 286 GLY A O 1
ATOM 2307 N N . THR A 1 287 ? -2.453 14.251 -15.890 1.00 92.06 287 THR A N 1
ATOM 2308 C CA . THR A 1 287 ? -3.414 15.059 -15.141 1.00 92.06 287 THR A CA 1
ATOM 2309 C C . THR A 1 287 ? -3.249 14.776 -13.650 1.00 92.06 287 THR A C 1
ATOM 2311 O O . THR A 1 287 ? -3.393 13.634 -13.211 1.00 92.06 287 THR A O 1
ATOM 2314 N N . ALA A 1 288 ? -2.961 15.819 -12.872 1.00 92.94 288 ALA A N 1
ATOM 2315 C CA . ALA A 1 288 ? -2.835 15.754 -11.423 1.00 92.94 288 ALA A CA 1
ATOM 2316 C C . ALA A 1 288 ? -4.074 16.363 -10.758 1.00 92.94 288 ALA A C 1
ATOM 2318 O O . ALA A 1 288 ? -4.407 17.523 -10.996 1.00 92.94 288 ALA A O 1
ATOM 2319 N N . THR A 1 289 ? -4.741 15.598 -9.895 1.00 92.44 289 THR A N 1
ATOM 2320 C CA . THR A 1 289 ? -5.877 16.077 -9.102 1.00 92.44 289 THR A CA 1
ATOM 2321 C C . THR A 1 289 ? -5.572 15.952 -7.617 1.00 92.44 289 THR A C 1
ATOM 2323 O O . THR A 1 289 ? -5.356 14.856 -7.098 1.00 92.44 289 THR A O 1
ATOM 2326 N N . LYS A 1 290 ? -5.612 17.076 -6.900 1.00 90.69 290 LYS A N 1
ATOM 2327 C CA . LYS A 1 290 ? -5.522 17.104 -5.439 1.00 90.69 290 LYS A CA 1
ATOM 2328 C C . LYS A 1 290 ? -6.894 17.370 -4.837 1.00 90.69 290 LYS A C 1
ATOM 2330 O O . LYS A 1 290 ? -7.540 18.368 -5.158 1.00 90.69 290 LYS A O 1
ATOM 2335 N N . ILE A 1 291 ? -7.339 16.465 -3.974 1.00 88.25 291 ILE A N 1
ATOM 2336 C CA . ILE A 1 291 ? -8.546 16.618 -3.170 1.00 88.25 291 ILE A CA 1
ATOM 2337 C C . ILE A 1 291 ? -8.135 16.759 -1.710 1.00 88.25 291 ILE A C 1
ATOM 2339 O O . ILE A 1 291 ? -7.361 15.958 -1.192 1.00 88.25 291 ILE A O 1
ATOM 2343 N N . ASP A 1 292 ? -8.672 17.788 -1.067 1.00 82.31 292 ASP A N 1
ATOM 2344 C CA . ASP A 1 292 ? -8.409 18.106 0.330 1.00 82.31 292 ASP A CA 1
ATOM 2345 C C . ASP A 1 292 ? -9.083 17.113 1.304 1.00 82.31 292 ASP A C 1
ATOM 2347 O O . ASP A 1 292 ? -10.112 16.506 0.986 1.00 82.31 292 ASP A O 1
ATOM 2351 N N . GLU A 1 293 ? -8.529 16.970 2.516 1.00 80.38 293 GLU A N 1
ATOM 2352 C CA . GLU A 1 293 ? -9.064 16.098 3.579 1.00 80.38 293 GLU A CA 1
ATOM 2353 C C . GLU A 1 293 ? -10.492 16.492 4.006 1.00 80.38 293 GLU A C 1
ATOM 2355 O O . GLU A 1 293 ? -11.253 15.651 4.486 1.00 80.38 293 GLU A O 1
ATOM 2360 N N . SER A 1 294 ? -10.908 17.739 3.770 1.00 81.75 294 SER A N 1
ATOM 2361 C CA . SER A 1 294 ? -12.279 18.221 3.989 1.00 81.75 294 SER A CA 1
ATOM 2362 C C . SER A 1 294 ? -13.347 17.458 3.200 1.00 81.75 294 SER A C 1
ATOM 2364 O O . SER A 1 294 ? -14.494 17.408 3.648 1.00 81.75 294 SER A O 1
ATOM 2366 N N . PHE A 1 295 ? -12.984 16.821 2.080 1.00 83.00 295 PHE A N 1
ATOM 2367 C CA . PHE A 1 295 ? -13.884 15.987 1.273 1.00 83.00 295 PHE A CA 1
ATOM 2368 C C . PHE A 1 295 ? -13.950 14.529 1.740 1.00 83.00 295 PHE A C 1
ATOM 2370 O O . PHE A 1 295 ? -14.609 13.700 1.105 1.00 83.00 295 PHE A O 1
ATOM 2377 N N . ARG A 1 296 ? -13.278 14.181 2.843 1.00 84.00 296 ARG A N 1
ATOM 2378 C CA . ARG A 1 296 ? -13.431 12.864 3.457 1.00 84.00 296 ARG A CA 1
ATOM 2379 C C . ARG A 1 296 ? -14.876 12.694 3.954 1.00 84.00 296 ARG A C 1
ATOM 2381 O O . ARG A 1 296 ? -15.346 13.552 4.700 1.00 84.00 296 ARG A O 1
ATOM 2388 N N . PRO A 1 297 ? -15.571 11.583 3.622 1.00 82.19 297 PRO A N 1
ATOM 2389 C CA . PRO A 1 297 ? -16.966 11.380 4.029 1.00 82.19 297 PRO A CA 1
ATOM 2390 C C . PRO A 1 297 ? -17.192 11.451 5.544 1.00 82.19 297 PRO A C 1
ATOM 2392 O O . PRO A 1 297 ? -18.224 11.937 5.993 1.00 82.19 297 PRO A O 1
ATOM 2395 N N . VAL A 1 298 ? -16.212 10.982 6.324 1.00 87.12 298 VAL A N 1
ATOM 2396 C CA . VAL A 1 298 ? -16.208 11.054 7.788 1.00 87.12 298 VAL A CA 1
ATOM 2397 C C . VAL A 1 298 ? -14.983 11.848 8.227 1.00 87.12 298 VAL A C 1
ATOM 2399 O O . VAL A 1 298 ? -13.852 11.402 8.020 1.00 87.12 298 VAL A O 1
ATOM 2402 N N . LYS A 1 299 ? -15.191 13.027 8.824 1.00 89.50 299 LYS A N 1
ATOM 2403 C CA . LYS A 1 299 ? -14.088 13.919 9.215 1.00 89.50 299 LYS A CA 1
ATOM 2404 C C . LYS A 1 299 ? -13.300 13.323 10.376 1.00 89.50 299 LYS A C 1
ATOM 2406 O O . LYS A 1 299 ? -13.885 12.933 11.386 1.00 89.50 299 LYS A O 1
ATOM 2411 N N . LEU A 1 300 ? -11.973 13.294 10.259 1.00 90.12 300 LEU A N 1
ATOM 2412 C CA . LEU A 1 300 ? -11.121 12.794 11.334 1.00 90.12 300 LEU A CA 1
ATOM 2413 C C . LEU A 1 300 ? -10.642 13.894 12.270 1.00 90.12 300 LEU A C 1
ATOM 2415 O O . LEU A 1 300 ? -9.949 14.822 11.856 1.00 90.12 300 LEU A O 1
ATOM 2419 N N . ARG A 1 301 ? -10.891 13.701 13.563 1.00 93.69 301 ARG A N 1
ATOM 2420 C CA . ARG A 1 301 ? -10.150 14.351 14.637 1.00 93.69 301 ARG A CA 1
ATOM 2421 C C . ARG A 1 301 ? -8.879 13.549 14.910 1.00 93.69 301 ARG A C 1
ATOM 2423 O O . ARG A 1 301 ? -8.943 12.411 15.365 1.00 93.69 301 ARG A O 1
ATOM 2430 N N . LYS A 1 302 ? -7.722 14.143 14.639 1.00 93.62 302 LYS A N 1
ATOM 2431 C CA . LYS A 1 302 ? -6.405 13.524 14.835 1.00 93.62 302 LYS A CA 1
ATOM 2432 C C . LYS A 1 302 ? -5.811 14.004 16.163 1.00 93.62 302 LYS A C 1
ATOM 2434 O O . LYS A 1 302 ? -5.716 15.206 16.389 1.00 93.62 302 LYS A O 1
ATOM 2439 N N . VAL A 1 303 ? -5.445 13.087 17.057 1.00 96.69 303 VAL A N 1
ATOM 2440 C CA . VAL A 1 303 ? -4.894 13.402 18.386 1.00 96.69 303 VAL A CA 1
ATOM 2441 C C . VAL A 1 303 ? -3.608 12.613 18.608 1.00 96.69 303 VAL A C 1
ATOM 2443 O O . VAL A 1 303 ? -3.608 11.389 18.520 1.00 96.69 303 VAL A O 1
ATOM 2446 N N . VAL A 1 304 ? -2.516 13.300 18.947 1.00 97.38 304 VAL A N 1
ATOM 2447 C CA . VAL A 1 304 ? -1.242 12.662 19.314 1.00 97.38 304 VAL A CA 1
ATOM 2448 C C . VAL A 1 304 ? -0.952 12.914 20.791 1.00 97.38 304 VAL A C 1
ATOM 2450 O O . VAL A 1 304 ? -0.797 14.055 21.233 1.00 97.38 304 VAL A O 1
ATOM 2453 N N . LEU A 1 305 ? -0.880 11.835 21.567 1.00 97.56 305 LEU A N 1
ATOM 2454 C CA . LEU A 1 305 ? -0.619 11.851 23.002 1.00 97.56 305 LEU A CA 1
ATOM 2455 C C . LEU A 1 305 ? 0.805 11.362 23.274 1.00 97.56 305 LEU A C 1
ATOM 2457 O O . LEU A 1 305 ? 1.157 10.225 22.959 1.00 97.56 305 LEU A O 1
ATOM 2461 N N . GLY A 1 306 ? 1.616 12.235 23.873 1.00 96.69 306 GLY A N 1
ATOM 2462 C CA . GLY A 1 306 ? 2.972 11.921 24.312 1.00 96.69 306 GLY A CA 1
ATOM 2463 C C . GLY A 1 306 ? 2.986 11.433 25.758 1.00 96.69 306 GLY A C 1
ATOM 2464 O O . GLY A 1 306 ? 2.502 12.130 26.648 1.00 96.69 306 GLY A O 1
ATOM 2465 N N . PHE A 1 307 ? 3.575 10.264 26.000 1.00 95.62 307 PHE A N 1
ATOM 2466 C CA . PHE A 1 307 ? 3.740 9.679 27.331 1.00 95.62 307 PHE A CA 1
ATOM 2467 C C . PHE A 1 307 ? 5.213 9.689 27.761 1.00 95.62 307 PHE A C 1
ATOM 2469 O O . PHE A 1 307 ? 6.101 9.488 26.922 1.00 95.62 307 PHE A O 1
ATOM 2476 N N . PRO A 1 308 ? 5.503 9.939 29.051 1.00 92.56 308 PRO A N 1
ATOM 2477 C CA . PRO A 1 308 ? 6.871 9.938 29.546 1.00 92.56 308 PRO A CA 1
ATOM 2478 C C . PRO A 1 308 ? 7.469 8.532 29.443 1.00 92.56 308 PRO A C 1
ATOM 2480 O O . PRO A 1 308 ? 6.864 7.553 29.874 1.00 92.56 308 PRO A O 1
ATOM 2483 N N . CYS A 1 309 ? 8.673 8.448 28.881 1.00 88.12 309 CYS A N 1
ATOM 2484 C CA . CYS A 1 309 ? 9.473 7.231 28.808 1.00 88.12 309 CYS A CA 1
ATOM 2485 C C . CYS A 1 309 ? 10.860 7.549 29.365 1.00 88.12 309 CYS A C 1
ATOM 2487 O O . CYS A 1 309 ? 11.557 8.410 28.823 1.00 88.12 309 CYS A O 1
ATOM 2489 N N . 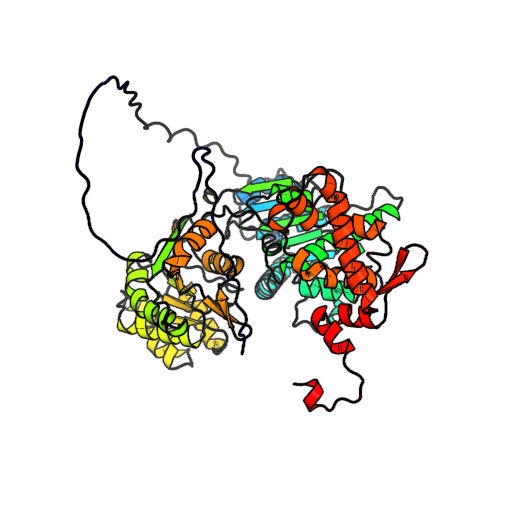SER A 1 310 ? 11.250 6.880 30.452 1.00 83.94 310 SER A N 1
ATOM 2490 C CA . SER A 1 310 ? 12.609 7.013 30.991 1.00 83.94 310 SER A CA 1
ATOM 2491 C C . SER A 1 310 ? 13.622 6.421 30.010 1.00 83.94 310 SER A C 1
ATOM 2493 O O . SER A 1 310 ? 13.330 5.426 29.347 1.00 83.94 310 SER A O 1
ATOM 2495 N N . SER A 1 311 ? 14.836 6.973 29.958 1.00 75.00 311 SER A N 1
ATOM 2496 C CA . SER A 1 311 ? 15.942 6.436 29.150 1.00 75.00 311 SER A CA 1
ATOM 2497 C C . SER A 1 311 ? 16.360 5.016 29.558 1.00 75.00 311 SER A C 1
ATOM 2499 O O . SER A 1 311 ? 16.950 4.296 28.759 1.00 75.00 311 SER A O 1
ATOM 2501 N N . THR A 1 312 ? 16.035 4.597 30.783 1.00 78.94 312 THR A N 1
ATOM 2502 C CA . THR A 1 312 ? 16.300 3.252 31.322 1.00 78.94 312 THR A CA 1
ATOM 2503 C C . THR A 1 312 ? 15.142 2.270 31.124 1.00 78.94 312 THR A C 1
ATOM 2505 O O . THR A 1 312 ? 15.261 1.085 31.448 1.00 78.94 312 THR A O 1
ATOM 2508 N N . GLN A 1 313 ? 13.995 2.739 30.627 1.00 84.38 313 GLN A N 1
ATOM 2509 C CA . GLN A 1 313 ? 12.812 1.912 30.425 1.00 84.38 313 GLN A CA 1
ATOM 2510 C C . GLN A 1 313 ? 12.904 1.182 29.084 1.00 84.38 313 GLN A C 1
ATOM 2512 O O . GLN A 1 313 ? 13.180 1.782 28.051 1.00 84.38 313 GLN A O 1
ATOM 2517 N N . THR A 1 314 ? 12.654 -0.127 29.095 1.00 88.38 314 THR A N 1
ATOM 2518 C CA . THR A 1 314 ? 12.597 -0.916 27.860 1.00 88.38 314 THR A CA 1
ATOM 2519 C C . THR A 1 314 ? 11.312 -0.627 27.085 1.00 88.38 314 THR A C 1
ATOM 2521 O O . THR A 1 314 ? 10.281 -0.314 27.687 1.00 88.38 314 THR A O 1
ATOM 2524 N N . GLU A 1 315 ? 11.341 -0.831 25.765 1.00 88.19 315 GLU A N 1
ATOM 2525 C CA . GLU A 1 315 ? 10.162 -0.706 24.888 1.00 88.19 315 GLU A CA 1
ATOM 2526 C C . GLU A 1 315 ? 8.957 -1.486 25.411 1.00 88.19 315 GLU A C 1
ATOM 2528 O O . GLU A 1 315 ? 7.839 -0.982 25.469 1.00 88.19 315 GLU A O 1
ATOM 2533 N N . PHE A 1 316 ? 9.207 -2.707 25.884 1.00 87.94 316 PHE A N 1
ATOM 2534 C CA . PHE A 1 316 ? 8.184 -3.563 26.471 1.00 87.94 316 PHE A CA 1
ATOM 2535 C C . PHE A 1 316 ? 7.531 -2.938 27.712 1.00 87.94 316 PHE A C 1
ATOM 2537 O O . PHE A 1 316 ? 6.310 -2.959 27.855 1.00 87.94 316 PHE A O 1
ATOM 2544 N N . LYS A 1 317 ? 8.330 -2.358 28.620 1.00 90.44 317 LYS A N 1
ATOM 2545 C CA . LYS A 1 317 ? 7.803 -1.699 29.824 1.00 90.44 317 LYS A CA 1
ATOM 2546 C C . LYS A 1 317 ? 7.020 -0.438 29.472 1.00 90.44 317 LYS A C 1
ATOM 2548 O O . LYS A 1 317 ? 6.041 -0.137 30.150 1.00 90.44 317 LYS A O 1
ATOM 2553 N N . PHE A 1 318 ? 7.464 0.313 28.465 1.00 92.69 318 PHE A N 1
ATOM 2554 C CA . PHE A 1 318 ? 6.724 1.471 27.971 1.00 92.69 318 PHE A CA 1
ATOM 2555 C C . PHE A 1 318 ? 5.364 1.036 27.414 1.00 92.69 318 PHE A C 1
ATOM 2557 O O . PHE A 1 318 ? 4.340 1.505 27.908 1.00 92.69 318 PHE A O 1
ATOM 2564 N N . ASP A 1 319 ? 5.335 0.062 26.501 1.00 92.38 319 ASP A N 1
ATOM 2565 C CA . ASP A 1 319 ? 4.098 -0.472 25.918 1.00 92.38 319 ASP A CA 1
ATOM 2566 C C . ASP A 1 319 ? 3.111 -0.979 26.985 1.00 92.38 319 ASP A C 1
ATOM 2568 O O . ASP A 1 319 ? 1.920 -0.656 26.940 1.00 92.38 319 ASP A O 1
ATOM 2572 N N . LEU A 1 320 ? 3.604 -1.714 27.987 1.00 92.56 320 LEU A N 1
ATOM 2573 C CA . LEU A 1 320 ? 2.781 -2.227 29.083 1.00 92.56 320 LEU A CA 1
ATOM 2574 C C . LEU A 1 320 ? 2.149 -1.097 29.907 1.00 92.56 320 LEU A C 1
ATOM 2576 O O . LEU A 1 320 ? 0.986 -1.199 30.297 1.00 92.56 320 LEU A O 1
ATOM 2580 N N . SER A 1 321 ? 2.880 -0.003 30.144 1.00 94.19 321 SER A N 1
ATOM 2581 C CA . SER A 1 321 ? 2.359 1.149 30.892 1.00 94.19 321 SER A CA 1
ATOM 2582 C C . SER A 1 321 ? 1.165 1.818 30.198 1.00 94.19 321 SER A C 1
ATOM 2584 O O . SER A 1 321 ? 0.273 2.340 30.870 1.00 94.19 321 SER A O 1
ATOM 2586 N N . LEU A 1 322 ? 1.099 1.738 28.862 1.00 95.31 322 LEU A N 1
ATOM 2587 C CA . LEU A 1 322 ? 0.003 2.296 28.070 1.00 95.31 322 LEU A CA 1
ATOM 2588 C C . LEU A 1 322 ? -1.313 1.525 28.250 1.00 95.31 322 LEU A C 1
ATOM 2590 O O . LEU A 1 322 ? -2.376 2.120 28.080 1.00 95.31 322 LEU A O 1
ATOM 2594 N N . ASN A 1 323 ? -1.275 0.244 28.649 1.00 95.50 323 ASN A N 1
ATOM 2595 C CA . ASN A 1 323 ? -2.490 -0.551 28.896 1.00 95.50 323 ASN A CA 1
ATOM 2596 C C . ASN A 1 323 ? -3.385 0.105 29.950 1.00 95.50 323 ASN A C 1
ATOM 2598 O O . ASN A 1 323 ? -4.588 0.232 29.753 1.00 95.50 323 ASN A O 1
ATOM 2602 N N . TYR A 1 324 ? -2.782 0.612 31.024 1.00 94.06 324 TYR A N 1
ATOM 2603 C CA . TYR A 1 324 ? -3.495 1.269 32.123 1.00 94.06 324 TYR A CA 1
ATOM 2604 C C . TYR A 1 324 ? -4.029 2.664 31.761 1.00 94.06 324 TYR A C 1
ATOM 2606 O O . TYR A 1 324 ? -4.698 3.307 32.565 1.00 94.06 324 TYR A O 1
ATOM 2614 N N . LYS A 1 325 ? -3.719 3.175 30.563 1.00 94.88 325 LYS A N 1
ATOM 2615 C CA . LYS A 1 325 ? -4.258 4.441 30.042 1.00 94.88 325 LYS A CA 1
ATOM 2616 C C . LYS A 1 325 ? -5.435 4.226 29.086 1.00 94.88 325 LYS A C 1
ATOM 2618 O O . LYS A 1 325 ? -6.143 5.185 28.789 1.00 94.88 325 LYS A O 1
ATOM 2623 N N . MET A 1 326 ? -5.673 2.985 28.647 1.00 94.75 326 MET A N 1
ATOM 2624 C CA . MET A 1 326 ? -6.704 2.631 27.663 1.00 94.75 326 MET A CA 1
ATOM 2625 C C . MET A 1 326 ? -8.107 3.048 28.090 1.00 94.75 326 MET A C 1
ATOM 2627 O O . MET A 1 326 ? -8.808 3.673 27.302 1.00 94.75 326 MET A O 1
ATOM 2631 N N . ALA A 1 327 ? -8.501 2.748 29.332 1.00 93.75 327 ALA A N 1
ATOM 2632 C CA . ALA A 1 327 ? -9.845 3.046 29.824 1.00 93.75 327 ALA A CA 1
ATOM 2633 C C . ALA A 1 327 ? -10.177 4.544 29.710 1.00 93.75 327 ALA A C 1
ATOM 2635 O O . ALA A 1 327 ? -11.213 4.907 29.162 1.00 93.75 327 ALA A O 1
ATOM 2636 N N . ASN A 1 328 ? -9.250 5.409 30.135 1.00 93.69 328 ASN A N 1
ATOM 2637 C CA . ASN A 1 328 ? -9.410 6.862 30.056 1.00 93.69 328 ASN A CA 1
ATOM 2638 C C . ASN A 1 328 ? -9.484 7.348 28.596 1.00 93.69 328 ASN A C 1
ATOM 2640 O O . ASN A 1 328 ? -10.370 8.124 28.244 1.00 93.69 328 ASN A O 1
ATOM 2644 N N . ILE A 1 329 ? -8.608 6.847 27.720 1.00 95.19 329 ILE A N 1
ATOM 2645 C CA . ILE A 1 329 ? -8.597 7.232 26.300 1.00 95.19 329 ILE A CA 1
ATOM 2646 C C . ILE A 1 329 ? -9.907 6.836 25.617 1.00 95.19 329 ILE A C 1
ATOM 2648 O O . ILE A 1 329 ? -10.522 7.656 24.939 1.00 95.19 329 ILE A O 1
ATOM 2652 N N . ILE A 1 330 ? -10.370 5.604 25.826 1.00 94.62 330 ILE A N 1
ATOM 2653 C CA . ILE A 1 330 ? -11.625 5.127 25.243 1.00 94.62 330 ILE A CA 1
ATOM 2654 C C . ILE A 1 330 ? -12.795 5.944 25.790 1.00 94.62 330 ILE A C 1
ATOM 2656 O O . ILE A 1 330 ? -13.607 6.430 25.009 1.00 94.62 330 ILE A O 1
ATOM 2660 N N . GLN A 1 331 ? -12.863 6.180 27.101 1.00 92.69 331 GLN A N 1
ATOM 2661 C CA . GLN A 1 331 ? -13.926 6.991 27.699 1.00 92.69 331 GLN A CA 1
ATOM 2662 C C . GLN A 1 331 ? -13.948 8.429 27.155 1.00 92.69 331 GLN A C 1
ATOM 2664 O O . GLN A 1 331 ? -15.023 8.976 26.926 1.00 92.69 331 GLN A O 1
ATOM 2669 N N . THR A 1 332 ? -12.777 9.020 26.916 1.00 94.62 332 THR A N 1
ATOM 2670 C CA . THR A 1 332 ? -12.642 10.407 26.447 1.00 94.62 332 THR A CA 1
ATOM 2671 C C . THR A 1 332 ? -13.008 10.575 24.972 1.00 94.62 332 THR A C 1
ATOM 2673 O O . THR A 1 332 ? -13.602 11.587 24.607 1.00 94.62 332 THR A O 1
ATOM 2676 N N . TYR A 1 333 ? -12.641 9.617 24.113 1.00 95.50 333 TYR A N 1
ATOM 2677 C CA . TYR A 1 333 ? -12.680 9.805 22.655 1.00 95.50 333 TYR A CA 1
ATOM 2678 C C . TYR A 1 333 ? -13.642 8.880 21.900 1.00 95.50 333 TYR A C 1
ATOM 2680 O O . TYR A 1 333 ? -13.818 9.069 20.700 1.00 95.50 333 TYR A O 1
ATOM 2688 N N . SER A 1 334 ? -14.233 7.867 22.544 1.00 91.50 334 SER A N 1
ATOM 2689 C CA . SER A 1 334 ? -15.110 6.909 21.846 1.00 91.50 334 SER A CA 1
ATOM 2690 C C . SER A 1 334 ? -16.533 7.407 21.637 1.00 91.50 334 SER A C 1
ATOM 2692 O O . SER A 1 334 ? -17.223 6.855 20.791 1.00 91.50 334 SER A O 1
ATOM 2694 N N . GLU A 1 335 ? -17.000 8.381 22.426 1.00 90.12 335 GLU A N 1
ATOM 2695 C CA . GLU A 1 335 ? -18.401 8.834 22.413 1.00 90.12 335 GLU A CA 1
ATOM 2696 C C . GLU A 1 335 ? -19.415 7.675 22.574 1.00 90.12 335 GLU A C 1
ATOM 2698 O O . GLU A 1 335 ? -20.506 7.713 22.013 1.00 90.12 335 GLU A O 1
ATOM 2703 N N . GLN A 1 336 ? -19.053 6.618 23.323 1.00 86.62 336 GLN A N 1
ATOM 2704 C CA . GLN A 1 336 ? -19.841 5.375 23.467 1.00 86.62 336 GLN A CA 1
ATOM 2705 C C . GLN A 1 336 ? -20.071 4.611 22.146 1.00 86.62 336 GLN A C 1
ATOM 2707 O O . GLN A 1 336 ? -21.005 3.820 22.025 1.00 86.62 336 GLN A O 1
ATOM 2712 N N . LYS A 1 337 ? -19.209 4.825 21.149 1.00 91.06 337 LYS A N 1
ATOM 2713 C CA . LYS A 1 337 ? -19.213 4.128 19.858 1.00 91.06 337 LYS A CA 1
ATOM 2714 C C . LYS A 1 337 ? -18.042 3.137 19.757 1.00 91.06 337 LYS A C 1
ATOM 2716 O O . LYS A 1 337 ? -17.106 3.214 20.555 1.00 91.06 337 LYS A O 1
ATOM 2721 N N . PRO A 1 338 ? -18.059 2.214 18.773 1.00 93.38 338 PRO A N 1
ATOM 2722 C CA . PRO A 1 338 ? -17.029 1.192 18.637 1.00 93.38 338 PRO A CA 1
ATOM 2723 C C . PRO A 1 338 ? -15.611 1.756 18.511 1.00 93.38 338 PRO A C 1
ATOM 2725 O O . PRO A 1 338 ? -15.366 2.682 17.727 1.00 93.38 338 PRO A O 1
ATOM 2728 N N . ALA A 1 339 ? -14.681 1.156 19.254 1.00 96.00 339 ALA A N 1
ATOM 2729 C CA . ALA A 1 339 ? -13.269 1.506 19.282 1.00 96.00 339 ALA A CA 1
ATOM 2730 C C . ALA A 1 339 ? -12.386 0.338 18.817 1.00 96.00 339 ALA A C 1
ATOM 2732 O O . ALA A 1 339 ? -12.516 -0.790 19.294 1.00 96.00 339 ALA A O 1
ATOM 2733 N N . LEU A 1 340 ? -11.449 0.627 17.917 1.00 96.62 340 LEU A N 1
ATOM 2734 C CA . LEU A 1 340 ? -10.454 -0.311 17.407 1.00 96.62 340 LEU A CA 1
ATOM 2735 C C . LEU A 1 340 ? -9.063 0.101 17.896 1.00 96.62 340 LEU A C 1
ATOM 2737 O O . LEU A 1 340 ? -8.597 1.203 17.609 1.00 96.62 340 LEU A O 1
ATOM 2741 N N . VAL A 1 341 ? -8.389 -0.778 18.635 1.00 97.31 341 VAL A N 1
ATOM 2742 C CA . VAL A 1 341 ? -7.089 -0.492 19.255 1.00 97.31 341 VAL A CA 1
ATOM 2743 C C . VAL A 1 341 ? -5.996 -1.355 18.636 1.00 97.31 341 VAL A C 1
ATOM 2745 O O . VAL A 1 341 ? -5.962 -2.566 18.836 1.00 97.31 341 VAL A O 1
ATOM 2748 N N . PHE A 1 342 ? -5.054 -0.735 17.933 1.00 96.81 342 PHE A N 1
ATOM 2749 C CA . PHE A 1 342 ? -3.886 -1.400 17.369 1.00 96.81 342 PHE A CA 1
ATOM 2750 C C . PHE A 1 342 ? -2.766 -1.546 18.401 1.00 96.81 342 PHE A C 1
ATOM 2752 O O . PHE A 1 342 ? -2.379 -0.576 19.048 1.00 96.81 342 PHE A O 1
ATOM 2759 N N . CYS A 1 343 ? -2.224 -2.756 18.530 1.00 95.44 343 CYS A N 1
ATOM 2760 C CA . CYS A 1 343 ? -1.096 -3.098 19.396 1.00 95.44 343 CYS A CA 1
ATOM 2761 C C . CYS A 1 343 ? 0.004 -3.817 18.599 1.00 95.44 343 CYS A C 1
ATOM 2763 O O . CYS A 1 343 ? -0.264 -4.498 17.609 1.00 95.44 343 CYS A O 1
ATOM 2765 N N . ALA A 1 344 ? 1.248 -3.740 19.078 1.00 91.50 344 ALA A N 1
ATOM 2766 C CA . ALA A 1 344 ? 2.405 -4.268 18.351 1.00 91.50 344 ALA A CA 1
ATOM 2767 C C . ALA A 1 344 ? 2.533 -5.799 18.325 1.00 91.50 344 ALA A C 1
ATOM 2769 O O . ALA A 1 344 ? 3.147 -6.349 17.415 1.00 91.50 344 ALA A O 1
ATOM 2770 N N . THR A 1 345 ? 1.992 -6.517 19.315 1.00 91.75 345 THR A N 1
ATOM 2771 C CA . THR A 1 345 ? 2.201 -7.971 19.431 1.00 91.75 345 THR A CA 1
ATOM 2772 C C . THR A 1 345 ? 0.922 -8.719 19.783 1.00 91.75 345 THR A C 1
ATOM 2774 O O . THR A 1 345 ? 0.037 -8.183 20.447 1.00 91.75 345 THR A O 1
ATOM 2777 N N . ARG A 1 346 ? 0.860 -10.005 19.407 1.00 92.25 346 ARG A N 1
ATOM 2778 C CA . ARG A 1 346 ? -0.267 -10.904 19.728 1.00 92.25 346 ARG A CA 1
ATOM 2779 C C . ARG A 1 346 ? -0.520 -10.988 21.239 1.00 92.25 346 ARG A C 1
ATOM 2781 O O . ARG A 1 346 ? -1.655 -10.886 21.686 1.00 92.25 346 ARG A O 1
ATOM 2788 N N . LYS A 1 347 ? 0.552 -11.108 22.034 1.00 91.94 347 LYS A N 1
ATOM 2789 C CA . LYS A 1 347 ? 0.462 -11.095 23.504 1.00 91.94 347 LYS A CA 1
ATOM 2790 C C . LYS A 1 347 ? 0.030 -9.727 24.038 1.00 91.94 347 LYS A C 1
ATOM 2792 O O . LYS A 1 347 ? -0.782 -9.678 24.955 1.00 91.94 347 LYS A O 1
ATOM 2797 N N . GLY A 1 348 ? 0.534 -8.637 23.457 1.00 93.12 348 GLY A N 1
ATOM 2798 C CA . GLY A 1 348 ? 0.171 -7.272 23.845 1.00 93.12 348 GLY A CA 1
ATOM 2799 C C . GLY A 1 348 ? -1.319 -6.989 23.658 1.00 93.12 348 GLY A C 1
ATOM 2800 O O . GLY A 1 348 ? -1.943 -6.433 24.554 1.00 93.12 348 GLY A O 1
ATOM 2801 N N . VAL A 1 349 ? -1.899 -7.462 22.551 1.00 95.06 349 VAL A N 1
ATOM 2802 C CA . VAL A 1 349 ? -3.343 -7.416 22.282 1.00 95.06 349 VAL A CA 1
ATOM 2803 C C . VAL A 1 349 ? -4.144 -8.100 23.403 1.00 95.06 349 VAL A C 1
ATOM 2805 O O . VAL A 1 349 ? -5.031 -7.486 23.991 1.00 95.06 349 VAL A O 1
ATOM 2808 N N . GLN A 1 350 ? -3.798 -9.344 23.753 1.00 95.44 350 GLN A N 1
ATOM 2809 C CA . GLN A 1 350 ? -4.496 -10.104 24.802 1.00 95.44 350 GLN A CA 1
ATOM 2810 C C . GLN A 1 350 ? -4.355 -9.450 26.186 1.00 95.44 350 GLN A C 1
ATOM 2812 O O . GLN A 1 350 ? -5.316 -9.377 26.956 1.00 95.44 350 GLN A O 1
ATOM 2817 N N . GLN A 1 351 ? -3.155 -8.958 26.511 1.00 95.38 351 GLN A N 1
ATOM 2818 C CA . GLN A 1 351 ? -2.872 -8.286 27.781 1.00 95.38 351 GLN A CA 1
ATOM 2819 C C . GLN A 1 351 ? -3.633 -6.965 27.908 1.00 95.38 351 GLN A C 1
ATOM 2821 O O . GLN A 1 351 ? -4.224 -6.710 28.954 1.00 95.38 351 GLN A O 1
ATOM 2826 N N . ALA A 1 352 ? -3.647 -6.144 26.856 1.00 95.94 352 ALA A N 1
ATOM 2827 C CA . ALA A 1 352 ? -4.359 -4.870 26.847 1.00 95.94 352 ALA A CA 1
ATOM 2828 C C . ALA A 1 352 ? -5.875 -5.071 26.994 1.00 95.94 352 ALA A C 1
ATOM 2830 O O . ALA A 1 352 ? -6.496 -4.410 27.826 1.00 95.94 352 ALA A O 1
ATOM 2831 N N . ALA A 1 353 ? -6.440 -6.049 26.276 1.00 96.38 353 ALA A N 1
ATOM 2832 C CA . ALA A 1 353 ? -7.845 -6.428 26.399 1.00 96.38 353 ALA A CA 1
ATOM 2833 C C . ALA A 1 353 ? -8.198 -6.889 27.825 1.00 96.38 353 ALA A C 1
ATOM 2835 O O . ALA A 1 353 ? -9.192 -6.445 28.396 1.00 96.38 353 ALA A O 1
ATOM 2836 N N . SER A 1 354 ? -7.339 -7.713 28.436 1.00 95.44 354 SER A N 1
ATOM 2837 C CA . SER A 1 354 ? -7.534 -8.205 29.808 1.00 95.44 354 SER A CA 1
ATOM 2838 C C . SER A 1 354 ? -7.461 -7.103 30.865 1.00 95.44 354 SER A C 1
ATOM 2840 O O . SER A 1 354 ? -8.160 -7.175 31.872 1.00 95.44 354 SER A O 1
ATOM 2842 N N . VAL A 1 355 ? -6.601 -6.098 30.668 1.00 95.44 355 VAL A N 1
ATOM 2843 C CA . VAL A 1 355 ? -6.522 -4.928 31.556 1.00 95.44 355 VAL A CA 1
ATOM 2844 C C . VAL A 1 355 ? -7.781 -4.076 31.405 1.00 95.44 355 VAL A C 1
ATOM 2846 O O . VAL A 1 355 ? -8.418 -3.761 32.405 1.00 95.44 355 VAL A O 1
ATOM 2849 N N . LEU A 1 356 ? -8.202 -3.783 30.169 1.00 94.94 356 LEU A N 1
ATOM 2850 C CA . LEU A 1 356 ? -9.398 -2.976 29.932 1.00 94.94 356 LEU A CA 1
ATOM 2851 C C . LEU A 1 356 ? -10.664 -3.631 30.496 1.00 94.94 356 LEU A C 1
ATOM 2853 O O . LEU A 1 356 ? -11.474 -2.936 31.095 1.00 94.94 356 LEU A O 1
ATOM 2857 N N . ALA A 1 357 ? -10.828 -4.948 30.350 1.00 92.88 357 ALA A N 1
ATOM 2858 C CA . ALA A 1 357 ? -12.009 -5.659 30.847 1.00 92.88 357 ALA A CA 1
ATOM 2859 C C . ALA A 1 357 ? -12.177 -5.586 32.378 1.00 92.88 357 ALA A C 1
ATOM 2861 O O . ALA A 1 357 ? -13.292 -5.716 32.875 1.00 92.88 357 ALA A O 1
ATOM 2862 N N . LYS A 1 358 ? -11.090 -5.365 33.133 1.00 89.81 358 LYS A N 1
ATOM 2863 C CA . LYS A 1 358 ? -11.147 -5.166 34.592 1.00 89.81 358 LYS A CA 1
ATOM 2864 C C . LYS A 1 358 ? -11.579 -3.751 34.973 1.00 89.81 358 LYS A C 1
ATOM 2866 O O . LYS A 1 358 ? -12.288 -3.580 35.962 1.00 89.81 358 LYS A O 1
ATOM 2871 N N . ASP A 1 359 ? -11.153 -2.765 34.190 1.00 82.00 359 ASP A N 1
ATOM 2872 C CA . ASP A 1 359 ? -11.312 -1.346 34.515 1.00 82.00 359 ASP A CA 1
ATOM 2873 C C . ASP A 1 359 ? -12.581 -0.736 33.894 1.00 82.00 359 ASP A C 1
ATOM 2875 O O . ASP A 1 359 ? -13.170 0.192 34.453 1.00 82.00 359 ASP A O 1
ATOM 2879 N N . ALA A 1 360 ? -13.020 -1.236 32.736 1.00 74.94 360 ALA A N 1
ATOM 2880 C CA . ALA A 1 360 ? -14.109 -0.653 31.964 1.00 74.94 360 ALA A CA 1
ATOM 2881 C C . ALA A 1 360 ? -15.464 -1.306 32.268 1.00 74.94 360 ALA A C 1
ATOM 2883 O O . ALA A 1 360 ? -15.625 -2.525 32.234 1.00 74.94 360 ALA A O 1
ATOM 2884 N N . LYS A 1 361 ? -16.478 -0.465 32.493 1.00 75.19 361 LYS A N 1
ATOM 2885 C CA . LYS A 1 361 ? -17.887 -0.868 32.568 1.00 75.19 361 LYS A CA 1
ATOM 2886 C C . LYS A 1 361 ? -18.642 -0.242 31.403 1.00 75.19 361 LYS A C 1
ATOM 2888 O O . LYS A 1 361 ? -19.070 0.906 31.490 1.00 75.19 361 LYS A O 1
ATOM 2893 N N . PHE A 1 362 ? -18.787 -0.986 30.312 1.00 80.31 362 PHE A N 1
ATOM 2894 C CA . PHE A 1 362 ? -19.594 -0.548 29.175 1.00 80.31 362 PHE A CA 1
ATOM 2895 C C . PHE A 1 362 ? -21.082 -0.686 29.500 1.00 80.31 362 PHE A C 1
ATOM 2897 O O . PHE A 1 362 ? -21.516 -1.673 30.101 1.00 80.31 362 PHE A O 1
ATOM 2904 N N . ILE A 1 363 ? -21.874 0.308 29.104 1.00 77.12 363 ILE A N 1
ATOM 2905 C CA . ILE A 1 363 ? -23.328 0.251 29.242 1.00 77.12 363 ILE A CA 1
ATOM 2906 C C . ILE A 1 363 ? -23.848 -0.687 28.150 1.00 77.12 363 ILE A C 1
ATOM 2908 O O . ILE A 1 363 ? -23.806 -0.351 26.972 1.00 77.12 363 ILE A O 1
ATOM 2912 N N . MET A 1 364 ? -24.322 -1.869 28.542 1.00 81.00 364 MET A N 1
ATOM 2913 C CA . MET A 1 364 ? -24.885 -2.861 27.622 1.00 81.00 364 MET A CA 1
ATOM 2914 C C . MET A 1 364 ? -26.318 -3.186 28.026 1.00 81.00 364 MET A C 1
ATOM 2916 O O . MET A 1 364 ? -26.575 -3.564 29.175 1.00 81.00 364 MET A O 1
ATOM 2920 N N . THR A 1 365 ? -27.247 -3.069 27.076 1.00 84.50 365 THR A N 1
ATOM 2921 C CA . THR A 1 365 ? -28.643 -3.469 27.285 1.00 84.50 365 THR A CA 1
ATOM 2922 C C . THR A 1 365 ? -28.748 -4.993 27.453 1.00 84.50 365 THR A C 1
ATOM 2924 O O . THR A 1 365 ? -27.861 -5.727 27.003 1.00 84.50 365 THR A O 1
ATOM 2927 N N . PRO A 1 366 ? -29.813 -5.516 28.089 1.00 86.12 366 PRO A N 1
ATOM 2928 C CA . PRO A 1 366 ? -30.019 -6.961 28.212 1.00 86.12 366 PRO A CA 1
ATOM 2929 C C . PRO A 1 366 ? -29.994 -7.688 26.858 1.00 86.12 366 PRO A C 1
ATOM 2931 O O . PRO A 1 366 ? -29.337 -8.720 26.729 1.00 86.12 366 PRO A O 1
ATOM 2934 N N . ASP A 1 367 ? -30.613 -7.103 25.829 1.00 87.38 367 ASP A N 1
ATOM 2935 C CA . ASP A 1 367 ? -30.626 -7.662 24.471 1.00 87.38 367 ASP A CA 1
ATOM 2936 C C . ASP A 1 367 ? -29.229 -7.702 23.851 1.00 87.38 367 ASP A C 1
ATOM 2938 O O . ASP A 1 367 ? -28.853 -8.669 23.189 1.00 87.38 367 ASP A O 1
ATOM 2942 N N . HIS A 1 368 ? -28.432 -6.657 24.084 1.00 86.69 368 HIS A N 1
ATOM 2943 C CA . HIS A 1 368 ? -27.047 -6.593 23.629 1.00 86.69 368 HIS A CA 1
ATOM 2944 C C . HIS A 1 368 ? -26.199 -7.682 24.287 1.00 86.69 368 HIS A C 1
ATOM 2946 O O . HIS A 1 368 ? -25.473 -8.394 23.594 1.00 86.69 368 HIS A O 1
ATOM 2952 N N . LYS A 1 369 ? -26.369 -7.902 25.596 1.00 86.69 369 LYS A N 1
ATOM 2953 C CA . LYS A 1 369 ? -25.713 -9.011 26.305 1.00 86.69 369 LYS A CA 1
ATOM 2954 C C . LYS A 1 369 ? -26.120 -10.373 25.747 1.00 86.69 369 LYS A C 1
ATOM 2956 O O . LYS A 1 369 ? -25.253 -11.220 25.564 1.00 86.69 369 LYS A O 1
ATOM 2961 N N . GLN A 1 370 ? -27.398 -10.580 25.422 1.00 88.88 370 GLN A N 1
ATOM 2962 C CA . GLN A 1 370 ? -27.853 -11.834 24.813 1.00 88.88 370 GLN A CA 1
ATOM 2963 C C . GLN A 1 370 ? -27.245 -12.067 23.426 1.00 88.88 370 GLN A C 1
ATOM 2965 O O . GLN A 1 370 ? -26.802 -13.179 23.136 1.00 88.88 370 GLN A O 1
ATOM 2970 N N . ARG A 1 371 ? -27.202 -11.041 22.562 1.00 89.81 371 ARG A N 1
ATOM 2971 C CA . ARG A 1 371 ? -26.553 -11.151 21.243 1.00 89.81 371 ARG A CA 1
ATOM 2972 C C . ARG A 1 371 ? -25.080 -11.490 21.384 1.00 89.81 371 ARG A C 1
ATOM 2974 O O . ARG A 1 371 ? -24.602 -12.420 20.741 1.00 89.81 371 ARG A O 1
ATOM 2981 N N . LEU A 1 372 ? -24.389 -10.796 22.280 1.00 88.62 372 LEU A N 1
ATOM 2982 C CA . LEU A 1 372 ? -22.985 -11.050 22.532 1.00 88.62 372 LEU A CA 1
ATOM 2983 C C . LEU A 1 372 ? -22.752 -12.467 23.085 1.00 88.62 372 LEU A C 1
ATOM 2985 O O . LEU A 1 372 ? -21.868 -13.167 22.602 1.00 88.62 372 LEU A O 1
ATOM 2989 N N . GLN A 1 373 ? -23.623 -12.956 23.970 1.00 90.00 373 GLN A N 1
ATOM 2990 C CA . GLN A 1 373 ? -23.559 -14.324 24.489 1.00 90.00 373 GLN A CA 1
ATOM 2991 C C . GLN A 1 373 ? -23.729 -15.396 23.397 1.00 90.00 373 GLN A C 1
ATOM 2993 O O . GLN A 1 373 ? -23.099 -16.451 23.476 1.00 90.00 373 GLN A O 1
ATOM 2998 N N . LYS A 1 374 ? -24.510 -15.129 22.338 1.00 90.56 374 LYS A N 1
ATOM 2999 C CA . LYS A 1 374 ? -24.592 -16.029 21.170 1.00 90.56 374 LYS A CA 1
ATOM 3000 C C . LYS A 1 374 ? -23.240 -16.164 20.472 1.00 90.56 374 LYS A C 1
ATOM 3002 O O . LYS A 1 374 ? -22.827 -17.286 20.190 1.00 90.56 374 LYS A O 1
ATOM 3007 N N . TYR A 1 375 ? -22.538 -15.051 20.243 1.00 89.56 375 TYR A N 1
ATOM 3008 C CA . TYR A 1 375 ? -21.182 -15.093 19.688 1.00 89.56 375 TYR A CA 1
ATOM 3009 C C . TYR A 1 375 ? -20.232 -15.821 20.636 1.00 89.56 375 TYR A C 1
ATOM 3011 O O . TYR A 1 375 ? -19.539 -16.741 20.213 1.00 89.56 375 TYR A O 1
ATOM 3019 N N . THR A 1 376 ? -20.266 -15.489 21.928 1.00 89.12 376 THR A N 1
ATOM 3020 C CA . THR A 1 376 ? -19.435 -16.099 22.973 1.00 89.12 376 THR A CA 1
ATOM 3021 C C . THR A 1 376 ? -19.534 -17.628 23.012 1.00 89.12 376 THR A C 1
ATOM 3023 O O . THR A 1 376 ? -18.522 -18.298 23.207 1.00 89.12 376 THR A O 1
ATOM 3026 N N . ASN A 1 377 ? -20.722 -18.193 22.777 1.00 90.25 377 ASN A N 1
ATOM 3027 C CA . ASN A 1 377 ? -20.928 -19.645 22.743 1.00 90.25 377 ASN A CA 1
ATOM 3028 C C . ASN A 1 377 ? -20.272 -20.330 21.531 1.00 90.25 377 ASN A C 1
ATOM 3030 O O . ASN A 1 377 ? -19.989 -21.523 21.590 1.00 90.25 377 ASN A O 1
ATOM 3034 N N . SER A 1 378 ? -20.036 -19.592 20.442 1.00 91.06 378 SER A N 1
ATOM 3035 C CA . SER A 1 378 ? -19.371 -20.100 19.232 1.00 91.06 378 SER A CA 1
ATOM 3036 C C . SER A 1 378 ? -17.841 -19.995 19.275 1.00 91.06 378 SER A C 1
ATOM 3038 O O . SER A 1 378 ? -17.168 -20.622 18.460 1.00 91.06 378 SER A O 1
ATOM 3040 N N . ILE A 1 379 ? -17.296 -19.222 20.222 1.00 94.56 379 ILE A N 1
ATOM 3041 C CA . ILE A 1 379 ? -15.856 -19.000 20.374 1.00 94.56 379 ILE A CA 1
ATOM 3042 C C . ILE A 1 379 ? -15.197 -20.189 21.076 1.00 94.56 379 ILE A C 1
ATOM 3044 O O . ILE A 1 379 ? -15.630 -20.618 22.152 1.00 94.56 379 ILE A O 1
ATOM 3048 N N . LYS A 1 380 ? -14.107 -20.686 20.485 1.00 93.94 380 LYS A N 1
ATOM 3049 C CA . LYS A 1 380 ? -13.307 -21.789 21.034 1.00 93.94 380 LYS A CA 1
ATOM 3050 C C . LYS A 1 380 ? -12.314 -21.312 22.092 1.00 93.94 380 LYS A C 1
ATOM 3052 O O . LYS A 1 380 ? -12.135 -21.989 23.104 1.00 93.94 380 LYS A O 1
ATOM 3057 N N . ASP A 1 381 ? -11.664 -20.167 21.875 1.00 94.56 381 ASP A N 1
ATOM 3058 C CA . ASP A 1 381 ? -10.694 -19.606 22.822 1.00 94.56 381 ASP A CA 1
ATOM 3059 C C . ASP A 1 381 ? -11.377 -19.168 24.129 1.00 94.56 381 ASP A C 1
ATOM 3061 O O . ASP A 1 381 ? -12.158 -18.213 24.172 1.00 94.56 381 ASP A O 1
ATOM 3065 N N . SER A 1 382 ? -11.047 -19.855 25.227 1.00 93.94 382 SER A N 1
ATOM 3066 C CA . SER A 1 382 ? -11.634 -19.589 26.540 1.00 93.94 382 SER A CA 1
ATOM 3067 C C . SER A 1 382 ? -11.377 -18.161 27.019 1.00 93.94 382 SER A C 1
ATOM 3069 O O . SER A 1 382 ? -12.275 -17.542 27.581 1.00 93.94 382 SER A O 1
ATOM 3071 N N . LYS A 1 383 ? -10.183 -17.608 26.764 1.00 94.06 383 LYS A N 1
ATOM 3072 C CA . LYS A 1 383 ? -9.831 -16.254 27.210 1.00 94.06 383 LYS A CA 1
ATOM 3073 C C . LYS A 1 383 ? -10.622 -15.206 26.445 1.00 94.06 383 LYS A C 1
ATOM 3075 O O . LYS A 1 383 ? -11.083 -14.238 27.040 1.00 94.06 383 LYS A O 1
ATOM 3080 N N . LEU A 1 384 ? -10.795 -15.396 25.139 1.00 95.06 384 LEU A N 1
ATOM 3081 C CA . LEU A 1 384 ? -11.606 -14.495 24.326 1.00 95.06 384 LEU A CA 1
ATOM 3082 C C . LEU A 1 384 ? -13.067 -14.527 24.773 1.00 95.06 384 LEU A C 1
ATOM 3084 O O . LEU A 1 384 ? -13.683 -13.475 24.922 1.00 95.06 384 LEU A O 1
ATOM 3088 N N . ARG A 1 385 ? -13.604 -15.722 25.039 1.00 94.62 385 ARG A N 1
ATOM 3089 C CA . ARG A 1 385 ? -14.957 -15.894 25.573 1.00 94.62 385 ARG A CA 1
ATOM 3090 C C . ARG A 1 385 ? -15.168 -15.103 26.865 1.00 94.62 385 ARG A C 1
ATOM 3092 O O . ARG A 1 385 ? -16.163 -14.387 26.962 1.00 94.62 385 ARG A O 1
ATOM 3099 N N . ASP A 1 386 ? -14.232 -15.193 27.806 1.00 92.25 386 ASP A N 1
ATOM 3100 C CA . ASP A 1 386 ? -14.332 -14.498 29.093 1.00 92.25 386 ASP A CA 1
ATOM 3101 C C . ASP A 1 386 ? -14.319 -12.970 28.923 1.00 92.25 386 ASP A C 1
ATOM 3103 O O . ASP A 1 386 ? -15.039 -12.263 29.624 1.00 92.25 386 ASP A O 1
ATOM 3107 N N . LEU A 1 387 ? -13.543 -12.447 27.967 1.00 93.81 387 LEU A N 1
ATOM 3108 C CA . LEU A 1 387 ? -13.457 -11.007 27.697 1.00 93.81 387 LEU A CA 1
ATOM 3109 C C . LEU A 1 387 ? -14.669 -10.470 26.933 1.00 93.81 387 LEU A C 1
ATOM 3111 O O . LEU A 1 387 ? -15.144 -9.372 27.238 1.00 93.81 387 LEU A O 1
ATOM 3115 N N . LEU A 1 388 ? -15.195 -11.245 25.977 1.00 92.00 388 LEU A N 1
ATOM 3116 C CA . LEU A 1 388 ? -16.320 -10.817 25.150 1.00 92.00 388 LEU A CA 1
ATOM 3117 C C . LEU A 1 388 ? -17.523 -10.453 26.009 1.00 92.00 388 LEU A C 1
ATOM 3119 O O . LEU A 1 388 ? -18.165 -9.455 25.710 1.00 92.00 388 LEU A O 1
ATOM 3123 N N . ILE A 1 389 ? -17.787 -11.188 27.097 1.00 88.00 389 ILE A N 1
ATOM 3124 C CA . ILE A 1 389 ? -18.902 -10.931 28.032 1.00 88.00 389 ILE A CA 1
ATOM 3125 C C . ILE A 1 389 ? -18.882 -9.488 28.571 1.00 88.00 389 ILE A C 1
ATOM 3127 O O . ILE A 1 389 ? -19.935 -8.917 28.857 1.00 88.00 389 ILE A O 1
ATOM 3131 N N . TYR A 1 390 ? -17.697 -8.881 28.665 1.00 90.00 390 TYR A N 1
ATOM 3132 C CA . TYR A 1 390 ? -17.496 -7.494 29.088 1.00 90.00 390 TYR A CA 1
ATOM 3133 C C . TYR A 1 390 ? -17.486 -6.491 27.925 1.00 90.00 390 TYR A C 1
ATOM 3135 O O . TYR A 1 390 ? -17.174 -5.325 28.135 1.00 90.00 390 TYR A O 1
ATOM 3143 N N . GLY A 1 391 ? -17.799 -6.910 26.699 1.00 91.44 391 GLY A N 1
ATOM 3144 C CA . GLY A 1 391 ? -17.764 -6.065 25.505 1.00 91.44 391 GLY A CA 1
ATOM 3145 C C . GLY A 1 391 ? -16.353 -5.787 24.970 1.00 91.44 391 GLY A C 1
ATOM 3146 O O . GLY A 1 391 ? -16.168 -4.843 24.198 1.00 91.44 391 GLY A O 1
ATOM 3147 N N . VAL A 1 392 ? -15.357 -6.585 25.370 1.00 95.38 392 VAL A N 1
ATOM 3148 C CA . VAL A 1 392 ? -13.964 -6.439 24.927 1.00 95.38 392 VAL A CA 1
ATOM 3149 C C . VAL A 1 392 ? -13.537 -7.676 24.144 1.00 95.38 392 VAL A C 1
ATOM 3151 O O . VAL A 1 392 ? -13.573 -8.790 24.655 1.00 95.38 392 VAL A O 1
ATOM 3154 N N . GLY A 1 393 ? -13.104 -7.487 22.902 1.00 95.62 393 GLY A N 1
ATOM 3155 C CA . GLY A 1 393 ? -12.579 -8.550 22.048 1.00 95.62 393 GLY A CA 1
ATOM 3156 C C . GLY A 1 393 ? -11.105 -8.356 21.710 1.00 95.62 393 GLY A C 1
ATOM 3157 O O . GLY A 1 393 ? -10.543 -7.266 21.865 1.00 95.62 393 GLY A O 1
ATOM 3158 N N . TYR A 1 394 ? -10.487 -9.407 21.172 1.00 96.25 394 TYR A N 1
ATOM 3159 C CA . TYR A 1 394 ? -9.204 -9.290 20.493 1.00 96.25 394 TYR A CA 1
ATOM 3160 C C . TYR A 1 394 ? -9.150 -10.025 19.154 1.00 96.25 394 TYR A C 1
ATOM 3162 O O . TYR A 1 394 ? -9.848 -11.012 18.952 1.00 96.25 394 TYR A O 1
ATOM 3170 N N . HIS A 1 395 ? -8.271 -9.559 18.263 1.00 94.31 395 HIS A N 1
ATOM 3171 C CA . HIS A 1 395 ? -7.991 -10.148 16.959 1.00 94.31 395 HIS A CA 1
ATOM 3172 C C . HIS A 1 395 ? -6.486 -10.226 16.681 1.00 94.31 395 HIS A C 1
ATOM 3174 O O . HIS A 1 395 ? -5.750 -9.251 16.831 1.00 94.31 395 HIS A O 1
ATOM 3180 N N . HIS A 1 396 ? -6.002 -11.395 16.268 1.00 92.00 396 HIS A N 1
ATOM 3181 C CA . HIS A 1 396 ? -4.662 -11.537 15.707 1.00 92.00 396 HIS A CA 1
ATOM 3182 C C . HIS A 1 396 ? -4.553 -12.778 14.815 1.00 92.00 396 HIS A C 1
ATOM 3184 O O . HIS A 1 396 ? -5.286 -13.750 14.985 1.00 92.00 396 HIS A O 1
ATOM 3190 N N . ALA A 1 397 ? -3.548 -12.813 13.936 1.00 87.19 397 ALA A N 1
ATOM 3191 C CA . ALA A 1 397 ? -3.342 -13.907 12.975 1.00 87.19 397 ALA A CA 1
ATOM 3192 C C . ALA A 1 397 ? -3.208 -15.317 13.594 1.00 87.19 397 ALA A C 1
ATOM 3194 O O . ALA A 1 397 ? -3.453 -16.303 12.915 1.00 87.19 397 ALA A O 1
ATOM 3195 N N . GLY A 1 398 ? -2.821 -15.424 14.871 1.00 89.06 398 GLY A N 1
ATOM 3196 C CA . GLY A 1 398 ? -2.724 -16.709 15.580 1.00 89.06 398 GLY A CA 1
ATOM 3197 C C . GLY A 1 398 ? -4.040 -17.273 16.138 1.00 89.06 398 GLY A C 1
ATOM 3198 O O . GLY A 1 398 ? -3.985 -18.274 16.839 1.00 89.06 398 GLY A O 1
ATOM 3199 N N . MET A 1 399 ? -5.184 -16.617 15.921 1.00 92.06 399 MET A N 1
ATOM 3200 C CA . MET A 1 399 ? -6.497 -17.123 16.347 1.00 92.06 399 MET A CA 1
ATOM 3201 C C . MET A 1 399 ? -7.063 -18.124 15.339 1.00 92.06 399 MET A C 1
ATOM 3203 O O . MET A 1 399 ? -6.789 -18.022 14.138 1.00 92.06 399 MET A O 1
ATOM 3207 N N . ASP A 1 400 ? -7.919 -19.028 15.819 1.00 93.44 400 ASP A N 1
ATOM 3208 C CA . ASP A 1 400 ? -8.703 -19.912 14.955 1.00 93.44 400 ASP A CA 1
ATOM 3209 C C . ASP A 1 400 ? -9.521 -19.086 13.945 1.00 93.44 400 ASP A C 1
ATOM 3211 O O . ASP A 1 400 ? -10.020 -17.998 14.250 1.00 93.44 400 ASP A O 1
ATOM 3215 N N . VAL A 1 401 ? -9.627 -19.583 12.711 1.00 89.75 401 VAL A N 1
ATOM 3216 C CA . VAL A 1 401 ? -10.346 -18.900 11.627 1.00 89.75 401 VAL A CA 1
ATOM 3217 C C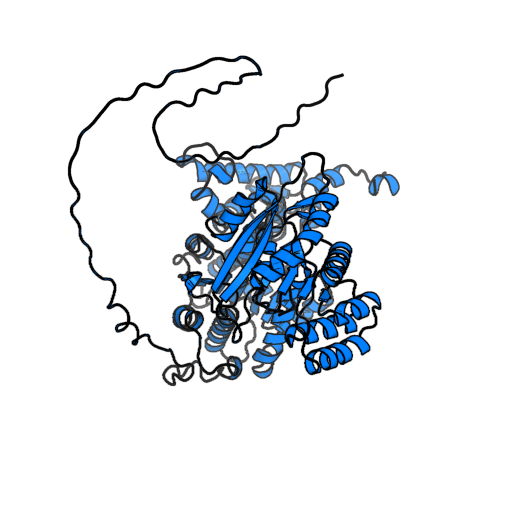 . VAL A 1 401 ? -11.815 -18.674 12.000 1.00 89.75 401 VAL A C 1
ATOM 3219 O O . VAL A 1 401 ? -12.352 -17.614 11.677 1.00 89.75 401 VAL A O 1
ATOM 3222 N N . SER A 1 402 ? -12.458 -19.626 12.692 1.00 93.62 402 SER A N 1
ATOM 3223 C CA . SER A 1 402 ? -13.849 -19.474 13.138 1.00 93.62 402 SER A CA 1
ATOM 3224 C C . SER A 1 402 ? -13.991 -18.340 14.147 1.00 93.62 402 SER A C 1
ATOM 3226 O O . SER A 1 402 ? -14.881 -17.503 14.007 1.00 93.62 402 SER A O 1
ATOM 3228 N N . ASP A 1 403 ? -13.072 -18.264 15.111 1.00 94.62 403 ASP A N 1
ATOM 3229 C CA . ASP A 1 403 ? -13.093 -17.255 16.172 1.00 94.62 403 ASP A CA 1
ATOM 3230 C C . ASP A 1 403 ? -12.826 -15.854 15.607 1.00 94.62 403 ASP A C 1
ATOM 3232 O O . ASP A 1 403 ? -13.471 -14.884 16.016 1.00 94.62 403 ASP A O 1
ATOM 3236 N N . ARG A 1 404 ? -11.928 -15.742 14.615 1.00 90.88 404 ARG A N 1
ATOM 3237 C CA . ARG A 1 404 ? -11.693 -14.486 13.885 1.00 90.88 404 ARG A CA 1
ATOM 3238 C C . ARG A 1 404 ? -12.959 -14.001 13.192 1.00 90.88 404 ARG A C 1
ATOM 3240 O O . ARG A 1 404 ? -13.384 -12.883 13.462 1.00 90.88 404 ARG A O 1
ATOM 3247 N N . LYS A 1 405 ? -13.601 -14.850 12.381 1.00 90.00 405 LYS A N 1
ATOM 3248 C CA . LYS A 1 405 ? -14.836 -14.495 11.658 1.00 90.00 405 LYS A CA 1
ATOM 3249 C C . LYS A 1 405 ? -15.972 -14.106 12.606 1.00 90.00 405 LYS A C 1
ATOM 3251 O O . LYS A 1 405 ? -16.667 -13.126 12.356 1.00 90.00 405 LYS A O 1
ATOM 3256 N N . ALA A 1 406 ? -16.144 -14.839 13.707 1.00 92.56 406 ALA A N 1
ATOM 3257 C CA . ALA A 1 406 ? -17.156 -14.522 14.713 1.00 92.56 406 ALA A CA 1
ATOM 3258 C C . ALA A 1 406 ? -16.889 -13.165 15.387 1.00 92.56 406 ALA A C 1
ATOM 3260 O O . ALA A 1 406 ? -17.810 -12.365 15.549 1.00 92.56 406 ALA A O 1
ATOM 3261 N N . THR A 1 407 ? -15.629 -12.871 15.722 1.00 93.19 407 THR A N 1
ATOM 3262 C CA . THR A 1 407 ? -15.230 -11.589 16.329 1.00 93.19 407 THR A CA 1
ATOM 3263 C C . THR A 1 407 ? -15.384 -10.421 15.351 1.00 93.19 407 THR A C 1
ATOM 3265 O O . THR A 1 407 ? -15.887 -9.365 15.728 1.00 93.19 407 THR A O 1
ATOM 3268 N N . GLU A 1 408 ? -14.998 -10.612 14.086 1.00 91.88 408 GLU A N 1
ATOM 3269 C CA . GLU A 1 408 ? -15.175 -9.635 13.003 1.00 91.88 408 GLU A CA 1
ATOM 3270 C C . GLU A 1 408 ? -16.661 -9.312 12.788 1.00 91.88 408 GLU A C 1
ATOM 3272 O O . GLU A 1 408 ? -17.037 -8.138 12.735 1.00 91.88 408 GLU A O 1
ATOM 3277 N N . ALA A 1 409 ? -17.520 -10.336 12.735 1.00 90.88 409 ALA A N 1
ATOM 3278 C CA . ALA A 1 409 ? -18.964 -10.170 12.593 1.00 90.88 409 ALA A CA 1
ATOM 3279 C C . ALA A 1 409 ? -19.576 -9.426 13.791 1.00 90.88 409 ALA A C 1
ATOM 3281 O O . ALA A 1 409 ? -20.324 -8.466 13.602 1.00 90.88 409 ALA A O 1
ATOM 3282 N N . ALA A 1 410 ? -19.207 -9.810 15.017 1.00 92.50 410 ALA A N 1
ATOM 3283 C CA . ALA A 1 410 ? -19.706 -9.174 16.233 1.00 92.50 410 ALA A CA 1
ATOM 3284 C C . ALA A 1 410 ? -19.269 -7.700 16.346 1.00 92.50 410 ALA A C 1
ATOM 3286 O O . ALA A 1 410 ? -20.058 -6.847 16.755 1.00 92.50 410 ALA A O 1
ATOM 3287 N N . PHE A 1 411 ? -18.038 -7.371 15.943 1.00 93.00 411 PHE A N 1
ATOM 3288 C CA .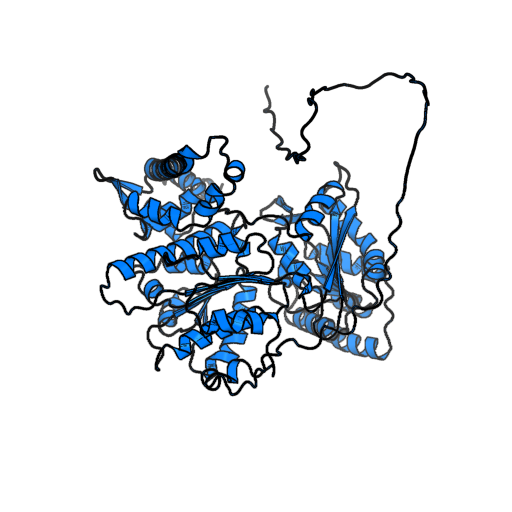 PHE A 1 411 ? -17.567 -5.984 15.903 1.00 93.00 411 PHE A CA 1
ATOM 3289 C C . PHE A 1 411 ? -18.269 -5.168 14.810 1.00 93.00 411 PHE A C 1
ATOM 3291 O O . PHE A 1 411 ? -18.714 -4.052 15.067 1.00 93.00 411 PHE A O 1
ATOM 3298 N N . THR A 1 412 ? -18.439 -5.741 13.614 1.00 89.31 412 THR A N 1
ATOM 3299 C CA . THR A 1 412 ? -19.137 -5.087 12.490 1.00 89.31 412 THR A CA 1
ATOM 3300 C C . THR A 1 412 ? -20.595 -4.780 12.830 1.00 89.31 412 THR A C 1
ATOM 3302 O O . THR A 1 412 ? -21.095 -3.710 12.493 1.00 89.31 412 THR A O 1
ATOM 3305 N N . ALA A 1 413 ? -21.262 -5.681 13.558 1.00 88.56 413 ALA A N 1
ATOM 3306 C CA . ALA A 1 413 ? -22.620 -5.481 14.060 1.00 88.56 413 ALA A CA 1
ATOM 3307 C C . ALA A 1 413 ? -22.719 -4.416 15.174 1.00 88.56 413 ALA A C 1
ATOM 3309 O O . ALA A 1 413 ? -23.821 -4.042 15.569 1.00 88.56 413 ALA A O 1
ATOM 3310 N N . GLY A 1 414 ? -21.588 -3.929 15.698 1.00 88.00 414 GLY A N 1
ATOM 3311 C CA . GLY A 1 414 ? -21.539 -3.022 16.846 1.00 88.00 414 GLY A CA 1
ATOM 3312 C C . GLY A 1 414 ? -21.797 -3.710 18.188 1.00 88.00 414 GLY A C 1
ATOM 3313 O O . GLY A 1 414 ? -21.949 -3.030 19.202 1.00 88.00 414 GLY A O 1
ATOM 3314 N N . ASP A 1 415 ? -21.828 -5.047 18.218 1.00 90.25 415 ASP A N 1
ATOM 3315 C CA . ASP A 1 415 ? -22.063 -5.814 19.439 1.00 90.25 415 ASP A CA 1
ATOM 3316 C C . ASP A 1 415 ? -20.806 -5.906 20.322 1.00 90.25 415 ASP A C 1
ATOM 3318 O O . ASP A 1 415 ? -20.927 -6.094 21.530 1.00 90.25 415 ASP A O 1
ATOM 3322 N N . VAL A 1 416 ? -19.607 -5.726 19.766 1.00 93.12 416 VAL A N 1
ATOM 3323 C CA . VAL A 1 416 ? -18.358 -5.603 20.538 1.00 93.12 416 VAL A CA 1
ATOM 3324 C C . VAL A 1 416 ? -17.924 -4.132 20.570 1.00 93.12 416 VAL A C 1
ATOM 3326 O O . VAL A 1 416 ? -17.425 -3.635 19.560 1.00 93.12 416 VAL A O 1
ATOM 3329 N N . PRO A 1 417 ? -18.086 -3.420 21.704 1.00 93.19 417 PRO A N 1
ATOM 3330 C CA . PRO A 1 417 ? -17.666 -2.026 21.839 1.00 93.19 417 PRO A CA 1
ATOM 3331 C C . PRO A 1 417 ? -16.180 -1.780 21.583 1.00 93.19 417 PRO A C 1
ATOM 3333 O O . PRO A 1 417 ? -15.832 -0.774 20.970 1.00 93.19 417 PRO A O 1
ATOM 3336 N N . VAL A 1 418 ? -15.291 -2.659 22.057 1.00 95.94 418 VAL A N 1
ATOM 3337 C CA . VAL A 1 418 ? -13.841 -2.455 21.921 1.00 95.94 418 VAL A CA 1
ATOM 3338 C C . VAL A 1 418 ? -13.161 -3.702 21.386 1.00 95.94 418 VAL A C 1
ATOM 3340 O O . VAL A 1 418 ? -13.256 -4.773 21.983 1.00 95.94 418 VAL A O 1
ATOM 3343 N N . LEU A 1 419 ? -12.415 -3.545 20.295 1.00 96.44 419 LEU A N 1
ATOM 3344 C CA . LEU A 1 419 ? -11.614 -4.606 19.696 1.00 96.44 419 LEU A CA 1
ATOM 3345 C C . LEU A 1 419 ? -10.131 -4.230 19.714 1.00 96.44 419 LEU A C 1
ATOM 3347 O O . LEU A 1 419 ? -9.726 -3.229 19.126 1.00 96.44 419 LEU A O 1
ATOM 3351 N N . PHE A 1 420 ? -9.305 -5.053 20.358 1.00 97.00 420 PHE A N 1
ATOM 3352 C CA . PHE A 1 420 ? -7.848 -4.943 20.278 1.00 97.00 420 PHE A CA 1
ATOM 3353 C C . PHE A 1 420 ? -7.316 -5.790 19.127 1.00 97.00 420 PHE A C 1
ATOM 3355 O O . PHE A 1 420 ? -7.715 -6.937 18.968 1.00 97.00 420 PHE A O 1
ATOM 3362 N N . THR A 1 421 ? -6.376 -5.278 18.344 1.00 95.25 421 THR A N 1
ATOM 3363 C CA . THR A 1 421 ? -5.851 -5.997 17.183 1.00 95.25 421 THR A CA 1
ATOM 3364 C C . THR A 1 421 ? -4.369 -5.750 16.937 1.00 95.25 421 THR A C 1
ATOM 3366 O O . THR A 1 421 ? -3.821 -4.725 17.333 1.00 95.25 421 THR A O 1
ATOM 3369 N N . THR A 1 422 ? -3.702 -6.678 16.252 1.00 92.31 422 THR A N 1
ATOM 3370 C CA . THR A 1 422 ? -2.393 -6.412 15.640 1.00 92.31 422 THR A CA 1
ATOM 3371 C C . THR A 1 422 ? -2.529 -5.566 14.370 1.00 92.31 422 THR A C 1
ATOM 3373 O O . THR A 1 422 ? -3.598 -5.522 13.753 1.00 92.31 422 THR A O 1
ATOM 3376 N N . SER A 1 423 ? -1.434 -4.927 13.944 1.00 82.44 423 SER A N 1
ATOM 3377 C CA . SER A 1 423 ? -1.361 -4.131 12.703 1.00 82.44 423 SER A CA 1
ATOM 3378 C C . SER A 1 423 ? -1.783 -4.907 11.450 1.00 82.44 423 SER A C 1
ATOM 3380 O O . SER A 1 423 ? -2.298 -4.318 10.509 1.00 82.44 423 SER A O 1
ATOM 3382 N N . THR A 1 424 ? -1.674 -6.239 11.458 1.00 75.00 424 THR A N 1
ATOM 3383 C CA . THR A 1 424 ? -2.118 -7.108 10.356 1.00 75.00 424 THR A CA 1
ATOM 3384 C C . THR A 1 424 ? -3.587 -6.918 9.972 1.00 75.00 424 THR A C 1
ATOM 3386 O O . THR A 1 424 ? -3.924 -7.125 8.818 1.00 75.00 424 THR A O 1
ATOM 3389 N N . LEU A 1 425 ? -4.466 -6.516 10.898 1.00 77.50 425 LEU A N 1
ATOM 3390 C CA . LEU A 1 425 ? -5.883 -6.261 10.592 1.00 77.50 425 LEU A CA 1
ATOM 3391 C C . LEU A 1 425 ? -6.099 -4.935 9.861 1.00 77.50 425 LEU A C 1
ATOM 3393 O O . LEU A 1 425 ? -7.063 -4.792 9.113 1.00 77.50 425 LEU A O 1
ATOM 3397 N N . ALA A 1 426 ? -5.171 -3.980 10.006 1.00 65.56 426 ALA A N 1
ATOM 3398 C CA . ALA A 1 426 ? -5.185 -2.764 9.198 1.00 65.56 426 ALA A CA 1
ATOM 3399 C C . ALA A 1 426 ? -5.080 -3.093 7.701 1.00 65.56 426 ALA A C 1
ATOM 3401 O O . ALA A 1 426 ? -5.459 -2.277 6.867 1.00 65.56 426 ALA A O 1
ATOM 3402 N N . MET A 1 427 ? -4.632 -4.305 7.368 1.00 66.94 427 MET A N 1
ATOM 3403 C CA . MET A 1 427 ? -4.395 -4.806 6.029 1.00 66.94 427 MET A CA 1
ATOM 3404 C C . MET A 1 427 ? -5.403 -5.917 5.689 1.00 66.94 427 MET A C 1
ATOM 3406 O O . MET A 1 427 ? -5.202 -7.074 6.036 1.00 66.94 427 MET A O 1
ATOM 3410 N N . GLY A 1 428 ? -6.484 -5.578 4.979 1.00 60.44 428 GLY A N 1
ATOM 3411 C CA . GLY A 1 428 ? -7.334 -6.575 4.306 1.00 60.44 428 GLY A CA 1
ATOM 3412 C C . GLY A 1 428 ? -8.617 -7.033 4.997 1.00 60.44 428 GLY A C 1
ATOM 3413 O O . GLY A 1 428 ? -9.250 -7.951 4.490 1.00 60.44 428 GLY A O 1
ATOM 3414 N N . VAL A 1 429 ? -9.053 -6.400 6.091 1.00 69.62 429 VAL A N 1
ATOM 3415 C CA . VAL A 1 429 ? -10.418 -6.596 6.615 1.00 69.62 429 VAL A CA 1
ATOM 3416 C C . VAL A 1 429 ? -11.095 -5.243 6.790 1.00 69.62 429 VAL A C 1
ATOM 3418 O O . VAL A 1 429 ? -10.514 -4.311 7.347 1.00 69.62 429 VAL A O 1
ATOM 3421 N N . ASN A 1 430 ? -12.322 -5.104 6.290 1.00 73.06 430 ASN A N 1
ATOM 3422 C CA . ASN A 1 430 ? -13.078 -3.861 6.394 1.00 73.06 430 ASN A CA 1
ATOM 3423 C C . ASN A 1 430 ? -13.800 -3.754 7.746 1.00 73.06 430 ASN A C 1
ATOM 3425 O O . ASN A 1 430 ? -15.000 -3.990 7.832 1.00 73.06 430 ASN A O 1
ATOM 3429 N N . LEU A 1 431 ? -13.058 -3.393 8.796 1.00 83.50 431 LEU A N 1
ATOM 3430 C CA . LEU A 1 431 ? -13.600 -3.141 10.136 1.00 83.50 431 LEU A CA 1
ATOM 3431 C C . LEU A 1 431 ? -13.469 -1.658 10.504 1.00 83.50 431 LEU A C 1
ATOM 3433 O O . LEU A 1 431 ? -12.505 -1.276 11.173 1.00 83.50 431 LEU A O 1
ATOM 3437 N N . PRO A 1 432 ? -14.391 -0.798 10.038 1.00 86.81 432 PRO A N 1
ATOM 3438 C CA . PRO A 1 432 ? -14.375 0.608 10.400 1.00 86.81 432 PRO A CA 1
ATOM 3439 C C . PRO A 1 432 ? -14.846 0.814 11.847 1.00 86.81 432 PRO A C 1
ATOM 3441 O O . PRO A 1 432 ? -15.788 0.172 12.312 1.00 86.81 432 PRO A O 1
ATOM 3444 N N . ALA A 1 433 ? -14.218 1.749 12.554 1.00 93.44 433 ALA A N 1
ATOM 3445 C CA . ALA A 1 433 ? -14.530 2.100 13.938 1.00 93.44 433 ALA A CA 1
ATOM 3446 C C . ALA A 1 433 ? -14.665 3.617 14.099 1.00 93.44 433 ALA A C 1
ATOM 3448 O O . ALA A 1 433 ? -14.056 4.382 13.352 1.00 93.44 433 ALA A O 1
ATOM 3449 N N . HIS A 1 434 ? -15.442 4.070 15.084 1.00 94.81 434 HIS A N 1
ATOM 3450 C CA . HIS A 1 434 ? -15.542 5.503 15.376 1.00 94.81 434 HIS A CA 1
ATOM 3451 C C . HIS A 1 434 ? -14.240 6.031 15.994 1.00 94.81 434 HIS A C 1
ATOM 3453 O O . HIS A 1 434 ? -13.744 7.088 15.606 1.00 94.81 434 HIS A O 1
ATOM 3459 N N . LEU A 1 435 ? -13.670 5.270 16.931 1.00 96.69 435 LEU A N 1
ATOM 3460 C CA . LEU A 1 435 ? -12.378 5.559 17.542 1.00 96.69 435 LEU A CA 1
ATOM 3461 C C . LEU A 1 435 ? -11.338 4.551 17.054 1.00 96.69 435 LEU A C 1
ATOM 3463 O O . LEU A 1 435 ? -11.517 3.348 17.219 1.00 96.69 435 LEU A O 1
ATOM 3467 N N . VAL A 1 436 ? -10.222 5.036 16.520 1.00 96.88 436 VAL A N 1
ATOM 3468 C CA . VAL A 1 436 ? -9.019 4.227 16.305 1.00 96.88 436 VAL A CA 1
ATOM 3469 C C . VAL A 1 436 ? -7.932 4.682 17.265 1.00 96.88 436 VAL A C 1
ATOM 3471 O O . VAL A 1 436 ? -7.598 5.864 17.314 1.00 96.88 436 VAL A O 1
ATOM 3474 N N . VAL A 1 437 ? -7.348 3.746 18.006 1.00 97.88 437 VAL A N 1
ATOM 3475 C CA . VAL A 1 437 ? -6.209 4.007 18.891 1.00 97.88 437 VAL A CA 1
ATOM 3476 C C . VAL A 1 437 ? -5.000 3.232 18.388 1.00 97.88 437 VAL A C 1
ATOM 3478 O O . VAL A 1 437 ? -5.060 2.016 18.248 1.00 97.88 437 VAL A O 1
ATOM 3481 N N . ILE A 1 438 ? -3.886 3.917 18.151 1.00 97.50 438 ILE A N 1
ATOM 3482 C CA . ILE A 1 438 ? -2.596 3.292 17.849 1.00 97.50 438 ILE A CA 1
ATOM 3483 C C . ILE A 1 438 ? -1.787 3.282 19.144 1.00 97.50 438 ILE A C 1
ATOM 3485 O O . ILE A 1 438 ? -1.283 4.320 19.587 1.00 97.50 438 ILE A O 1
ATOM 3489 N N . LYS A 1 439 ? -1.731 2.114 19.797 1.00 96.06 439 LYS A N 1
ATOM 3490 C CA . LYS A 1 439 ? -1.041 1.929 21.075 1.00 96.06 439 LYS A CA 1
ATOM 3491 C C . LYS A 1 439 ? 0.440 1.659 20.830 1.00 96.06 439 LYS A C 1
ATOM 3493 O O . LYS A 1 439 ? 0.799 0.593 20.330 1.00 96.06 439 LYS A O 1
ATOM 3498 N N . SER A 1 440 ? 1.279 2.591 21.282 1.00 94.00 440 SER A N 1
ATOM 3499 C CA . SER A 1 440 ? 2.711 2.638 20.976 1.00 94.00 440 SER A CA 1
ATOM 3500 C C . SER A 1 440 ? 2.973 2.857 19.483 1.00 94.00 440 SER A C 1
ATOM 3502 O O . SER A 1 440 ? 2.156 2.543 18.622 1.00 94.00 440 SER A O 1
ATOM 3504 N N . THR A 1 441 ? 4.141 3.403 19.164 1.00 94.00 441 THR A N 1
ATOM 3505 C CA . THR A 1 441 ? 4.566 3.646 17.778 1.00 94.00 441 THR A CA 1
ATOM 3506 C C . THR A 1 441 ? 5.779 2.811 17.373 1.00 94.00 441 THR A C 1
ATOM 3508 O O . THR A 1 441 ? 6.380 3.051 16.331 1.00 94.00 441 THR A O 1
ATOM 3511 N N . VAL A 1 442 ? 6.144 1.831 18.201 1.00 91.88 442 VAL A N 1
ATOM 3512 C CA . VAL A 1 442 ? 7.298 0.949 18.009 1.00 91.88 442 VAL A CA 1
ATOM 3513 C C . VAL A 1 442 ? 6.832 -0.500 18.020 1.00 91.88 442 VAL A C 1
ATOM 3515 O O . VAL A 1 442 ? 6.004 -0.891 18.846 1.00 91.88 442 VAL A O 1
ATOM 3518 N N . HIS A 1 443 ? 7.390 -1.300 17.119 1.00 90.56 443 HIS A N 1
ATOM 3519 C CA . HIS A 1 443 ? 7.139 -2.731 17.017 1.00 90.56 443 HIS A CA 1
ATOM 3520 C C . HIS A 1 443 ? 8.450 -3.503 16.865 1.00 90.56 443 HIS A C 1
ATOM 3522 O O . HIS A 1 443 ? 9.504 -2.932 16.593 1.00 90.56 443 HIS A O 1
ATOM 3528 N N . TYR A 1 444 ? 8.385 -4.812 17.092 1.00 86.75 444 TYR A N 1
ATOM 3529 C CA . TYR A 1 444 ? 9.529 -5.700 16.932 1.00 86.75 444 TYR A CA 1
ATOM 3530 C C . TYR A 1 444 ? 9.478 -6.354 15.551 1.00 86.75 444 TYR A C 1
ATOM 3532 O O . TYR A 1 444 ? 8.544 -7.107 15.266 1.00 86.75 444 TYR A O 1
ATOM 3540 N N . ALA A 1 445 ? 10.466 -6.068 14.710 1.00 82.50 445 ALA A N 1
ATOM 3541 C CA . ALA A 1 445 ? 10.600 -6.612 13.363 1.00 82.50 445 ALA A CA 1
ATOM 3542 C C . ALA A 1 445 ? 12.081 -6.834 13.030 1.00 82.50 445 ALA A C 1
ATOM 3544 O O . ALA A 1 445 ? 12.947 -6.088 13.477 1.00 82.50 445 ALA A O 1
ATOM 3545 N N . GLY A 1 446 ? 12.389 -7.900 12.284 1.00 78.19 446 GLY A N 1
ATOM 3546 C CA . GLY A 1 446 ? 13.766 -8.181 11.852 1.00 78.19 446 GLY A CA 1
ATOM 3547 C C . GLY A 1 446 ? 14.773 -8.351 12.998 1.00 78.19 446 GLY A C 1
ATOM 3548 O O . GLY A 1 446 ? 15.938 -8.007 12.849 1.00 78.19 446 GLY A O 1
ATOM 3549 N N . GLY A 1 447 ? 14.329 -8.825 14.166 1.00 83.81 447 GLY A N 1
ATOM 3550 C CA . GLY A 1 447 ? 15.196 -8.999 15.334 1.00 83.81 447 GLY A CA 1
ATOM 3551 C C . GLY A 1 447 ? 15.413 -7.733 16.176 1.00 83.81 447 GLY A C 1
ATOM 3552 O O . GLY A 1 447 ? 16.046 -7.813 17.231 1.00 83.81 447 GLY A O 1
ATOM 3553 N N . MET A 1 448 ? 14.866 -6.583 15.769 1.00 88.94 448 MET A N 1
ATOM 3554 C CA . MET A 1 448 ? 15.067 -5.295 16.437 1.00 88.94 448 MET A CA 1
ATOM 3555 C C . MET A 1 448 ? 13.749 -4.552 16.681 1.00 88.94 448 MET A C 1
ATOM 3557 O O . MET A 1 448 ? 12.713 -4.855 16.092 1.00 88.94 448 MET A O 1
ATOM 3561 N N . PHE A 1 449 ? 13.776 -3.572 17.585 1.00 87.69 449 PHE A N 1
ATOM 3562 C CA . PHE A 1 449 ? 12.667 -2.634 17.743 1.00 87.69 449 PHE A CA 1
ATOM 3563 C C . PHE A 1 449 ? 12.828 -1.480 16.761 1.00 87.69 449 PHE A C 1
ATOM 3565 O O . PHE A 1 449 ? 13.864 -0.817 16.752 1.00 87.69 449 PHE A O 1
ATOM 3572 N N . GLN A 1 450 ? 11.787 -1.228 15.978 1.00 90.56 450 GLN A N 1
ATOM 3573 C CA . GLN A 1 450 ? 11.739 -0.145 15.005 1.00 90.56 450 GLN A CA 1
ATOM 3574 C C . GLN A 1 450 ? 10.382 0.560 15.052 1.00 90.56 450 GLN A C 1
ATOM 3576 O O . GLN A 1 450 ? 9.372 -0.010 15.479 1.00 90.56 450 GLN A O 1
ATOM 3581 N N . GLU A 1 451 ? 10.357 1.825 14.647 1.00 90.88 451 GLU A N 1
ATOM 3582 C CA . GLU A 1 451 ? 9.107 2.573 14.523 1.00 90.88 451 GLU A CA 1
ATOM 3583 C C . GLU A 1 451 ? 8.234 2.001 13.398 1.00 90.88 451 GLU A C 1
ATOM 3585 O O . GLU A 1 451 ? 8.732 1.368 12.466 1.00 90.88 451 GLU A O 1
ATOM 3590 N N . TYR A 1 452 ? 6.918 2.192 13.493 1.00 90.00 452 TYR A N 1
ATOM 3591 C CA . TYR A 1 452 ? 6.041 1.913 12.356 1.00 90.00 452 TYR A CA 1
ATOM 3592 C C . TYR A 1 452 ? 6.383 2.818 11.176 1.00 90.00 452 TYR A C 1
ATOM 3594 O O . TYR A 1 452 ? 6.721 3.991 11.359 1.00 90.00 452 TYR A O 1
ATOM 3602 N N . SER A 1 453 ? 6.237 2.280 9.966 1.00 85.00 453 SER A N 1
ATOM 3603 C CA . SER A 1 453 ? 6.277 3.111 8.770 1.00 85.00 453 SER A CA 1
ATOM 3604 C C . SER A 1 453 ? 5.084 4.074 8.768 1.00 85.00 453 SER A C 1
ATOM 3606 O O . SER A 1 453 ? 4.026 3.795 9.342 1.00 85.00 453 SER A O 1
ATOM 3608 N N . GLU A 1 454 ? 5.226 5.210 8.090 1.00 83.56 454 GLU A N 1
ATOM 3609 C CA . GLU A 1 454 ? 4.107 6.136 7.902 1.00 83.56 454 GLU A CA 1
ATOM 3610 C C . GLU A 1 454 ? 2.928 5.450 7.193 1.00 83.56 454 GLU A C 1
ATOM 3612 O O . GLU A 1 454 ? 1.777 5.654 7.574 1.00 83.56 454 GLU A O 1
ATOM 3617 N N . THR A 1 455 ? 3.215 4.573 6.226 1.00 80.25 455 THR A N 1
ATOM 3618 C CA . THR A 1 455 ? 2.217 3.751 5.532 1.00 80.25 455 THR A CA 1
ATOM 3619 C C . THR A 1 455 ? 1.396 2.923 6.521 1.00 80.25 455 THR A C 1
ATOM 3621 O O . THR A 1 455 ? 0.168 2.950 6.463 1.00 80.25 455 THR A O 1
ATOM 3624 N N . ASP A 1 456 ? 2.036 2.237 7.473 1.00 85.75 456 ASP A N 1
ATOM 3625 C CA . ASP A 1 456 ? 1.328 1.428 8.476 1.00 85.75 456 ASP A CA 1
ATOM 3626 C C . ASP A 1 456 ? 0.411 2.285 9.352 1.00 85.75 456 ASP A C 1
ATOM 3628 O O . ASP A 1 456 ? -0.734 1.908 9.618 1.00 85.75 456 ASP A O 1
ATOM 3632 N N . ILE A 1 457 ? 0.891 3.460 9.779 1.00 89.50 457 ILE A N 1
ATOM 3633 C CA . ILE A 1 457 ? 0.082 4.393 10.566 1.00 89.50 457 ILE A CA 1
ATOM 3634 C C . ILE A 1 457 ? -1.130 4.867 9.763 1.00 89.50 457 ILE A C 1
ATOM 3636 O O . ILE A 1 457 ? -2.254 4.791 10.261 1.00 89.50 457 ILE A O 1
ATOM 3640 N N . LEU A 1 458 ? -0.936 5.301 8.517 1.00 84.69 458 LEU A N 1
ATOM 3641 C CA . LEU A 1 458 ? -2.022 5.770 7.657 1.00 84.69 458 LEU A CA 1
ATOM 3642 C C . LEU A 1 458 ? -3.052 4.666 7.371 1.00 84.69 458 LEU A C 1
ATOM 3644 O O . LEU A 1 458 ? -4.253 4.942 7.374 1.00 84.69 458 LEU A O 1
ATOM 3648 N N . GLN A 1 459 ? -2.618 3.413 7.204 1.00 85.00 459 GLN A N 1
ATOM 3649 C CA . GLN A 1 459 ? -3.520 2.266 7.039 1.00 85.00 459 GLN A CA 1
ATOM 3650 C C . GLN A 1 459 ? -4.340 1.993 8.308 1.00 85.00 459 GLN A C 1
ATOM 3652 O O . GLN A 1 459 ? -5.554 1.792 8.229 1.00 85.00 459 GLN A O 1
ATOM 3657 N N . MET A 1 460 ? -3.717 2.052 9.492 1.00 90.88 460 MET A N 1
ATOM 3658 C CA . MET A 1 460 ? -4.428 1.939 10.773 1.00 90.88 460 MET A CA 1
ATOM 3659 C C . MET A 1 460 ? -5.454 3.069 10.939 1.00 90.88 460 MET A C 1
ATOM 3661 O O . MET A 1 460 ? -6.618 2.817 11.251 1.00 90.88 460 MET A O 1
ATOM 3665 N N . MET A 1 461 ? -5.063 4.309 10.644 1.00 88.94 461 MET A N 1
ATOM 3666 C CA . MET A 1 461 ? -5.946 5.481 10.671 1.00 88.94 461 MET A CA 1
ATOM 3667 C C . MET A 1 461 ? -7.079 5.437 9.649 1.00 88.94 461 MET A C 1
ATOM 3669 O O . MET A 1 461 ? -8.147 6.009 9.876 1.00 88.94 461 MET A O 1
ATOM 3673 N N . GLY A 1 462 ? -6.862 4.777 8.513 1.00 86.38 462 GLY A N 1
ATOM 3674 C CA . GLY A 1 462 ? -7.870 4.573 7.477 1.00 86.38 462 GLY A CA 1
ATOM 3675 C C . GLY A 1 462 ? -9.089 3.792 7.969 1.00 86.38 462 GLY A C 1
ATOM 3676 O O . GLY A 1 462 ? -10.153 3.899 7.369 1.00 86.38 462 GLY A O 1
ATOM 3677 N N . ARG A 1 463 ? -8.962 3.060 9.086 1.00 88.81 463 ARG A N 1
ATOM 3678 C CA . ARG A 1 463 ? -10.066 2.348 9.751 1.00 88.81 463 ARG A CA 1
ATOM 3679 C C . ARG A 1 463 ? -10.948 3.256 10.607 1.00 88.81 463 ARG A C 1
ATOM 3681 O O . ARG A 1 463 ? -11.985 2.807 11.085 1.00 88.81 463 ARG A O 1
ATOM 3688 N N . ALA A 1 464 ? -10.562 4.516 10.802 1.00 90.56 464 ALA A N 1
ATOM 3689 C CA . ALA A 1 464 ? -11.383 5.482 11.513 1.00 90.56 464 ALA A CA 1
ATOM 3690 C C . ALA A 1 464 ? -12.477 6.048 10.599 1.00 90.56 464 ALA A C 1
ATOM 3692 O O . ALA A 1 464 ? -12.208 6.552 9.502 1.00 90.56 464 ALA A O 1
ATOM 3693 N N . GLY A 1 465 ? -13.702 6.012 11.112 1.00 89.38 465 GLY A N 1
ATOM 3694 C CA . GLY A 1 465 ? -14.915 6.475 10.459 1.00 89.38 465 GLY A CA 1
ATOM 3695 C C . GLY A 1 465 ? -15.696 5.341 9.817 1.00 89.38 465 GLY A C 1
ATOM 3696 O O . GLY A 1 465 ? -15.186 4.633 8.954 1.00 89.38 465 GLY A O 1
ATOM 3697 N N . ARG A 1 466 ? -16.960 5.201 10.225 1.00 87.56 466 ARG A N 1
ATOM 3698 C CA . ARG A 1 466 ? -17.930 4.287 9.618 1.00 87.56 466 ARG A CA 1
ATOM 3699 C C . ARG A 1 466 ? -18.821 5.086 8.669 1.00 87.56 466 ARG A C 1
ATOM 3701 O O . ARG A 1 466 ? -19.694 5.816 9.151 1.00 87.56 466 ARG A O 1
ATOM 3708 N N . PRO A 1 467 ? -18.617 4.988 7.342 1.00 79.94 467 PRO A N 1
ATOM 3709 C CA . PRO A 1 467 ? -19.510 5.629 6.384 1.00 79.94 467 PRO A CA 1
ATOM 3710 C C . PRO A 1 467 ? -20.961 5.243 6.687 1.00 79.94 467 PRO A C 1
ATOM 3712 O O . PRO A 1 467 ? -21.212 4.102 7.062 1.00 79.94 467 PRO A O 1
ATOM 3715 N N . GLN A 1 468 ? -21.897 6.184 6.541 1.00 82.00 468 GLN A N 1
ATOM 3716 C CA . GLN A 1 468 ? -23.331 6.051 6.872 1.00 82.00 468 GLN A CA 1
ATOM 3717 C C . GLN A 1 468 ? -23.691 6.092 8.369 1.00 82.00 468 GLN A C 1
ATOM 3719 O O . GLN A 1 468 ? -24.822 6.449 8.686 1.00 82.00 468 GLN A O 1
ATOM 3724 N N . PHE A 1 469 ? -22.764 5.791 9.284 1.00 84.75 469 PHE A N 1
ATOM 3725 C CA . PHE A 1 469 ? -23.040 5.785 10.732 1.00 84.75 469 PHE A CA 1
ATOM 3726 C C . PHE A 1 469 ? -22.426 6.973 11.475 1.00 84.75 469 PHE A C 1
ATOM 3728 O O . PHE A 1 469 ? -22.984 7.442 12.466 1.00 84.75 469 PHE A O 1
ATOM 3735 N N . ASP A 1 470 ? -21.267 7.446 11.022 1.00 88.75 470 ASP A N 1
ATOM 3736 C CA . ASP A 1 470 ? -20.506 8.509 11.668 1.00 88.75 470 ASP A CA 1
ATOM 3737 C C . ASP A 1 470 ? -20.359 9.727 10.746 1.00 88.75 470 ASP A C 1
ATOM 3739 O O . ASP A 1 470 ? -20.127 9.593 9.547 1.00 88.75 470 ASP A O 1
ATOM 3743 N N . THR A 1 471 ? -20.452 10.929 11.319 1.00 88.19 471 THR A N 1
ATOM 3744 C CA . THR A 1 471 ? -20.105 12.203 10.656 1.00 88.19 471 THR A CA 1
ATOM 3745 C C . THR A 1 471 ? -18.670 12.627 10.972 1.00 88.19 471 THR A C 1
ATOM 3747 O O . THR A 1 471 ? -17.974 13.216 10.141 1.00 88.19 471 THR A O 1
ATOM 3750 N N . THR A 1 472 ? -18.209 12.277 12.171 1.00 92.25 472 THR A N 1
ATOM 3751 C CA . THR A 1 472 ? -16.850 12.471 12.668 1.00 92.25 472 THR A CA 1
ATOM 3752 C C . THR A 1 472 ? -16.318 11.167 13.253 1.00 92.25 472 THR A C 1
ATOM 3754 O O . THR A 1 472 ? -17.078 10.308 13.702 1.00 92.25 472 THR A O 1
ATOM 3757 N N . ALA A 1 473 ? -15.000 11.013 13.250 1.00 94.62 473 ALA A N 1
ATOM 3758 C CA . ALA A 1 473 ? -14.302 9.915 13.904 1.00 94.62 473 ALA A CA 1
ATOM 3759 C C . ALA A 1 473 ? -12.992 10.414 14.507 1.00 94.62 473 ALA A C 1
ATOM 3761 O O . ALA A 1 473 ? -12.443 11.424 14.063 1.00 94.62 473 ALA A O 1
ATOM 3762 N N . THR A 1 474 ? -12.482 9.715 15.516 1.00 96.62 474 THR A N 1
ATOM 3763 C CA . THR A 1 474 ? -11.270 10.127 16.228 1.00 96.62 474 THR A CA 1
ATOM 3764 C C . THR A 1 474 ? -10.158 9.106 16.037 1.00 96.62 474 THR A C 1
ATOM 3766 O O . THR A 1 474 ? -10.359 7.904 16.187 1.00 96.62 474 THR A O 1
ATOM 3769 N N . VAL A 1 475 ? -8.958 9.593 15.733 1.00 96.12 475 VAL A N 1
ATOM 3770 C CA . VAL A 1 475 ? -7.718 8.819 15.785 1.00 96.12 475 VAL A CA 1
ATOM 3771 C C . VAL A 1 475 ? -6.894 9.320 16.958 1.00 96.12 475 VAL A C 1
ATOM 3773 O O . VAL A 1 475 ? -6.620 10.516 17.051 1.00 96.12 475 VAL A O 1
ATOM 3776 N N . VAL A 1 476 ? -6.436 8.401 17.805 1.00 98.00 476 VAL A N 1
ATOM 3777 C CA . VAL A 1 476 ? -5.500 8.686 18.894 1.00 98.00 476 VAL A CA 1
ATOM 3778 C C . VAL A 1 476 ? -4.208 7.903 18.681 1.00 98.00 476 VAL A C 1
ATOM 3780 O O . VAL A 1 476 ? -4.213 6.675 18.706 1.00 98.00 476 VAL A O 1
ATOM 3783 N N . ILE A 1 477 ? -3.085 8.601 18.517 1.00 97.88 477 ILE A N 1
ATOM 3784 C CA . ILE A 1 477 ? -1.747 7.997 18.514 1.00 97.88 477 ILE A CA 1
ATOM 3785 C C . ILE A 1 477 ? -1.134 8.159 19.895 1.00 97.88 477 ILE A C 1
ATOM 3787 O O . ILE A 1 477 ? -1.003 9.275 20.398 1.00 97.88 477 ILE A O 1
ATOM 3791 N N . MET A 1 478 ? -0.724 7.048 20.499 1.00 97.50 478 MET A N 1
ATOM 3792 C CA . MET A 1 478 ? -0.009 7.044 21.769 1.00 97.50 478 MET A CA 1
ATOM 3793 C C . MET A 1 478 ? 1.465 6.790 21.518 1.00 97.50 478 MET A C 1
ATOM 3795 O O . MET A 1 478 ? 1.864 5.690 21.139 1.00 97.50 478 MET A O 1
ATOM 3799 N N . THR A 1 479 ? 2.280 7.808 21.749 1.00 96.12 479 THR A N 1
ATOM 3800 C CA . THR A 1 479 ? 3.714 7.774 21.469 1.00 96.12 479 THR A CA 1
ATOM 3801 C C . THR A 1 479 ? 4.498 8.353 22.642 1.00 96.12 479 THR A C 1
ATOM 3803 O O . THR A 1 479 ? 3.928 8.713 23.675 1.00 96.12 479 THR A O 1
ATOM 3806 N N . ARG A 1 480 ? 5.823 8.408 22.539 1.00 94.88 480 ARG A N 1
ATOM 3807 C CA . ARG A 1 480 ? 6.653 9.043 23.566 1.00 94.88 480 ARG A CA 1
ATOM 3808 C C . ARG A 1 480 ? 6.544 10.555 23.453 1.00 94.88 480 ARG A C 1
ATOM 3810 O O . ARG A 1 480 ? 6.282 11.083 22.378 1.00 94.88 480 ARG A O 1
ATOM 3817 N N . ILE A 1 481 ? 6.808 11.268 24.544 1.00 94.62 481 ILE A N 1
ATOM 3818 C CA . ILE A 1 481 ? 6.869 12.739 24.506 1.00 94.62 481 ILE A CA 1
ATOM 3819 C C . ILE A 1 481 ? 7.844 13.221 23.420 1.00 94.62 481 ILE A C 1
ATOM 3821 O O . ILE A 1 481 ? 7.512 14.140 22.684 1.00 94.62 481 ILE A O 1
ATOM 3825 N N . GLN A 1 482 ? 8.992 12.554 23.263 1.00 92.81 482 GLN A N 1
ATOM 3826 C CA . GLN A 1 482 ? 10.029 12.945 22.302 1.00 92.81 482 GLN A CA 1
ATOM 3827 C C . GLN A 1 482 ? 9.599 12.798 20.835 1.00 92.81 482 GLN A C 1
ATOM 3829 O O . GLN A 1 482 ? 10.087 13.525 19.981 1.00 92.81 482 GLN A O 1
ATOM 3834 N N . THR A 1 483 ? 8.701 11.861 20.531 1.00 93.25 483 THR A N 1
ATOM 3835 C CA . THR A 1 483 ? 8.241 11.575 19.162 1.00 93.25 483 THR A CA 1
ATOM 3836 C C . THR A 1 483 ? 6.872 12.184 18.863 1.00 93.25 483 THR A C 1
ATOM 3838 O O . THR A 1 483 ? 6.380 12.062 17.744 1.00 93.25 483 THR A O 1
ATOM 3841 N N . LYS A 1 484 ? 6.246 12.867 19.830 1.00 95.00 484 LYS A N 1
ATOM 3842 C CA . LYS A 1 484 ? 4.920 13.480 19.678 1.00 95.00 484 LYS A CA 1
ATOM 3843 C C . LYS A 1 484 ? 4.862 14.446 18.491 1.00 95.00 484 LYS A C 1
ATOM 3845 O O . LYS A 1 484 ? 3.937 14.355 17.684 1.00 95.00 484 LYS A O 1
ATOM 3850 N N . ASP A 1 485 ? 5.845 15.332 18.366 1.00 93.25 485 ASP A N 1
ATOM 3851 C CA . ASP A 1 485 ? 5.847 16.358 17.317 1.00 93.25 485 ASP A CA 1
ATOM 3852 C C . ASP A 1 485 ? 6.047 15.738 15.931 1.00 93.25 485 ASP A C 1
ATOM 3854 O O . ASP A 1 485 ? 5.328 16.089 15.000 1.00 93.25 485 ASP A O 1
ATOM 3858 N N . LYS A 1 486 ? 6.917 14.722 15.825 1.00 91.56 486 LYS A N 1
ATOM 3859 C CA . LYS A 1 486 ? 7.108 13.921 14.604 1.00 91.56 486 LYS A CA 1
ATOM 3860 C C . LYS A 1 486 ? 5.784 13.337 14.105 1.00 91.56 486 LYS A C 1
ATOM 3862 O O . LYS A 1 486 ? 5.420 13.530 12.950 1.00 91.56 486 LYS A O 1
ATOM 3867 N N . TYR A 1 487 ? 5.042 12.646 14.974 1.00 92.62 487 TYR A N 1
ATOM 3868 C CA . TYR A 1 487 ? 3.756 12.063 14.581 1.00 92.62 487 TYR A CA 1
ATOM 3869 C C . TYR A 1 487 ? 2.699 13.137 14.308 1.00 92.62 487 TYR A C 1
ATOM 3871 O O . TYR A 1 487 ? 1.888 12.950 13.414 1.00 92.62 487 TYR A O 1
ATOM 3879 N N . THR A 1 488 ? 2.724 14.273 15.009 1.00 92.00 488 THR A N 1
ATOM 3880 C CA . THR A 1 488 ? 1.802 15.390 14.733 1.00 92.00 488 THR A CA 1
ATOM 3881 C C . THR A 1 488 ? 2.019 15.944 13.319 1.00 92.00 488 THR A C 1
ATOM 3883 O O . THR A 1 488 ? 1.070 16.006 12.546 1.00 92.00 488 THR A O 1
ATOM 3886 N N . GLN A 1 489 ? 3.270 16.217 12.934 1.00 87.19 489 GLN A N 1
ATOM 3887 C CA . GLN A 1 489 ? 3.621 16.697 11.588 1.00 87.19 489 GLN A CA 1
ATOM 3888 C C . GLN A 1 489 ? 3.292 15.677 10.490 1.00 87.19 489 GLN A C 1
ATOM 3890 O O . GLN A 1 489 ? 2.773 16.035 9.431 1.00 87.19 489 GLN A O 1
ATOM 3895 N N . MET A 1 490 ? 3.527 14.390 10.763 1.00 86.12 490 MET A N 1
ATOM 3896 C CA . MET A 1 490 ? 3.145 13.299 9.865 1.00 86.12 490 MET A CA 1
ATOM 3897 C C . MET A 1 490 ? 1.631 13.284 9.603 1.00 86.12 490 MET A C 1
ATOM 3899 O O . MET A 1 490 ? 1.197 13.092 8.470 1.00 86.12 490 MET A O 1
ATOM 3903 N N . LEU A 1 491 ? 0.816 13.527 10.635 1.00 83.88 491 LEU A N 1
ATOM 3904 C CA . LEU A 1 491 ? -0.643 13.561 10.520 1.00 83.88 491 LEU A CA 1
ATOM 3905 C C . LEU A 1 491 ? -1.180 14.769 9.752 1.00 83.88 491 LEU A C 1
ATOM 3907 O O . LEU A 1 491 ? -2.261 14.662 9.159 1.00 83.88 491 LEU A O 1
ATOM 3911 N N . ASP A 1 492 ? -0.436 15.870 9.734 1.00 79.69 492 ASP A N 1
ATOM 3912 C CA . ASP A 1 492 ? -0.765 17.068 8.961 1.00 79.69 492 ASP A CA 1
ATOM 3913 C C . ASP A 1 492 ? -0.454 16.900 7.463 1.00 79.69 492 ASP A C 1
ATOM 3915 O O . ASP A 1 492 ? -0.930 17.682 6.643 1.00 79.69 492 ASP A O 1
ATOM 3919 N N . GLY A 1 493 ? 0.280 15.847 7.076 1.00 70.25 493 GLY A N 1
ATOM 3920 C CA . GLY A 1 493 ? 0.508 15.501 5.671 1.00 70.25 493 GLY A CA 1
ATOM 3921 C C . GLY A 1 493 ? 1.381 16.513 4.926 1.00 70.25 493 GLY A C 1
ATOM 3922 O O . GLY A 1 493 ? 1.220 16.697 3.723 1.00 70.25 493 GLY A O 1
ATOM 3923 N N . VAL A 1 494 ? 2.293 17.186 5.633 1.00 67.31 494 VAL A N 1
ATOM 3924 C CA . VAL A 1 494 ? 3.169 18.223 5.056 1.00 67.31 494 VAL A CA 1
ATOM 3925 C C . VAL A 1 494 ? 4.384 17.615 4.340 1.00 67.31 494 VAL A C 1
ATOM 3927 O O . VAL A 1 494 ? 4.988 18.259 3.484 1.00 67.31 494 VAL A O 1
ATOM 3930 N N . HIS A 1 495 ? 4.749 16.368 4.651 1.00 75.25 495 HIS A N 1
ATOM 3931 C CA . HIS A 1 495 ? 5.970 15.758 4.129 1.00 75.25 495 HIS A CA 1
ATOM 3932 C C . HIS A 1 495 ? 5.842 15.350 2.660 1.00 75.25 495 HIS A C 1
ATOM 3934 O O . HIS A 1 495 ? 5.109 14.429 2.297 1.00 75.25 495 HIS A O 1
ATOM 3940 N N . THR A 1 496 ? 6.619 16.028 1.824 1.00 86.94 496 THR A N 1
ATOM 3941 C CA . THR A 1 496 ? 6.832 15.696 0.417 1.00 86.94 496 THR A CA 1
ATOM 3942 C C . THR A 1 496 ? 7.267 14.241 0.250 1.00 86.94 496 THR A C 1
ATOM 3944 O O . THR A 1 496 ? 8.121 13.750 0.988 1.00 86.94 496 THR A O 1
ATOM 3947 N N . ILE A 1 497 ? 6.703 13.552 -0.742 1.00 90.75 497 ILE A N 1
ATOM 3948 C CA . ILE A 1 497 ? 7.115 12.190 -1.086 1.00 90.75 497 ILE A CA 1
ATOM 3949 C C . ILE A 1 497 ? 8.460 12.249 -1.809 1.00 90.75 497 ILE A C 1
ATOM 3951 O O . ILE A 1 497 ? 8.594 12.921 -2.836 1.00 90.75 497 ILE A O 1
ATOM 3955 N N . GLU A 1 498 ? 9.424 11.500 -1.282 1.00 92.00 498 GLU A N 1
ATOM 3956 C CA . GLU A 1 498 ? 10.760 11.306 -1.842 1.00 92.00 498 GLU A CA 1
ATOM 3957 C C . GLU A 1 498 ? 10.928 9.888 -2.406 1.00 92.00 498 GLU A C 1
ATOM 3959 O O . GLU A 1 498 ? 10.168 8.982 -2.069 1.00 92.00 498 GLU A O 1
ATOM 3964 N N . SER A 1 499 ? 11.926 9.690 -3.268 1.00 92.75 499 SER A N 1
ATOM 3965 C CA . SER A 1 499 ? 12.293 8.374 -3.793 1.00 92.75 499 SER A CA 1
ATOM 3966 C C . SER A 1 499 ? 13.233 7.640 -2.837 1.00 92.75 499 SER A C 1
ATOM 3968 O O . SER A 1 499 ? 14.221 8.203 -2.357 1.00 92.75 499 SER A O 1
ATOM 3970 N N . SER A 1 500 ? 13.000 6.342 -2.651 1.00 91.81 500 SER A N 1
ATOM 3971 C CA . SER A 1 500 ? 13.922 5.440 -1.947 1.00 91.81 500 SER A CA 1
ATOM 3972 C C . SER A 1 500 ? 14.845 4.643 -2.881 1.00 91.81 500 SER A C 1
ATOM 3974 O O . SER A 1 500 ? 15.682 3.876 -2.407 1.00 91.81 500 SER A O 1
ATOM 3976 N N . LEU A 1 501 ? 14.774 4.854 -4.205 1.00 91.06 501 LEU A N 1
ATOM 3977 C CA . LEU A 1 501 ? 15.531 4.073 -5.196 1.00 91.06 501 LEU A CA 1
ATOM 3978 C C . LEU A 1 501 ? 17.052 4.162 -5.009 1.00 91.06 501 LEU A C 1
ATOM 3980 O O . LEU A 1 501 ? 17.755 3.175 -5.190 1.00 91.06 501 LEU A O 1
ATOM 3984 N N . HIS A 1 502 ? 17.573 5.316 -4.589 1.00 87.88 502 HIS A N 1
ATOM 3985 C CA . HIS A 1 502 ? 19.007 5.526 -4.354 1.00 87.88 502 HIS A CA 1
ATOM 3986 C C . HIS A 1 502 ? 19.619 4.583 -3.296 1.00 87.88 502 HIS A C 1
ATOM 3988 O O . HIS A 1 502 ? 20.836 4.402 -3.279 1.00 87.88 502 HIS A O 1
ATOM 3994 N N . LYS A 1 503 ? 18.803 3.968 -2.428 1.00 87.00 503 LYS A N 1
ATOM 3995 C CA . LYS A 1 503 ? 19.255 3.002 -1.412 1.00 87.00 503 LYS A CA 1
ATOM 3996 C C . LYS A 1 503 ? 19.504 1.602 -1.986 1.00 87.00 503 LYS A C 1
ATOM 3998 O O . LYS A 1 503 ? 20.343 0.884 -1.458 1.00 87.00 503 LYS A O 1
ATOM 4003 N N . HIS A 1 504 ? 18.816 1.247 -3.074 1.00 88.56 504 HIS A N 1
ATOM 4004 C CA . HIS A 1 504 ? 18.821 -0.093 -3.686 1.00 88.56 504 HIS A CA 1
ATOM 4005 C C . HIS A 1 504 ? 19.100 -0.056 -5.199 1.00 88.56 504 HIS A C 1
ATOM 4007 O O . HIS A 1 504 ? 18.728 -0.955 -5.955 1.00 88.56 504 HIS A O 1
ATOM 4013 N N . LEU A 1 505 ? 19.712 1.031 -5.681 1.00 89.19 505 LEU A N 1
ATOM 4014 C CA . LEU A 1 505 ? 19.884 1.268 -7.112 1.00 89.19 505 LEU A CA 1
ATOM 4015 C C . LEU A 1 505 ? 20.749 0.181 -7.765 1.00 89.19 505 LEU A C 1
ATOM 4017 O O . LEU A 1 505 ? 20.447 -0.243 -8.875 1.00 89.19 505 LEU A O 1
ATOM 4021 N N . VAL A 1 506 ? 21.802 -0.287 -7.090 1.00 90.44 506 VAL A N 1
ATOM 4022 C CA . VAL A 1 506 ? 22.750 -1.278 -7.632 1.00 90.44 506 VAL A CA 1
ATOM 4023 C C . VAL A 1 506 ? 22.041 -2.577 -8.017 1.00 90.44 506 VAL A C 1
ATOM 4025 O O . VAL A 1 506 ? 22.252 -3.101 -9.111 1.00 90.44 506 VAL A O 1
ATOM 4028 N N . GLU A 1 507 ? 21.168 -3.072 -7.143 1.00 91.31 507 GLU A N 1
ATOM 4029 C CA . GLU A 1 507 ? 20.390 -4.290 -7.347 1.00 91.31 507 GLU A CA 1
ATOM 4030 C C . GLU A 1 507 ? 19.460 -4.173 -8.555 1.00 91.31 507 GLU A C 1
ATOM 4032 O O . GLU A 1 507 ? 19.377 -5.089 -9.381 1.00 91.31 507 GLU A O 1
ATOM 4037 N N . HIS A 1 508 ? 18.769 -3.039 -8.669 1.00 91.06 508 HIS A N 1
ATOM 4038 C CA . HIS A 1 508 ? 17.830 -2.796 -9.757 1.00 91.06 508 HIS A CA 1
ATOM 4039 C C . HIS A 1 508 ? 18.542 -2.581 -11.094 1.00 91.06 508 HIS A C 1
ATOM 4041 O O . HIS A 1 508 ? 18.092 -3.113 -12.104 1.00 91.06 508 HIS A O 1
ATOM 4047 N N . LEU A 1 509 ? 19.692 -1.903 -11.107 1.00 90.62 509 LEU A N 1
ATOM 4048 C CA . LEU A 1 509 ? 20.501 -1.752 -12.317 1.00 90.62 509 LEU A CA 1
ATOM 4049 C C . LEU A 1 509 ? 21.011 -3.083 -12.848 1.00 90.62 509 LEU A C 1
ATOM 4051 O O . LEU A 1 509 ? 20.909 -3.332 -14.046 1.00 90.62 509 LEU A O 1
ATOM 4055 N N . ASN A 1 510 ? 21.512 -3.951 -11.965 1.00 92.12 510 ASN A N 1
ATOM 4056 C CA . ASN A 1 510 ? 21.880 -5.304 -12.361 1.00 92.12 510 ASN A CA 1
ATOM 4057 C C . ASN A 1 510 ? 20.681 -6.010 -13.011 1.00 92.12 510 ASN A C 1
ATOM 4059 O O . ASN A 1 510 ? 20.804 -6.529 -14.114 1.00 92.12 510 ASN A O 1
ATOM 4063 N N . ALA A 1 511 ? 19.503 -5.962 -12.383 1.00 90.38 511 ALA A N 1
ATOM 4064 C CA . ALA A 1 511 ? 18.305 -6.599 -12.925 1.00 90.38 511 ALA A CA 1
ATOM 4065 C C . ALA A 1 511 ? 17.903 -6.070 -14.314 1.00 90.38 511 ALA A C 1
ATOM 4067 O O . ALA A 1 511 ? 17.613 -6.876 -15.196 1.00 90.38 511 ALA A O 1
ATOM 4068 N N . GLU A 1 512 ? 17.928 -4.754 -14.537 1.00 89.75 512 GLU A N 1
ATOM 4069 C CA . GLU A 1 512 ? 17.596 -4.164 -15.842 1.00 89.75 512 GLU A CA 1
ATOM 4070 C C . GLU A 1 512 ? 18.619 -4.495 -16.939 1.00 89.75 512 GLU A C 1
ATOM 4072 O O . GLU A 1 512 ? 18.239 -4.646 -18.101 1.00 89.75 512 GLU A O 1
ATOM 4077 N N . ILE A 1 513 ? 19.900 -4.652 -16.583 1.00 89.88 513 ILE A N 1
ATOM 4078 C CA . ILE A 1 513 ? 20.943 -5.114 -17.512 1.00 89.88 513 ILE A CA 1
ATOM 4079 C C . ILE A 1 513 ? 20.721 -6.589 -17.871 1.00 89.88 513 ILE A C 1
ATOM 4081 O O . ILE A 1 513 ? 20.770 -6.951 -19.042 1.00 89.88 513 ILE A O 1
ATOM 4085 N N . ILE A 1 514 ? 20.418 -7.451 -16.888 1.00 88.44 514 ILE A N 1
ATOM 4086 C CA . ILE A 1 514 ? 20.100 -8.870 -17.141 1.00 88.44 514 ILE A CA 1
ATOM 4087 C C . ILE A 1 514 ? 18.864 -9.020 -18.042 1.00 88.44 514 ILE A C 1
ATOM 4089 O O . ILE A 1 514 ? 18.799 -9.952 -18.846 1.00 88.44 514 ILE A O 1
ATOM 4093 N N . LEU A 1 515 ? 17.894 -8.114 -17.907 1.00 82.94 515 LEU A N 1
ATOM 4094 C CA . LEU A 1 515 ? 16.673 -8.081 -18.711 1.00 82.94 515 LEU A CA 1
ATOM 4095 C C . LEU A 1 515 ? 16.864 -7.525 -20.126 1.00 82.94 515 LEU A C 1
ATOM 4097 O O . LEU A 1 515 ? 15.916 -7.546 -20.910 1.00 82.94 515 LEU A O 1
ATOM 4101 N N . ASN A 1 516 ? 18.057 -7.018 -20.450 1.00 84.06 516 ASN A N 1
ATOM 4102 C CA . ASN A 1 516 ? 18.332 -6.242 -21.658 1.00 84.06 516 ASN A CA 1
ATOM 4103 C C . ASN A 1 516 ? 17.427 -5.003 -21.811 1.00 84.06 516 ASN A C 1
ATOM 4105 O O . ASN A 1 516 ? 17.291 -4.475 -22.913 1.00 84.06 516 ASN A O 1
ATOM 4109 N N . THR A 1 517 ? 16.818 -4.513 -20.722 1.00 82.69 517 THR A N 1
ATOM 4110 C CA . THR A 1 517 ? 16.174 -3.190 -20.710 1.00 82.69 517 THR A CA 1
ATOM 4111 C C . THR A 1 517 ? 17.238 -2.105 -20.843 1.00 82.69 517 THR A C 1
ATOM 4113 O O . THR A 1 517 ? 17.019 -1.100 -21.511 1.00 82.69 517 THR A O 1
ATOM 4116 N N . ILE A 1 518 ? 18.391 -2.313 -20.195 1.00 87.19 518 ILE A N 1
ATOM 4117 C CA . ILE A 1 518 ? 19.561 -1.439 -20.258 1.00 87.19 518 ILE A CA 1
ATOM 4118 C C . ILE A 1 518 ? 20.679 -2.172 -20.999 1.00 87.19 518 ILE A C 1
ATOM 4120 O O . ILE A 1 518 ? 21.303 -3.081 -20.457 1.00 87.19 518 ILE A O 1
ATOM 4124 N N . THR A 1 519 ? 20.933 -1.760 -22.238 1.00 86.06 519 THR A N 1
ATOM 4125 C CA . THR A 1 519 ? 21.948 -2.353 -23.125 1.00 86.06 519 THR A CA 1
ATOM 4126 C C . THR A 1 519 ? 23.279 -1.613 -23.087 1.00 86.06 519 THR A C 1
ATOM 4128 O O . THR A 1 519 ? 24.335 -2.222 -23.227 1.00 86.06 519 THR A O 1
ATOM 4131 N N . ASP A 1 520 ? 23.234 -0.305 -22.855 1.00 86.19 520 ASP A N 1
ATOM 4132 C CA . ASP A 1 520 ? 24.379 0.600 -22.916 1.00 86.19 520 ASP A CA 1
ATOM 4133 C C . ASP A 1 520 ? 24.161 1.821 -22.009 1.00 86.19 520 ASP A C 1
ATOM 4135 O O . ASP A 1 520 ? 23.084 2.027 -21.434 1.00 86.19 520 ASP A O 1
ATOM 4139 N N . VAL A 1 521 ? 25.200 2.645 -21.859 1.00 82.94 521 VAL A N 1
ATOM 4140 C CA . VAL A 1 521 ? 25.170 3.826 -20.983 1.00 82.94 521 VAL A CA 1
ATOM 4141 C C . VAL A 1 521 ? 24.091 4.833 -21.389 1.00 82.94 521 VAL A C 1
ATOM 4143 O O . VAL A 1 521 ? 23.488 5.445 -20.507 1.00 82.94 521 VAL A O 1
ATOM 4146 N N . ASN A 1 522 ? 23.804 5.012 -22.681 1.00 82.50 522 ASN A N 1
ATOM 4147 C CA . ASN A 1 522 ? 22.796 5.977 -23.123 1.00 82.50 522 ASN A CA 1
ATOM 4148 C C . ASN A 1 522 ? 21.396 5.517 -22.723 1.00 82.50 522 ASN A C 1
ATOM 4150 O O . ASN A 1 522 ? 20.650 6.298 -22.127 1.00 82.50 522 ASN A O 1
ATOM 4154 N N . VAL A 1 523 ? 21.074 4.242 -22.964 1.00 84.00 523 VAL A N 1
ATOM 4155 C CA . VAL A 1 523 ? 19.800 3.641 -22.536 1.00 84.00 523 VAL A CA 1
ATOM 4156 C C . VAL A 1 523 ? 19.671 3.670 -21.018 1.00 84.00 523 VAL A C 1
ATOM 4158 O O . VAL A 1 523 ? 18.603 3.973 -20.489 1.00 84.00 523 VAL A O 1
ATOM 4161 N N . ALA A 1 524 ? 20.766 3.460 -20.290 1.00 84.06 524 ALA A N 1
ATOM 4162 C CA . ALA A 1 524 ? 20.741 3.575 -18.841 1.00 84.06 524 ALA A CA 1
ATOM 4163 C C . ALA A 1 524 ? 20.420 4.998 -18.356 1.00 84.06 524 ALA A C 1
ATOM 4165 O O . ALA A 1 524 ? 19.668 5.181 -17.398 1.00 84.06 524 ALA A O 1
ATOM 4166 N N . LEU A 1 525 ? 20.948 6.024 -19.031 1.00 82.81 525 LEU A N 1
ATOM 4167 C CA . LEU A 1 525 ? 20.613 7.416 -18.733 1.00 82.81 525 LEU A CA 1
ATOM 4168 C C . LEU A 1 525 ? 19.166 7.754 -19.103 1.00 82.81 525 LEU A C 1
ATOM 4170 O O . LEU A 1 525 ? 18.530 8.523 -18.383 1.00 82.81 525 LEU A O 1
ATOM 4174 N N . GLU A 1 526 ? 18.626 7.208 -20.197 1.00 84.62 526 GLU A N 1
ATOM 4175 C CA . GLU A 1 526 ? 17.191 7.304 -20.510 1.00 84.62 526 GLU A CA 1
ATOM 4176 C C . GLU A 1 526 ? 16.339 6.644 -19.419 1.00 84.62 526 GLU A C 1
ATOM 4178 O O . GLU A 1 526 ? 15.372 7.245 -18.947 1.00 84.62 526 GLU A O 1
ATOM 4183 N N . TRP A 1 527 ? 16.735 5.456 -18.954 1.00 87.81 527 TRP A N 1
ATOM 4184 C CA . TRP A 1 527 ? 16.045 4.745 -17.883 1.00 87.81 527 TRP A CA 1
ATOM 4185 C C . TRP A 1 527 ? 16.026 5.561 -16.589 1.00 87.81 527 TRP A C 1
ATOM 4187 O O . TRP A 1 527 ? 14.951 5.764 -16.032 1.00 87.81 527 TRP A O 1
ATOM 4197 N N . ILE A 1 528 ? 17.156 6.139 -16.162 1.00 86.81 528 ILE A N 1
ATOM 4198 C CA . ILE A 1 528 ? 17.203 7.015 -14.976 1.00 86.81 528 ILE A CA 1
ATOM 4199 C C . ILE A 1 528 ? 16.276 8.217 -15.139 1.00 86.81 528 ILE A C 1
ATOM 4201 O O . ILE A 1 528 ? 15.547 8.542 -14.213 1.00 86.81 528 ILE A O 1
ATOM 4205 N N . ARG A 1 529 ? 16.256 8.872 -16.306 1.00 87.06 529 ARG A N 1
ATOM 4206 C CA . ARG A 1 529 ? 15.347 10.009 -16.550 1.00 87.06 529 ARG A CA 1
ATOM 4207 C C . ARG A 1 529 ? 13.872 9.627 -16.426 1.00 87.06 529 ARG A C 1
ATOM 4209 O O . ARG A 1 529 ? 13.038 10.496 -16.194 1.00 87.06 529 ARG A O 1
ATOM 4216 N N . SER A 1 530 ? 13.547 8.345 -16.580 1.00 88.88 530 SER A N 1
ATOM 4217 C CA . SER A 1 530 ? 12.186 7.840 -16.429 1.00 88.88 530 SER A CA 1
ATOM 4218 C C . SER A 1 530 ? 11.767 7.591 -14.972 1.00 88.88 530 SER A C 1
ATOM 4220 O O . SER A 1 530 ? 10.565 7.420 -14.740 1.00 88.88 530 SER A O 1
ATOM 4222 N N . THR A 1 531 ? 12.709 7.607 -14.018 1.00 92.44 531 THR A N 1
ATOM 4223 C CA . THR A 1 531 ? 12.479 7.290 -12.600 1.00 92.44 531 THR A CA 1
ATOM 4224 C C . THR A 1 531 ? 11.988 8.488 -11.787 1.00 92.44 531 THR A C 1
ATOM 4226 O O . THR A 1 531 ? 12.126 9.650 -12.180 1.00 92.44 531 THR A O 1
ATOM 4229 N N . PHE A 1 532 ? 11.411 8.214 -10.615 1.00 93.94 532 PHE A N 1
ATOM 4230 C CA . PHE A 1 532 ? 10.957 9.257 -9.695 1.00 93.94 532 PHE A CA 1
ATOM 4231 C C . PHE A 1 532 ? 12.137 9.921 -8.974 1.00 93.94 532 PHE A C 1
ATOM 4233 O O . PHE A 1 532 ? 12.122 11.131 -8.734 1.00 93.94 532 PHE A O 1
ATOM 4240 N N . LEU A 1 533 ? 13.202 9.156 -8.710 1.00 91.75 533 LEU A N 1
ATOM 4241 C CA . LEU A 1 533 ? 14.478 9.631 -8.185 1.00 91.75 533 LEU A CA 1
ATOM 4242 C C . LEU A 1 533 ? 15.034 10.774 -9.020 1.00 91.75 533 LEU A C 1
ATOM 4244 O O . LEU A 1 533 ? 15.547 11.729 -8.447 1.00 91.75 533 LEU A O 1
ATOM 4248 N N . TYR A 1 534 ? 14.927 10.701 -10.350 1.00 90.31 534 TYR A N 1
ATOM 4249 C CA . TYR A 1 534 ? 15.370 11.787 -11.215 1.00 90.31 534 TYR A CA 1
ATOM 4250 C C . TYR A 1 534 ? 14.630 13.080 -10.868 1.00 90.31 534 TYR A C 1
ATOM 4252 O O . TYR A 1 534 ? 15.263 14.037 -10.437 1.00 90.31 534 TYR A O 1
ATOM 4260 N N . ILE A 1 535 ? 13.299 13.091 -10.924 1.00 91.00 535 ILE A N 1
ATOM 4261 C CA . ILE A 1 535 ? 12.489 14.286 -10.627 1.00 91.00 535 ILE A CA 1
ATOM 4262 C C . ILE A 1 535 ? 12.791 14.831 -9.229 1.00 91.00 535 ILE A C 1
ATOM 4264 O O . ILE A 1 535 ? 13.029 16.030 -9.053 1.00 91.00 535 ILE A O 1
ATOM 4268 N N . ARG A 1 536 ? 12.842 13.952 -8.225 1.00 91.62 536 ARG A N 1
ATOM 4269 C CA . ARG A 1 536 ? 13.080 14.364 -6.840 1.00 91.62 536 ARG A CA 1
ATOM 4270 C C . ARG A 1 536 ? 14.500 14.845 -6.585 1.00 91.62 536 ARG A C 1
ATOM 4272 O O . ARG A 1 536 ? 14.670 15.809 -5.846 1.00 91.62 536 ARG A O 1
ATOM 4279 N N . ALA A 1 537 ? 15.510 14.267 -7.228 1.00 87.06 537 ALA A N 1
ATOM 4280 C CA . ALA A 1 537 ? 16.885 14.744 -7.113 1.00 87.06 537 ALA A CA 1
ATOM 4281 C C . ALA A 1 537 ? 17.053 16.173 -7.656 1.00 87.06 537 ALA A C 1
ATOM 4283 O O . ALA A 1 537 ? 17.880 16.916 -7.133 1.00 87.06 537 ALA A O 1
ATOM 4284 N N . PHE A 1 538 ? 16.263 16.579 -8.661 1.00 85.50 538 PHE A N 1
ATOM 4285 C CA . PHE A 1 538 ? 16.242 17.966 -9.151 1.00 85.50 538 PHE A CA 1
ATOM 4286 C C . PHE A 1 538 ? 15.504 18.918 -8.203 1.00 85.50 538 PHE A C 1
ATOM 4288 O O . PHE A 1 538 ? 15.931 20.059 -8.038 1.00 85.50 538 PHE A O 1
ATOM 4295 N N . LYS A 1 539 ? 14.419 18.464 -7.565 1.00 89.38 539 LYS A N 1
ATOM 4296 C CA . LYS A 1 539 ? 13.588 19.310 -6.688 1.00 89.38 539 LYS A CA 1
ATOM 4297 C C . LYS A 1 539 ? 14.100 19.397 -5.245 1.00 89.38 539 LYS A C 1
ATOM 4299 O O . LYS A 1 539 ? 13.896 20.419 -4.598 1.00 89.38 539 LYS A O 1
ATOM 4304 N N . ASN A 1 540 ? 14.766 18.359 -4.736 1.00 87.62 540 ASN A N 1
ATOM 4305 C CA . ASN A 1 540 ? 15.324 18.302 -3.381 1.00 87.62 540 ASN A CA 1
ATOM 4306 C C . ASN A 1 540 ? 16.689 17.575 -3.340 1.00 87.62 540 ASN A C 1
ATOM 4308 O O . ASN A 1 540 ? 16.805 16.483 -2.780 1.00 87.62 540 ASN A O 1
ATOM 4312 N N . PRO A 1 541 ? 17.754 18.158 -3.919 1.00 82.31 541 PRO A N 1
ATOM 4313 C CA . PRO A 1 541 ? 19.072 17.519 -4.003 1.00 82.31 541 PRO A CA 1
ATOM 4314 C C . PRO A 1 541 ? 19.728 17.254 -2.638 1.00 82.31 541 PRO A C 1
ATOM 4316 O O . PRO A 1 541 ? 20.476 16.284 -2.496 1.00 82.31 541 PRO A O 1
ATOM 4319 N N . ASN A 1 542 ? 19.425 18.074 -1.625 1.00 83.12 542 ASN A N 1
ATOM 4320 C CA . ASN A 1 542 ? 19.998 17.948 -0.281 1.00 83.12 542 ASN A CA 1
ATOM 4321 C C . ASN A 1 542 ? 19.605 16.626 0.392 1.00 83.12 542 ASN A C 1
ATOM 4323 O O . ASN A 1 542 ? 20.434 16.018 1.067 1.00 83.12 542 ASN A O 1
ATOM 4327 N N . HIS A 1 543 ? 18.380 16.145 0.155 1.00 84.25 543 HIS A N 1
ATOM 4328 C CA . HIS A 1 543 ? 17.903 14.860 0.676 1.00 84.25 543 HIS A CA 1
ATOM 4329 C C . HIS A 1 543 ? 18.748 13.674 0.181 1.00 84.25 543 HIS A C 1
ATOM 4331 O O . HIS A 1 543 ? 18.985 12.722 0.917 1.00 84.25 543 HIS A O 1
ATOM 4337 N N . TYR A 1 544 ? 19.274 13.757 -1.044 1.00 81.19 544 TYR A N 1
ATOM 4338 C CA . TYR A 1 544 ? 20.077 12.701 -1.669 1.00 81.19 544 TYR A CA 1
ATOM 4339 C C . TYR A 1 544 ? 21.592 12.898 -1.472 1.00 81.19 544 TYR A C 1
ATOM 4341 O O . TYR A 1 544 ? 22.396 12.306 -2.195 1.00 81.19 544 TYR A O 1
ATOM 4349 N N . GLY A 1 545 ? 21.995 13.730 -0.502 1.00 67.94 545 GLY A N 1
ATOM 4350 C CA . GLY A 1 545 ? 23.387 13.868 -0.072 1.00 67.94 545 GLY A CA 1
ATOM 4351 C C . GLY A 1 545 ? 24.273 14.748 -0.960 1.00 67.94 545 GLY A C 1
ATOM 4352 O O . GLY A 1 545 ? 25.471 14.479 -1.060 1.00 67.94 545 GLY A O 1
ATOM 4353 N N . LYS A 1 546 ? 23.732 15.794 -1.609 1.00 59.03 546 LYS A N 1
ATOM 4354 C CA . LYS A 1 546 ? 24.519 16.704 -2.468 1.00 59.03 546 LYS A CA 1
ATOM 4355 C C . LYS A 1 546 ? 24.510 18.157 -1.973 1.00 59.03 546 LYS A C 1
ATOM 4357 O O . LYS A 1 546 ? 23.592 18.905 -2.276 1.00 59.03 546 LYS A O 1
ATOM 4362 N N . ASN A 1 547 ? 25.596 18.573 -1.315 1.00 48.34 547 ASN A N 1
ATOM 4363 C CA . ASN A 1 547 ? 26.014 19.978 -1.238 1.00 48.34 547 ASN A CA 1
ATOM 4364 C C . ASN A 1 547 ? 26.854 20.306 -2.487 1.00 48.34 547 ASN A C 1
ATOM 4366 O O . ASN A 1 547 ? 28.074 20.284 -2.409 1.00 48.34 547 ASN A O 1
ATOM 4370 N N . GLU A 1 548 ? 26.250 20.558 -3.653 1.00 44.06 548 GLU A N 1
ATOM 4371 C CA . GLU A 1 548 ? 26.950 21.247 -4.753 1.00 44.06 548 GLU A CA 1
ATOM 4372 C C . GLU A 1 548 ? 25.972 21.855 -5.775 1.00 44.06 548 GLU A C 1
ATOM 4374 O O . GLU A 1 548 ? 24.914 21.303 -6.067 1.00 44.06 548 GLU A O 1
ATOM 4379 N N . SER A 1 549 ? 26.351 23.026 -6.293 1.00 41.69 549 SER A N 1
ATOM 4380 C CA . SER A 1 549 ? 25.567 23.937 -7.135 1.00 41.69 549 SER A CA 1
ATOM 4381 C C . SER A 1 549 ? 24.867 23.278 -8.341 1.00 41.69 549 SER A C 1
ATOM 4383 O O . SER A 1 549 ? 25.428 22.447 -9.058 1.00 41.69 549 SER A O 1
ATOM 4385 N N . PHE A 1 550 ? 23.636 23.737 -8.579 1.00 42.53 550 PHE A N 1
ATOM 4386 C CA . PHE A 1 550 ? 22.571 23.236 -9.465 1.00 42.53 550 PHE A CA 1
ATOM 4387 C C . PHE A 1 550 ? 22.976 22.939 -10.930 1.00 42.53 550 PHE A C 1
ATOM 4389 O O . PHE A 1 550 ? 22.297 22.187 -11.623 1.00 42.53 550 PHE A O 1
ATOM 4396 N N . LEU A 1 551 ? 24.110 23.463 -11.407 1.00 44.78 551 LEU A N 1
ATOM 4397 C CA . LEU A 1 551 ? 24.595 23.297 -12.787 1.00 44.78 551 LEU A CA 1
ATOM 4398 C C . LEU A 1 551 ? 25.291 21.951 -13.071 1.00 44.78 551 LEU A C 1
ATOM 4400 O O . LEU A 1 551 ? 25.471 21.597 -14.233 1.00 44.78 551 LEU A O 1
ATOM 4404 N N . LYS A 1 552 ? 25.655 21.161 -12.049 1.00 56.66 552 LYS A N 1
ATOM 4405 C CA . LYS A 1 552 ? 26.333 19.859 -12.233 1.00 56.66 552 LYS A CA 1
ATOM 4406 C C . LYS A 1 552 ? 25.437 18.636 -12.027 1.00 56.66 552 LYS A C 1
ATOM 4408 O O . LYS A 1 552 ? 25.948 17.521 -12.066 1.00 56.66 552 LYS A O 1
ATOM 4413 N N . LEU A 1 553 ? 24.127 18.774 -11.800 1.00 56.53 553 LEU A N 1
ATOM 4414 C CA . LEU A 1 553 ? 23.302 17.628 -11.388 1.00 56.53 553 LEU A CA 1
ATOM 4415 C C . LEU A 1 553 ? 23.242 16.514 -12.445 1.00 56.53 553 LEU A C 1
ATOM 4417 O O . LEU A 1 553 ? 23.322 15.343 -12.078 1.00 56.53 553 LEU A O 1
ATOM 4421 N N . HIS A 1 554 ? 23.203 16.854 -13.739 1.00 59.53 554 HIS A N 1
ATOM 4422 C CA . HIS A 1 554 ? 23.252 15.843 -14.798 1.00 59.53 554 HIS A CA 1
ATOM 4423 C C . HIS A 1 554 ? 24.576 15.058 -14.778 1.00 59.53 554 HIS A C 1
ATOM 4425 O O . HIS A 1 554 ? 24.544 13.826 -14.780 1.00 59.53 554 HIS A O 1
ATOM 4431 N N . LEU A 1 555 ? 25.712 15.758 -14.666 1.00 59.47 555 LEU A N 1
ATOM 4432 C CA . LEU A 1 555 ? 27.049 15.159 -14.546 1.00 59.47 555 LEU A CA 1
ATOM 4433 C C . LEU A 1 555 ? 27.207 14.370 -13.238 1.00 59.47 555 LEU A C 1
ATOM 4435 O O . LEU A 1 555 ? 27.843 13.325 -13.199 1.00 59.47 555 LEU A O 1
ATOM 4439 N N . SER A 1 556 ? 26.591 14.841 -12.157 1.00 66.12 556 SER A N 1
ATOM 4440 C CA . SER A 1 556 ? 26.629 14.211 -10.839 1.00 66.12 556 SER A CA 1
ATOM 4441 C C . SER A 1 556 ? 25.761 12.950 -10.773 1.00 66.12 556 SER A C 1
ATOM 4443 O O . SER A 1 556 ? 26.130 11.988 -10.104 1.00 66.12 556 SER A O 1
ATOM 4445 N N . LEU A 1 557 ? 24.609 12.926 -11.453 1.00 67.38 557 LEU A N 1
ATOM 4446 C CA . LEU A 1 557 ? 23.787 11.722 -11.615 1.00 67.38 557 LEU A CA 1
ATOM 4447 C C . LEU A 1 557 ? 24.476 10.709 -12.530 1.00 67.38 557 LEU A C 1
ATOM 4449 O O . LEU A 1 557 ? 24.516 9.533 -12.184 1.00 67.38 557 LEU A O 1
ATOM 4453 N N . GLN A 1 558 ? 25.085 11.169 -13.628 1.00 69.56 558 GLN A N 1
ATOM 4454 C CA . GLN A 1 558 ? 25.948 10.340 -14.473 1.00 69.56 558 GLN A CA 1
ATOM 4455 C C . GLN A 1 558 ? 27.088 9.724 -13.661 1.00 69.56 558 GLN A C 1
ATOM 4457 O O . GLN A 1 558 ? 27.250 8.514 -13.677 1.00 69.56 558 GLN A O 1
ATOM 4462 N N . HIS A 1 559 ? 27.819 10.518 -12.876 1.00 72.81 559 HIS A N 1
ATOM 4463 C CA . HIS A 1 559 ? 28.919 10.018 -12.053 1.00 72.81 559 HIS A CA 1
ATOM 4464 C C . HIS A 1 559 ? 28.448 9.037 -10.970 1.00 72.81 559 HIS A C 1
ATOM 4466 O O . HIS A 1 559 ? 29.056 7.985 -10.773 1.00 72.81 559 HIS A O 1
ATOM 4472 N N . TYR A 1 560 ? 27.337 9.343 -10.292 1.00 75.88 560 TYR A N 1
ATOM 4473 C CA . TYR A 1 560 ? 26.723 8.435 -9.323 1.00 75.88 560 TYR A CA 1
ATOM 4474 C C . TYR A 1 560 ? 26.341 7.102 -9.977 1.00 75.88 560 TYR A C 1
ATOM 4476 O O . TYR A 1 560 ? 26.599 6.038 -9.420 1.00 75.88 560 TYR A O 1
ATOM 4484 N N . PHE A 1 561 ? 25.785 7.147 -11.182 1.00 75.06 561 PHE A N 1
ATOM 4485 C CA . PHE A 1 561 ? 25.419 5.967 -11.947 1.00 75.06 561 PHE A CA 1
ATOM 4486 C C . PHE A 1 561 ? 26.639 5.163 -12.418 1.00 75.06 561 PHE A C 1
ATOM 4488 O O . PHE A 1 561 ? 26.716 3.965 -12.147 1.00 75.06 561 PHE A O 1
ATOM 4495 N N . SER A 1 562 ? 27.638 5.822 -13.011 1.00 78.81 562 SER A N 1
ATOM 4496 C CA . SER A 1 562 ? 28.913 5.204 -13.384 1.00 78.81 562 SER A CA 1
ATOM 4497 C C . SER A 1 562 ? 29.569 4.521 -12.188 1.00 78.81 562 SER A C 1
ATOM 4499 O O . SER A 1 562 ? 30.056 3.404 -12.318 1.00 78.81 562 SER A O 1
ATOM 4501 N N . ARG A 1 563 ? 29.515 5.121 -10.991 1.00 84.06 563 ARG A N 1
ATOM 4502 C CA . ARG A 1 563 ? 30.023 4.494 -9.762 1.00 84.06 563 ARG A CA 1
ATOM 4503 C C . ARG A 1 563 ? 29.304 3.183 -9.430 1.00 84.06 563 ARG A C 1
ATOM 4505 O O . ARG A 1 563 ? 29.963 2.216 -9.061 1.00 84.06 563 ARG A O 1
ATOM 4512 N N . ASN A 1 564 ? 27.978 3.136 -9.562 1.00 85.44 564 ASN A N 1
ATOM 4513 C CA . ASN A 1 564 ? 27.199 1.917 -9.319 1.00 85.44 564 ASN A CA 1
ATOM 4514 C C . ASN A 1 564 ? 27.471 0.839 -10.387 1.00 85.44 564 ASN A C 1
ATOM 4516 O O . ASN A 1 564 ? 27.626 -0.329 -10.042 1.00 85.44 564 ASN A O 1
ATOM 4520 N N . LEU A 1 565 ? 27.623 1.221 -11.660 1.00 85.25 565 LEU A N 1
ATOM 4521 C CA . LEU A 1 565 ? 28.036 0.301 -12.728 1.00 85.25 565 LEU A CA 1
ATOM 4522 C C . LEU A 1 565 ? 29.444 -0.258 -12.511 1.00 85.25 565 LEU A C 1
ATOM 4524 O O . LEU A 1 565 ? 29.658 -1.462 -12.639 1.00 85.25 565 LEU A O 1
ATOM 4528 N N . HIS A 1 566 ? 30.401 0.591 -12.131 1.00 85.81 566 HIS A N 1
ATOM 4529 C CA . HIS A 1 566 ? 31.746 0.147 -11.777 1.00 85.81 566 HIS A CA 1
ATOM 4530 C C . HIS A 1 566 ? 31.722 -0.800 -10.577 1.00 85.81 566 HIS A C 1
ATOM 4532 O O . HIS A 1 566 ? 32.445 -1.792 -10.585 1.00 85.81 566 HIS A O 1
ATOM 4538 N N . ALA A 1 567 ? 30.860 -0.558 -9.583 1.00 87.31 567 ALA A N 1
ATOM 4539 C CA . ALA A 1 567 ? 30.684 -1.479 -8.463 1.00 87.31 567 ALA A CA 1
ATOM 4540 C C . ALA A 1 567 ? 30.196 -2.862 -8.935 1.00 87.31 567 ALA A C 1
ATOM 4542 O O . ALA A 1 567 ? 30.783 -3.871 -8.542 1.00 87.31 567 ALA A O 1
ATOM 4543 N N . LEU A 1 568 ? 29.206 -2.923 -9.836 1.00 89.19 568 LEU A N 1
ATOM 4544 C CA . LEU A 1 568 ? 28.750 -4.182 -10.446 1.00 89.19 568 LEU A CA 1
ATOM 4545 C C . LEU A 1 568 ? 29.859 -4.878 -11.249 1.00 89.19 568 LEU A C 1
ATOM 4547 O O . LEU A 1 568 ? 30.056 -6.087 -11.119 1.00 89.19 568 LEU A O 1
ATOM 4551 N N . SER A 1 569 ? 30.606 -4.119 -12.055 1.00 89.25 569 SER A N 1
ATOM 4552 C CA . SER A 1 569 ? 31.695 -4.656 -12.875 1.00 89.25 569 SER A CA 1
ATOM 4553 C C . SER A 1 569 ? 32.863 -5.163 -12.027 1.00 89.25 569 SER A C 1
ATOM 4555 O O . SER A 1 569 ? 33.463 -6.175 -12.378 1.00 89.25 569 SER A O 1
ATOM 4557 N N . SER A 1 570 ? 33.174 -4.501 -10.907 1.00 88.38 570 SER A N 1
ATOM 4558 C CA . SER A 1 570 ? 34.309 -4.851 -10.038 1.00 88.38 570 SER A CA 1
ATOM 4559 C C . SER A 1 570 ? 34.188 -6.238 -9.396 1.00 88.38 570 SER A C 1
ATOM 4561 O O . SER A 1 570 ? 35.199 -6.885 -9.151 1.00 88.38 570 SER A O 1
ATOM 4563 N N . ILE A 1 571 ? 32.957 -6.716 -9.185 1.00 87.56 571 ILE A N 1
ATOM 4564 C CA . ILE A 1 571 ? 32.647 -8.046 -8.627 1.00 87.56 571 ILE A CA 1
ATOM 4565 C C . ILE A 1 571 ? 32.281 -9.050 -9.742 1.00 87.56 571 ILE A C 1
ATOM 4567 O O . ILE A 1 571 ? 31.942 -10.199 -9.482 1.00 87.56 571 ILE A O 1
ATOM 4571 N N . GLY A 1 572 ? 32.343 -8.640 -11.014 1.00 86.94 572 GLY A N 1
ATOM 4572 C CA . GLY A 1 572 ? 32.042 -9.513 -12.151 1.00 86.94 572 GLY A CA 1
ATOM 4573 C C . GLY A 1 572 ? 30.552 -9.826 -12.337 1.00 86.94 572 GLY A C 1
ATOM 4574 O O . GLY A 1 572 ? 30.213 -10.843 -12.944 1.00 86.94 572 GLY A O 1
ATOM 4575 N N . LEU A 1 573 ? 29.647 -8.973 -11.842 1.00 89.44 573 LEU A N 1
ATOM 4576 C CA . LEU A 1 573 ? 28.196 -9.121 -12.056 1.00 89.44 573 LEU A CA 1
ATOM 4577 C C . LEU A 1 573 ? 27.759 -8.670 -13.455 1.00 89.44 573 LEU A C 1
ATOM 4579 O O . LEU A 1 573 ? 26.789 -9.186 -14.007 1.00 89.44 573 LEU A O 1
ATOM 4583 N N . ILE A 1 574 ? 28.508 -7.742 -14.048 1.00 91.06 574 ILE A N 1
ATOM 4584 C CA . ILE A 1 574 ? 28.357 -7.305 -15.437 1.00 91.06 574 ILE A CA 1
ATOM 4585 C C . ILE A 1 574 ? 29.737 -7.227 -16.093 1.00 91.06 574 ILE A C 1
ATOM 4587 O O . ILE A 1 574 ? 30.746 -7.042 -15.409 1.00 91.06 574 ILE A O 1
ATOM 4591 N N . LYS A 1 575 ? 29.785 -7.346 -17.419 1.00 88.38 575 LYS A N 1
ATOM 4592 C CA . LYS A 1 575 ? 30.965 -7.022 -18.231 1.00 88.38 575 LYS A CA 1
ATOM 4593 C C . LYS A 1 575 ? 30.659 -5.798 -19.086 1.00 88.38 575 LYS A C 1
ATOM 4595 O O . LYS A 1 575 ? 29.550 -5.679 -19.595 1.00 88.38 575 LYS A O 1
ATOM 4600 N N . MET A 1 576 ? 31.636 -4.917 -19.246 1.00 84.44 576 MET A N 1
ATOM 4601 C CA . MET A 1 576 ? 31.569 -3.790 -20.178 1.00 84.44 576 MET A CA 1
ATOM 4602 C C . MET A 1 576 ? 32.536 -4.086 -21.321 1.00 84.44 576 MET A C 1
ATOM 4604 O O . MET A 1 576 ? 33.684 -4.442 -21.051 1.00 84.44 576 MET A O 1
ATOM 4608 N N . ASP A 1 577 ? 32.065 -4.035 -22.566 1.00 80.88 577 ASP A N 1
ATOM 4609 C CA . ASP A 1 577 ? 32.946 -4.183 -23.729 1.00 80.88 577 ASP A CA 1
ATOM 4610 C C . ASP A 1 577 ? 33.596 -2.850 -24.139 1.00 80.88 577 ASP A C 1
ATOM 4612 O O . ASP A 1 577 ? 33.374 -1.813 -23.511 1.00 80.88 577 ASP A O 1
ATOM 4616 N N . GLU A 1 578 ? 34.451 -2.894 -25.164 1.00 71.69 578 GLU A N 1
ATOM 4617 C CA . GLU A 1 578 ? 35.204 -1.731 -25.660 1.00 71.69 578 GLU A CA 1
ATOM 4618 C C . GLU A 1 578 ? 34.291 -0.611 -26.194 1.00 71.69 578 GLU A C 1
ATOM 4620 O O . GLU A 1 578 ? 34.683 0.554 -26.194 1.00 71.69 578 GLU A O 1
ATOM 4625 N N . GLU A 1 579 ? 33.054 -0.946 -26.574 1.00 72.88 579 GLU A N 1
ATOM 4626 C CA . GLU A 1 579 ? 32.020 -0.016 -27.043 1.00 72.88 579 GLU A CA 1
ATOM 4627 C C . GLU A 1 579 ? 31.089 0.464 -25.913 1.00 72.88 579 GLU A C 1
ATOM 4629 O O . GLU A 1 579 ? 30.122 1.183 -26.159 1.00 72.88 579 GLU A O 1
ATOM 4634 N N . ILE A 1 580 ? 31.399 0.128 -24.653 1.00 74.19 580 ILE A N 1
ATOM 4635 C CA . ILE A 1 580 ? 30.621 0.506 -23.461 1.00 74.19 580 ILE A CA 1
ATOM 4636 C C . ILE A 1 580 ? 29.210 -0.127 -23.449 1.00 74.19 580 ILE A C 1
ATOM 4638 O O . ILE A 1 580 ? 28.296 0.364 -22.776 1.00 74.19 580 ILE A O 1
ATOM 4642 N N . ASN A 1 581 ? 29.024 -1.252 -24.143 1.00 83.62 581 ASN A N 1
ATOM 4643 C CA . ASN A 1 581 ? 27.817 -2.062 -24.017 1.00 83.62 581 ASN A CA 1
ATOM 4644 C C . ASN A 1 581 ? 27.918 -2.968 -22.787 1.00 83.62 581 ASN A C 1
ATOM 4646 O O . ASN A 1 581 ? 28.985 -3.490 -22.437 1.00 83.62 581 ASN A O 1
ATOM 4650 N N . PHE A 1 582 ? 26.783 -3.187 -22.130 1.00 87.06 582 PHE A N 1
ATOM 4651 C CA . PHE A 1 582 ? 26.691 -4.066 -20.974 1.00 87.06 582 PHE A CA 1
ATOM 4652 C C . PHE A 1 582 ? 26.401 -5.497 -21.411 1.00 87.06 582 PHE A C 1
ATOM 4654 O O . PHE A 1 582 ? 25.445 -5.769 -22.134 1.00 87.06 582 PHE A O 1
ATOM 4661 N N . LYS A 1 583 ? 27.204 -6.439 -20.915 1.00 87.75 583 LYS A N 1
ATOM 4662 C CA . LYS A 1 583 ? 26.975 -7.874 -21.083 1.00 87.75 583 LYS A CA 1
ATOM 4663 C C . LYS A 1 583 ? 26.664 -8.514 -19.729 1.00 87.75 583 LYS A C 1
ATOM 4665 O O . LYS A 1 583 ? 27.482 -8.407 -18.807 1.00 87.75 583 LYS A O 1
ATOM 4670 N N . PRO A 1 584 ? 25.512 -9.192 -19.594 1.00 88.56 584 PRO A N 1
ATOM 4671 C CA . PRO A 1 584 ? 25.143 -9.871 -18.359 1.00 88.56 584 PRO A CA 1
ATOM 4672 C C . PRO A 1 584 ? 26.093 -11.043 -18.069 1.00 88.56 584 PRO A C 1
ATOM 4674 O O . PRO A 1 584 ? 26.487 -11.767 -18.986 1.00 88.56 584 PRO A O 1
ATOM 4677 N N . THR A 1 585 ? 26.441 -11.269 -16.798 1.00 91.88 585 THR A N 1
ATOM 4678 C CA . THR A 1 585 ? 27.144 -12.492 -16.364 1.00 91.88 585 THR A CA 1
ATOM 4679 C C . THR A 1 585 ? 26.181 -13.471 -15.699 1.00 91.88 585 THR A C 1
ATOM 4681 O O . THR A 1 585 ? 25.080 -13.096 -15.291 1.00 91.88 585 THR A O 1
ATOM 4684 N N . GLU A 1 586 ? 26.579 -14.740 -15.571 1.00 90.00 586 GLU A N 1
ATOM 4685 C CA . GLU A 1 586 ? 25.746 -15.733 -14.879 1.00 90.00 586 GLU A CA 1
ATOM 4686 C C . GLU A 1 586 ? 25.571 -15.382 -13.396 1.00 90.00 586 GLU A C 1
ATOM 4688 O O . GLU A 1 586 ? 24.474 -15.482 -12.856 1.00 90.00 586 GLU A O 1
ATOM 4693 N N . THR A 1 587 ? 26.612 -14.848 -12.759 1.00 90.50 587 THR A N 1
ATOM 4694 C CA . THR A 1 587 ? 26.551 -14.347 -11.384 1.00 90.50 587 THR A CA 1
ATOM 4695 C C . THR A 1 587 ? 25.555 -13.192 -11.242 1.00 90.50 587 THR A C 1
ATOM 4697 O O . THR A 1 587 ? 24.711 -13.205 -10.344 1.00 90.50 587 THR A O 1
ATOM 4700 N N . GLY A 1 588 ? 25.582 -12.224 -12.168 1.00 91.25 588 GLY A N 1
ATOM 4701 C CA . GLY A 1 588 ? 24.587 -11.149 -12.218 1.00 91.25 588 GLY A CA 1
ATOM 4702 C C . GLY A 1 588 ? 23.167 -11.682 -12.435 1.00 91.25 588 GLY A C 1
ATOM 4703 O O . GLY A 1 588 ? 22.226 -11.229 -11.776 1.00 91.25 588 GLY A O 1
ATOM 4704 N N . ARG A 1 589 ? 23.012 -12.705 -13.290 1.00 90.19 589 ARG A N 1
ATOM 4705 C CA . ARG A 1 589 ? 21.734 -13.389 -13.541 1.00 90.19 589 ARG A CA 1
ATOM 4706 C C . ARG A 1 589 ? 21.195 -14.060 -12.279 1.00 90.19 589 ARG A C 1
ATOM 4708 O O . ARG A 1 589 ? 20.003 -13.933 -12.007 1.00 90.19 589 ARG A O 1
ATOM 4715 N N . LEU A 1 590 ? 22.042 -14.730 -11.497 1.00 90.00 590 LEU A N 1
ATOM 4716 C CA . LEU A 1 590 ? 21.658 -15.349 -10.223 1.00 90.00 590 LEU A CA 1
ATOM 4717 C C . LEU A 1 590 ? 21.191 -14.298 -9.212 1.00 90.00 590 LEU A C 1
ATOM 4719 O O . LEU A 1 590 ? 20.110 -14.446 -8.638 1.00 90.00 590 LEU A O 1
ATOM 4723 N N . MET A 1 591 ? 21.942 -13.202 -9.064 1.00 90.94 591 MET A N 1
ATOM 4724 C CA . MET A 1 591 ? 21.563 -12.090 -8.188 1.00 90.94 591 MET A CA 1
ATOM 4725 C C . MET A 1 591 ? 20.193 -11.507 -8.572 1.00 90.94 591 MET A C 1
ATOM 4727 O O . MET A 1 591 ? 19.325 -11.343 -7.714 1.00 90.94 591 MET A O 1
ATOM 4731 N N . ALA A 1 592 ? 19.965 -11.246 -9.864 1.00 88.50 592 ALA A N 1
ATOM 4732 C CA . ALA A 1 592 ? 18.705 -10.692 -10.359 1.00 88.50 592 ALA A CA 1
ATOM 4733 C C . ALA A 1 592 ? 17.527 -11.672 -10.220 1.00 88.50 592 ALA A C 1
ATOM 4735 O O . ALA A 1 592 ? 16.424 -11.249 -9.865 1.00 88.50 592 ALA A O 1
ATOM 4736 N N . ARG A 1 593 ? 17.757 -12.967 -10.486 1.00 84.44 593 ARG A N 1
ATOM 4737 C CA . ARG A 1 593 ? 16.737 -14.031 -10.474 1.00 84.44 593 ARG A CA 1
ATOM 4738 C C . ARG A 1 593 ? 16.215 -14.343 -9.075 1.00 84.44 593 ARG A C 1
ATOM 4740 O O . ARG A 1 593 ? 15.028 -14.637 -8.937 1.00 84.44 593 ARG A O 1
ATOM 4747 N N . TYR A 1 594 ? 17.090 -14.311 -8.074 1.00 85.00 594 TYR A N 1
ATOM 4748 C CA . TYR A 1 594 ? 16.752 -14.623 -6.682 1.00 85.00 594 TYR A CA 1
ATOM 4749 C C . TYR A 1 594 ? 16.596 -13.377 -5.802 1.00 85.00 594 TYR A C 1
ATOM 4751 O O . TYR A 1 594 ? 16.392 -13.514 -4.600 1.00 85.00 594 TYR A O 1
ATOM 4759 N N . CYS A 1 595 ? 16.667 -12.177 -6.390 1.00 86.19 595 CYS A N 1
ATOM 4760 C CA . CYS A 1 595 ? 16.558 -10.897 -5.684 1.00 86.19 595 CYS A CA 1
ATOM 4761 C C . CYS A 1 595 ? 17.528 -10.792 -4.490 1.00 86.19 595 CYS A C 1
ATOM 4763 O O . CYS A 1 595 ? 17.158 -10.321 -3.416 1.00 86.19 595 CYS A O 1
ATOM 4765 N N . ILE A 1 596 ? 18.767 -11.256 -4.679 1.00 89.69 596 ILE A N 1
ATOM 4766 C CA . ILE A 1 596 ? 19.810 -11.234 -3.646 1.00 89.69 596 ILE A CA 1
ATOM 4767 C C . ILE A 1 596 ? 20.372 -9.811 -3.541 1.00 89.69 596 ILE A C 1
ATOM 4769 O O . ILE A 1 596 ? 20.668 -9.186 -4.561 1.00 89.69 596 ILE A O 1
ATOM 4773 N N . ALA A 1 597 ? 20.534 -9.306 -2.315 1.00 90.81 597 ALA A N 1
ATOM 4774 C CA . ALA A 1 597 ? 21.125 -7.991 -2.071 1.00 90.81 597 ALA A CA 1
ATOM 4775 C C . ALA A 1 597 ? 22.590 -7.943 -2.534 1.00 90.81 597 ALA A C 1
ATOM 4777 O O . ALA A 1 597 ? 23.317 -8.937 -2.442 1.00 90.81 597 ALA A O 1
ATOM 4778 N N . PHE A 1 598 ? 23.051 -6.781 -2.999 1.00 90.81 598 PHE A N 1
ATOM 4779 C CA . PHE A 1 598 ? 24.399 -6.641 -3.557 1.00 90.81 598 PHE A CA 1
ATOM 4780 C C . PHE A 1 598 ? 25.491 -6.990 -2.539 1.00 90.81 598 PHE A C 1
ATOM 4782 O O . PHE A 1 598 ? 26.452 -7.685 -2.868 1.00 90.81 598 PHE A O 1
ATOM 4789 N N . ASP A 1 599 ? 25.318 -6.573 -1.285 1.00 91.12 599 ASP A N 1
ATOM 4790 C CA . ASP A 1 599 ? 26.269 -6.888 -0.219 1.00 91.12 599 ASP A CA 1
ATOM 4791 C C . ASP A 1 599 ? 26.275 -8.379 0.141 1.00 91.12 599 ASP A C 1
ATOM 4793 O O . ASP A 1 599 ? 27.339 -8.938 0.392 1.00 91.12 599 ASP A O 1
ATOM 4797 N N . THR A 1 600 ? 25.131 -9.065 0.067 1.00 91.38 600 THR A N 1
ATOM 4798 C CA . THR A 1 600 ? 25.077 -10.528 0.216 1.00 91.38 600 THR A CA 1
ATOM 4799 C C . THR A 1 600 ? 25.820 -11.227 -0.923 1.00 91.38 600 THR A C 1
ATOM 4801 O O . THR A 1 600 ? 26.553 -12.184 -0.688 1.00 91.38 600 THR A O 1
ATOM 4804 N N . MET A 1 601 ? 25.702 -10.724 -2.154 1.00 90.94 601 MET A N 1
ATOM 4805 C CA . MET A 1 601 ? 26.410 -11.286 -3.307 1.00 90.94 601 MET A CA 1
ATOM 4806 C C . MET A 1 601 ? 27.936 -11.136 -3.187 1.00 90.94 601 MET A C 1
ATOM 4808 O O . MET A 1 601 ? 28.671 -12.036 -3.592 1.00 90.94 601 MET A O 1
ATOM 4812 N N . LYS A 1 602 ? 28.427 -10.047 -2.574 1.00 89.81 602 LYS A N 1
ATOM 4813 C CA . LYS A 1 602 ? 29.856 -9.900 -2.234 1.00 89.81 602 LYS A CA 1
ATOM 4814 C C . LYS A 1 602 ? 30.329 -10.990 -1.280 1.00 89.81 602 LYS A C 1
ATOM 4816 O O . LYS A 1 602 ? 31.423 -11.507 -1.470 1.00 89.81 602 LYS A O 1
ATOM 4821 N N . LEU A 1 603 ? 29.513 -11.341 -0.284 1.00 89.50 603 LEU A N 1
ATOM 4822 C CA . LEU A 1 603 ? 29.833 -12.413 0.660 1.00 89.50 603 LEU A CA 1
ATOM 4823 C C . LEU A 1 603 ? 29.862 -13.776 -0.035 1.00 89.50 603 LEU A C 1
ATOM 4825 O O . LEU A 1 603 ? 30.790 -14.543 0.187 1.00 89.50 603 LEU A O 1
ATOM 4829 N N . PHE A 1 604 ? 28.922 -14.050 -0.944 1.00 88.62 604 PHE A N 1
ATOM 4830 C CA . PHE A 1 604 ? 28.953 -15.278 -1.749 1.00 88.62 604 PHE A CA 1
ATOM 4831 C C . PHE A 1 604 ? 30.199 -15.395 -2.626 1.00 88.62 604 PHE A C 1
ATOM 4833 O O . PHE A 1 604 ? 30.654 -16.503 -2.877 1.00 88.62 604 PHE A O 1
ATOM 4840 N N . TYR A 1 605 ? 30.792 -14.278 -3.050 1.00 84.81 605 TYR A N 1
ATOM 4841 C CA . TYR A 1 605 ? 32.045 -14.299 -3.807 1.00 84.81 605 TYR A CA 1
ATOM 4842 C C . TYR A 1 605 ? 33.265 -14.702 -2.958 1.00 84.81 605 TYR A C 1
ATOM 4844 O O . TYR A 1 605 ? 34.307 -15.048 -3.508 1.00 84.81 605 TYR A O 1
ATOM 4852 N N . LEU A 1 606 ? 33.153 -14.660 -1.626 1.00 85.38 606 LEU A N 1
ATOM 4853 C CA . LEU A 1 606 ? 34.198 -15.133 -0.713 1.00 85.38 606 LEU A CA 1
ATOM 4854 C C . LEU A 1 606 ? 34.173 -16.658 -0.537 1.00 85.38 606 LEU A C 1
ATOM 4856 O O . LEU A 1 606 ? 35.145 -17.215 -0.036 1.00 85.38 606 LEU A O 1
ATOM 4860 N N . VAL A 1 607 ? 33.084 -17.318 -0.942 1.00 87.31 607 VAL A N 1
ATOM 4861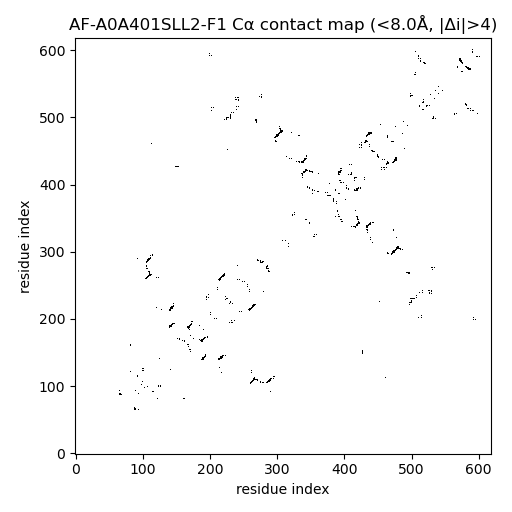 C CA . VAL A 1 607 ? 32.911 -18.769 -0.827 1.00 87.31 607 VAL A CA 1
ATOM 4862 C C . VAL A 1 607 ? 33.733 -19.465 -1.913 1.00 87.31 607 VAL A C 1
ATOM 4864 O O . VAL A 1 607 ? 33.565 -19.219 -3.107 1.00 87.31 607 VAL A O 1
ATOM 4867 N N . THR A 1 608 ? 34.629 -20.346 -1.488 1.00 85.25 608 THR A N 1
ATOM 4868 C CA . THR A 1 608 ? 35.577 -21.088 -2.331 1.00 85.25 608 THR A CA 1
ATOM 4869 C C . THR A 1 608 ? 35.045 -22.449 -2.788 1.00 85.25 608 THR A C 1
ATOM 4871 O O . THR A 1 608 ? 35.607 -23.050 -3.703 1.00 85.25 608 THR A O 1
ATOM 4874 N N . GLY A 1 609 ? 33.964 -22.938 -2.170 1.00 84.44 609 GLY A N 1
ATOM 4875 C CA . GLY A 1 609 ? 33.381 -24.264 -2.389 1.00 84.44 609 GLY A CA 1
ATOM 4876 C C . GLY A 1 609 ? 34.005 -25.363 -1.522 1.00 84.44 609 GLY A C 1
ATOM 4877 O O . GLY A 1 609 ? 33.685 -26.536 -1.709 1.00 84.44 609 GLY A O 1
ATOM 4878 N N . SER A 1 610 ? 34.895 -24.995 -0.595 1.00 89.50 610 SER A N 1
ATOM 4879 C CA . SER A 1 610 ? 35.548 -25.906 0.358 1.00 89.50 610 SER A CA 1
ATOM 4880 C C . SER A 1 610 ? 34.971 -25.817 1.774 1.00 89.50 610 SER A C 1
ATOM 4882 O O . SER A 1 610 ? 35.333 -26.609 2.643 1.00 89.50 610 SER A O 1
ATOM 4884 N N . GLU A 1 611 ? 34.058 -24.871 1.986 1.00 90.19 611 GLU A N 1
ATOM 4885 C CA . GLU A 1 611 ? 33.420 -24.587 3.259 1.00 90.19 611 GLU A CA 1
ATOM 4886 C C . GLU A 1 611 ? 32.517 -25.748 3.689 1.00 90.19 611 GLU A C 1
ATOM 4888 O O . GLU A 1 611 ? 31.768 -26.341 2.905 1.00 90.19 611 GLU A O 1
ATOM 4893 N N . THR A 1 612 ? 32.559 -26.063 4.977 1.00 90.69 612 THR A N 1
ATOM 4894 C CA . THR A 1 612 ? 31.627 -26.997 5.602 1.00 90.69 612 THR A CA 1
ATOM 4895 C C . THR A 1 612 ? 30.222 -26.398 5.673 1.00 90.69 612 THR A C 1
ATOM 4897 O O . THR A 1 612 ? 30.030 -25.184 5.653 1.00 90.69 612 THR A O 1
ATOM 4900 N N . LEU A 1 613 ? 29.204 -27.246 5.847 1.00 88.25 613 LEU A N 1
ATOM 4901 C CA . LEU A 1 613 ? 27.828 -26.775 6.037 1.00 88.25 613 LEU A CA 1
ATOM 4902 C C . LEU A 1 613 ? 27.700 -25.790 7.210 1.00 88.25 613 LEU A C 1
ATOM 4904 O O . LEU A 1 613 ? 26.903 -24.863 7.134 1.00 88.25 613 LEU A O 1
ATOM 4908 N N . ASN A 1 614 ? 28.471 -25.984 8.285 1.00 88.88 614 ASN A N 1
ATOM 4909 C CA . ASN A 1 614 ? 28.427 -25.081 9.430 1.00 88.88 614 ASN A CA 1
ATOM 4910 C C . ASN A 1 614 ? 28.954 -23.692 9.044 1.00 88.88 614 ASN A C 1
ATOM 4912 O O . ASN A 1 614 ? 28.274 -22.710 9.299 1.00 88.88 614 ASN A O 1
ATOM 4916 N N . GLU A 1 615 ? 30.084 -23.632 8.334 1.00 86.06 615 GLU A N 1
ATOM 4917 C CA . GLU A 1 615 ? 30.681 -22.385 7.824 1.00 86.06 615 GLU A CA 1
ATOM 4918 C C . GLU A 1 615 ? 29.803 -21.667 6.788 1.00 86.06 615 GLU A C 1
ATOM 4920 O O . GLU A 1 615 ? 29.896 -20.455 6.652 1.00 86.06 615 GLU A O 1
ATOM 4925 N N . LEU A 1 616 ? 28.933 -22.385 6.069 1.00 83.81 616 LEU A N 1
ATOM 4926 C CA . LEU A 1 616 ? 27.963 -21.777 5.148 1.00 83.81 616 LEU A CA 1
ATOM 4927 C C . LEU A 1 616 ? 26.738 -21.176 5.856 1.00 83.81 616 LEU A C 1
ATOM 4929 O O . LEU A 1 616 ? 26.037 -20.353 5.267 1.00 83.81 616 LEU A O 1
ATOM 4933 N N . VAL A 1 617 ? 26.430 -21.628 7.075 1.00 83.62 617 VAL A N 1
ATOM 4934 C CA . VAL A 1 617 ? 25.226 -21.227 7.826 1.00 83.62 617 VAL A CA 1
ATOM 4935 C C . VAL A 1 617 ? 25.545 -20.199 8.920 1.00 83.62 617 VAL A C 1
ATOM 4937 O O . VAL A 1 617 ? 24.659 -19.417 9.276 1.00 83.62 617 VAL A O 1
ATOM 4940 N N . THR A 1 618 ? 26.773 -20.194 9.451 1.00 65.69 618 THR A N 1
ATOM 4941 C CA . THR A 1 618 ? 27.289 -19.205 10.419 1.00 65.69 618 THR A CA 1
ATOM 4942 C C . THR A 1 618 ? 27.954 -18.031 9.731 1.00 65.69 618 THR A C 1
ATOM 4944 O O . THR A 1 618 ? 27.694 -16.885 10.160 1.00 65.69 618 THR A O 1
#

Solvent-accessible surface area (backbone atoms only — not comparable to full-atom values): 35925 Å² total; per-residue (Å²): 142,83,84,84,83,81,87,79,90,79,92,77,88,82,76,95,67,96,76,83,86,87,77,90,77,91,80,82,89,88,83,91,80,89,84,83,90,84,88,89,82,88,88,83,90,82,89,81,87,81,89,76,85,92,81,81,84,87,82,79,85,88,83,71,87,74,63,51,66,67,53,75,86,49,76,78,55,64,85,60,44,78,64,52,69,92,52,75,53,58,52,75,65,50,53,69,45,40,57,56,41,60,75,42,80,61,22,37,28,38,22,38,34,66,84,54,58,68,68,56,56,55,53,44,40,50,52,36,51,57,74,72,48,65,86,73,76,73,82,47,29,34,40,38,32,26,86,41,66,42,52,29,54,59,46,45,57,54,45,37,69,49,35,35,86,79,73,43,38,64,44,72,43,44,92,87,53,64,80,77,56,61,67,56,52,76,76,32,31,36,41,29,21,30,45,65,42,49,46,56,48,60,70,67,45,89,75,53,60,69,68,73,30,39,44,36,42,36,33,42,50,53,54,48,32,43,34,73,84,56,4,30,45,42,41,49,47,54,23,48,54,52,52,53,52,51,55,51,58,72,71,46,90,58,97,73,76,77,69,69,32,44,40,34,35,23,55,68,48,68,52,40,60,59,54,10,48,41,57,35,83,84,87,48,61,22,51,56,44,82,49,61,68,86,72,24,77,34,40,74,47,80,44,66,45,52,40,92,71,60,96,88,56,49,72,68,60,52,52,57,59,51,36,82,45,44,53,60,51,48,69,74,55,21,80,94,41,34,30,37,34,34,22,68,37,71,66,51,20,54,52,36,38,58,49,34,52,74,74,47,82,71,92,70,54,73,66,52,51,52,56,41,48,57,51,37,73,71,38,77,54,66,68,54,32,64,34,39,79,56,30,28,37,66,50,50,91,90,53,57,70,67,44,48,54,49,49,52,50,37,39,72,73,60,58,28,41,32,37,23,21,30,66,67,53,50,53,62,55,97,65,56,16,33,14,24,34,38,50,49,55,57,32,79,54,96,94,41,82,42,67,64,52,69,68,58,51,53,39,46,54,52,31,33,25,31,82,98,78,34,68,54,16,28,36,38,39,36,33,41,52,89,50,27,63,60,54,46,50,59,73,70,50,72,68,66,80,49,57,22,32,87,81,53,43,59,50,53,50,46,34,35,34,60,66,59,73,26,44,32,64,66,49,41,53,54,48,46,68,43,25,52,48,44,60,39,47,74,75,45,35,63,83,77,73,47,95,70,70,84,88,44,54,70,62,50,51,48,50,53,48,51,52,44,51,49,55,39,38,74,75,52,29,33,44,72,50,100,84,50,36,57,41,67,28,71,64,27,42,50,34,45,74,70,69,49,53,62,71,58,52,55,55,57,70,69,60,83,85,78,71,51,74,64,70,76,73,108

Secondary structure (DSSP, 8-state):
--PPPPPPP----------S--------S----------------------------SSS-------BTT-TT-TTTGGGGGGGTT-SB--HHHHHHHHHHHH--S-EEEE--TTS-THHHHHHHHHHHHHHSPSS-TT-EEEEE-SSHHHHHHHHHHHHHHHGGGT--EEEE-TT--TTHHHHTTT-SEEEE-HHHHHHHHHH-TT-HHHHTEEEEEESSGGGGG-TTTHHHHHHHHHHHHHHHHHHHHH---TT-PPPEEEEEES--TTHHHHHHHT--SSSPPEEEE--GGG-SSEEEEEEEEE---TT--HHHHHHHHHTTHHHHHHHHSTTS-EEEEESSHHHHHHHHHHHHHH------HHHHHHHHHHHHH---HHHHHHHTTTEEEE-TTS-HHHHHHHHHHHHTT--SEEEEEGGGGTT----BSEEEEE-SEEEETTEEEEPPHHHHHHHHTTB--TTT-SEEEEEEEEEGGGHHHHHHHHHT-------GGGSHHHHHHHHHHTTS--BHHHHHHHHHTSHHHHHHHH-GGGGT--S-GGGHHHHHHHHHHHHHHHHHHTTSEEE-TT-BEEE-HHHHHHHHHT--HHHHHHHTT--S---HHHHH-